Protein AF-A0A0F3GNL6-F1 (afdb_monomer)

Sequence (544 aa):
MKNLAKAWAKRLSETKSKLRHHSLCLDDAKVMARLEWMNGEMATDKVRVVLISGDSALQRAAKDYNVDSEHTFADLYIRDPRVFMASPDFLRDIGTKLSERNADLIDWLDVFFNRYNTNPNDYGKSLRKILKLNKEDGDKLAQEFIEKAPDRIAKLKEYWKKCVDLAALEYSFSSDEEQFKNFCGKIKGKGLAEIKEKVDLMVLKSWIDFWKVPTITALKFTNITKSKLPLRGVPALCITLNKSEAKYICSTLQYQNVIENKTSFDDMLKDDQSGYSVFLIYALAFGAQGRWDVCSILSKYAIDIANDKERRKKIPEGHEPITGNEACYLLARAMRHTIDTSEELPIVKIYMNEAKSRKVEATGKEFDVRYESEFIGIDMTYHLFKAFGKESIPYTVPNLSHCQSKIIKLLENPKIDEEEDYIMISVKKQLLVYLFYALLLRQCKDKEPGIKEEAKKIAEDWLPVFDVILNSDSKECRTVTCFTEPVYLAAKHYYKHVPKDNICGKIPEKINRDNIKDYYVMPYDKAFYAFLLDIIADKIKSPY

Nearest PDB structures (foldseek):
  8qai-assembly1_A  TM=3.172E-01  e=1.121E+00  synthetic construct
  5cwq-assembly1_A  TM=4.234E-01  e=6.519E+00  synthetic construct
  6xns-assembly2_F  TM=1.536E-01  e=1.073E+00  synthetic construct

Organism: NCBI:txid29290

Solvent-accessible surface area (backbone atoms only — not comparable to full-atom values): 30570 Å² total; per-residue (Å²): 106,78,67,43,23,52,54,34,30,54,43,36,61,76,50,43,65,89,85,55,64,68,66,67,46,48,52,51,8,43,52,52,25,46,48,52,49,53,30,62,70,30,48,85,75,77,45,79,64,66,48,73,47,82,53,67,32,60,49,51,35,25,52,77,34,68,75,54,100,86,40,27,40,21,76,74,30,48,39,52,59,65,59,55,78,67,35,71,74,71,68,55,86,77,78,82,84,86,74,63,69,58,57,61,46,48,60,47,44,60,63,54,57,69,72,70,76,70,64,76,88,50,45,74,59,51,50,60,53,54,74,64,54,56,72,70,63,55,53,52,55,53,49,53,50,53,73,73,44,58,71,56,59,57,46,49,55,52,50,51,52,50,49,53,54,48,54,56,52,55,60,76,35,75,87,37,75,66,54,43,50,52,46,54,50,44,45,76,74,62,39,72,65,59,51,50,53,53,49,53,51,50,54,50,49,51,52,50,54,59,53,46,53,56,53,56,51,50,58,56,50,62,72,69,49,87,76,63,56,30,45,44,47,58,83,72,72,90,52,76,60,69,41,68,58,50,50,45,59,46,34,48,54,52,91,86,54,72,85,72,70,88,64,53,74,71,59,50,34,71,78,33,73,60,38,41,60,53,37,42,46,51,14,48,53,31,27,42,56,43,37,23,69,60,15,27,54,32,13,51,52,22,32,52,41,28,66,35,72,77,43,41,69,62,64,64,89,95,53,77,59,58,51,26,20,64,26,27,42,50,23,22,55,20,46,68,51,62,46,80,52,67,85,55,52,62,60,33,53,50,31,42,51,50,15,44,54,26,33,28,74,48,69,70,47,80,82,49,72,66,60,56,52,46,55,50,50,53,51,52,47,40,50,43,30,36,76,53,58,69,45,88,68,64,89,86,55,69,53,57,69,58,50,40,54,52,39,52,58,52,70,70,32,70,80,54,70,55,83,89,46,65,46,41,58,46,47,51,52,52,42,52,46,51,39,51,49,35,49,50,39,40,55,75,70,68,54,50,84,81,43,66,65,56,48,49,52,52,46,68,67,46,46,60,54,51,53,52,52,59,59,54,34,76,77,70,46,24,49,58,30,74,56,44,62,52,48,50,50,19,45,37,55,44,68,62,68,65,72,102,65,96,63,88,81,64,77,55,83,91,69,37,78,80,76,41,74,44,49,67,68,38,82,29,46,62,55,52,52,51,50,36,49,34,32,52,68,56,73,50,70,52,95,115

pLDDT: mean 70.18, std 20.72, range [28.34, 97.25]

Mean predicted aligned error: 16.6 Å

Foldseek 3Di:
DVVQLVVQLVLLVVQDDPPDDSVVSSVLSVVLSVQVVVCVVCVVVVDHEAAADPPPSSLNSQQVADPDPPDTSNRGHYDYPVVLLPDVVNVPPPDDDDDCPCVVVVVVVVVVVVPVDDDPVCCVVVVVVVVPDDPVVVVVVVVVVCVVPVPVVVVVVVVVVVVVLVVLVCVVCVPPPVVVVVVVVCCVVPHPVVSVVVSVVVVLVVVCVVVLVCLVVVLVVLLVDPQQFAFFFAAQFPFPQPNVLSQCLQLPLPDPDRPPRPADLVRSCVQQVLCLVVLQSSLRSCVRSVNLSSNLSSLSVSCVSLVDPVSQVPHDPPGFTSNSLRSLLSNLVSVLLQDAALVCLVVSVVSLVVSQVSVCVGPVDNDDLSSLLVVLVSLVSLVLCVQQVVDDDDPPRDALVVSLVSLVVSLPPVVLVPDDDLNSLLSNLSSLLSNLSSLCCVCQPVVPPPCQVVSLVVLVVCLVVLVVSVVCSVPRGDSDGPCSVLSSLLSCQQSVVDDPDPPQADDPPCLDLVVCVNNDRYPSPSVVSVSSVCSSNCVRPHPD

Radius of gyration: 28.66 Å; Cα contacts (8 Å, |Δi|>4): 542; chains: 1; bounding box: 74×67×80 Å

Secondary structure (DSSP, 8-state):
-HHHHHHHHHHHHHHS-TTS-HHHHHHHHHHHHHHHHHHHHHGGGT----EE---HHHHHHHHT-BSSSS-BHHHHHEE-HHHHHT-TTTTT-S---SSSTTHHHHHHHHHHHTTS---GGGHHHHHHHHTTS-HHHHHHHHHHHHHH-HHHHHHHHHHHHHHHHHHHHHHTTTT-HHHHHHHHHHHHHH-HHHHHHHHHHHHHHHHHHHHHHHHHHHHHHHTT-SSPPP-PPPPPP--SSSHHHHHHHHH--STT-----SS-HHHHHHH-TT-HHHHHHHHHHHHHTT-HHHHHHHHHHHHHHHH-HHHHTTSPTTS----SHHHHHHHHHHHHTT-SSGGGHHHHHHHHHHHHHHHHHHHS----HHHHHHHHHHHHHHHHIIIII-PPPPTTSPPHHHHHHHHHHHHT-GGGSSTT-HHHHHHHHHHHHHHHHHHHHHHHTS--TTHHHHHHHHHHHHHHHHHHHHHHTTTS-----TTHHHHHHHHHHHTT---SSS-TT---TTS-GGGGTT---STTHHHHHHHHHHHHTTSS----

Structure (mmCIF, N/CA/C/O backbone):
data_AF-A0A0F3GNL6-F1
#
_entry.id   AF-A0A0F3GNL6-F1
#
loop_
_atom_site.group_PDB
_atom_site.id
_atom_site.type_symbol
_atom_site.label_atom_id
_atom_site.label_alt_id
_atom_site.label_comp_id
_atom_site.label_asym_id
_atom_site.label_entity_id
_atom_site.label_seq_id
_atom_site.pdbx_PDB_ins_code
_atom_site.Cartn_x
_atom_site.Cartn_y
_atom_site.Cartn_z
_atom_site.occupancy
_atom_site.B_iso_or_equiv
_atom_site.auth_seq_id
_atom_site.auth_comp_id
_atom_site.auth_asym_id
_atom_site.auth_atom_id
_atom_site.pdbx_PDB_model_num
ATOM 1 N N . MET A 1 1 ? 14.025 -14.134 -42.647 1.00 50.69 1 MET A N 1
ATOM 2 C CA . MET A 1 1 ? 13.120 -13.128 -42.031 1.00 50.69 1 MET A CA 1
ATOM 3 C C . MET A 1 1 ? 11.959 -12.649 -42.929 1.00 50.69 1 MET A C 1
ATOM 5 O O . MET A 1 1 ? 10.818 -12.810 -42.517 1.00 50.69 1 MET A O 1
ATOM 9 N N . LYS A 1 2 ? 12.174 -12.098 -44.145 1.00 47.53 2 LYS A N 1
ATOM 10 C CA . LYS A 1 2 ? 11.078 -11.558 -45.005 1.00 47.53 2 LYS A CA 1
ATOM 11 C C . LYS A 1 2 ? 9.935 -12.555 -45.296 1.00 47.53 2 LYS A C 1
ATOM 13 O O . LYS A 1 2 ? 8.778 -12.149 -45.345 1.00 47.53 2 LYS A O 1
ATOM 18 N N . ASN A 1 3 ? 10.242 -13.845 -45.442 1.00 76.69 3 ASN A N 1
ATOM 19 C CA . ASN A 1 3 ? 9.237 -14.893 -45.673 1.00 76.69 3 ASN A CA 1
ATOM 20 C C . ASN A 1 3 ? 8.418 -15.222 -44.412 1.00 76.69 3 ASN A C 1
ATOM 22 O O . ASN A 1 3 ? 7.204 -15.378 -44.506 1.00 76.69 3 ASN A O 1
ATOM 26 N N . LEU A 1 4 ? 9.050 -15.228 -43.233 1.00 75.12 4 LEU A N 1
ATOM 27 C CA . LEU A 1 4 ? 8.367 -15.432 -41.949 1.00 75.12 4 LEU A CA 1
ATOM 28 C C . LEU A 1 4 ? 7.395 -14.285 -41.648 1.00 75.12 4 LEU A C 1
ATOM 30 O O . LEU A 1 4 ? 6.257 -14.527 -41.265 1.00 75.12 4 LEU A O 1
ATOM 34 N N . ALA A 1 5 ? 7.802 -13.038 -41.906 1.00 73.81 5 ALA A N 1
ATOM 35 C CA . ALA A 1 5 ? 6.930 -11.878 -41.715 1.00 73.81 5 ALA A CA 1
ATOM 36 C C . ALA A 1 5 ? 5.683 -11.934 -42.615 1.00 73.81 5 ALA A C 1
ATOM 38 O O . ALA A 1 5 ? 4.591 -11.602 -42.170 1.00 73.81 5 ALA A O 1
ATOM 39 N N . LYS A 1 6 ? 5.807 -12.412 -43.861 1.00 81.12 6 LYS A N 1
ATOM 40 C CA . LYS A 1 6 ? 4.646 -12.631 -44.742 1.00 81.12 6 LYS A CA 1
ATOM 41 C C . LYS A 1 6 ? 3.726 -13.741 -44.225 1.00 81.12 6 LYS A C 1
ATOM 43 O O . LYS A 1 6 ? 2.509 -13.577 -44.255 1.00 81.12 6 LYS A O 1
ATOM 48 N N . ALA A 1 7 ? 4.294 -14.842 -43.730 1.00 86.44 7 ALA A N 1
ATOM 49 C CA . ALA A 1 7 ? 3.523 -15.945 -43.158 1.00 86.44 7 ALA A CA 1
ATOM 50 C C . ALA A 1 7 ? 2.740 -15.500 -41.911 1.00 86.44 7 ALA A C 1
ATOM 52 O O . ALA A 1 7 ? 1.541 -15.755 -41.809 1.00 86.44 7 ALA A O 1
ATOM 53 N N . TRP A 1 8 ? 3.378 -14.750 -41.010 1.00 87.94 8 TRP A N 1
ATOM 54 C CA . TRP A 1 8 ? 2.703 -14.169 -39.849 1.00 87.94 8 TRP A CA 1
ATOM 55 C C . TRP A 1 8 ? 1.689 -13.093 -40.211 1.00 87.94 8 TRP A C 1
ATOM 57 O O . TRP A 1 8 ? 0.636 -13.042 -39.588 1.00 87.94 8 TRP A O 1
ATOM 67 N N . ALA A 1 9 ? 1.942 -12.277 -41.236 1.00 86.44 9 ALA A N 1
ATOM 68 C CA . ALA A 1 9 ? 0.963 -11.299 -41.702 1.00 86.44 9 ALA A CA 1
ATOM 69 C C . ALA A 1 9 ? -0.314 -11.989 -42.198 1.00 86.44 9 ALA A C 1
ATOM 71 O O . ALA A 1 9 ? -1.409 -11.525 -41.893 1.00 86.44 9 ALA A O 1
ATOM 72 N N . LYS A 1 10 ? -0.179 -13.129 -42.890 1.00 87.88 10 LYS A N 1
ATOM 73 C CA . LYS A 1 10 ? -1.320 -13.953 -43.303 1.00 87.88 10 LYS A CA 1
ATOM 74 C C . LYS A 1 10 ? -2.089 -14.492 -42.092 1.00 87.88 10 LYS A C 1
ATOM 76 O O . LYS A 1 10 ? -3.279 -14.216 -41.986 1.00 87.88 10 LYS A O 1
ATOM 81 N N . ARG A 1 11 ? -1.408 -15.143 -41.140 1.00 89.62 11 ARG A N 1
ATOM 82 C CA . ARG A 1 11 ? -2.038 -15.668 -39.908 1.00 89.62 11 ARG A CA 1
ATOM 83 C C . ARG A 1 11 ? -2.742 -14.570 -39.105 1.00 89.62 11 ARG A C 1
ATOM 85 O O . ARG A 1 11 ? -3.866 -14.736 -38.653 1.00 89.62 11 ARG A O 1
ATOM 92 N N . LEU A 1 12 ? -2.110 -13.404 -38.972 1.00 86.19 12 LEU A N 1
ATOM 93 C CA . LEU A 1 12 ? -2.689 -12.269 -38.250 1.00 86.19 12 LEU A CA 1
ATOM 94 C C . LEU A 1 12 ? -3.853 -11.613 -38.987 1.00 86.19 12 LEU A C 1
ATOM 96 O O . LEU A 1 12 ? -4.739 -11.066 -38.333 1.00 86.19 12 LEU A O 1
ATOM 100 N N . SER A 1 13 ? -3.888 -11.669 -40.320 1.00 84.75 13 SER A N 1
ATOM 101 C CA . SER A 1 13 ? -5.011 -11.129 -41.095 1.00 84.75 13 SER A CA 1
ATOM 102 C C . SER A 1 13 ? -6.316 -11.904 -40.883 1.00 84.75 13 SER A C 1
ATOM 104 O O . SER A 1 13 ? -7.394 -11.355 -41.098 1.00 84.75 13 SER A O 1
ATOM 106 N N . GLU A 1 14 ? -6.218 -13.152 -40.418 1.00 82.06 14 GLU A N 1
ATOM 107 C CA . GLU A 1 14 ? -7.361 -14.010 -40.099 1.00 82.06 14 GLU A CA 1
ATOM 108 C C . GLU A 1 14 ? -7.933 -13.705 -38.701 1.00 82.06 14 GLU A C 1
ATOM 110 O O . GLU A 1 14 ? -9.128 -13.886 -38.469 1.00 82.06 14 GLU A O 1
ATOM 115 N N . THR A 1 15 ? -7.121 -13.168 -37.778 1.00 80.25 15 THR A N 1
ATOM 116 C CA . THR A 1 15 ? -7.522 -12.941 -36.376 1.00 80.25 15 THR A CA 1
ATOM 117 C C . THR A 1 15 ? -7.696 -11.469 -35.991 1.00 80.25 15 THR A C 1
ATOM 119 O O . THR A 1 15 ? -8.448 -11.162 -35.051 1.00 80.25 15 THR A O 1
ATOM 122 N N . LYS A 1 16 ? -7.024 -10.538 -36.686 1.00 77.19 16 LYS A N 1
ATOM 123 C CA . LYS A 1 16 ? -7.166 -9.090 -36.475 1.00 77.19 16 LYS A CA 1
ATOM 124 C C . LYS A 1 16 ? -8.399 -8.539 -37.192 1.00 77.19 16 LYS A C 1
ATOM 126 O O . LYS A 1 16 ? -8.753 -8.950 -38.289 1.00 77.19 16 LYS A O 1
ATOM 131 N N . SER A 1 17 ? -9.043 -7.547 -36.572 1.00 71.31 17 SER A N 1
ATOM 132 C CA . SER A 1 17 ? -10.177 -6.845 -37.184 1.00 71.31 17 SER A CA 1
ATOM 133 C C . SER A 1 17 ? -9.770 -6.180 -38.501 1.00 71.31 17 SER A C 1
ATOM 135 O O . SER A 1 17 ? -8.791 -5.433 -38.537 1.00 71.31 17 SER A O 1
ATOM 137 N N . LYS A 1 18 ? -10.582 -6.381 -39.549 1.00 66.31 18 LYS A N 1
ATOM 138 C CA . LYS A 1 18 ? -10.425 -5.761 -40.880 1.00 66.31 18 LYS A CA 1
ATOM 139 C C . LYS A 1 18 ? -10.476 -4.226 -40.856 1.00 66.31 18 LYS A C 1
ATOM 141 O O . LYS A 1 18 ? -10.110 -3.594 -41.836 1.00 66.31 18 LYS A O 1
ATOM 146 N N . LEU A 1 19 ? -10.921 -3.637 -39.745 1.00 52.78 19 LEU A N 1
ATOM 147 C CA . LEU A 1 19 ? -10.978 -2.189 -39.529 1.00 52.78 19 LEU A CA 1
ATOM 148 C C . LEU A 1 19 ? -9.645 -1.591 -39.042 1.00 52.78 19 LEU A C 1
ATOM 150 O O . LEU A 1 19 ? -9.515 -0.372 -38.983 1.00 52.78 19 LEU A O 1
ATOM 154 N N . ARG A 1 20 ? -8.656 -2.411 -38.649 1.00 59.19 20 ARG A N 1
ATOM 155 C CA . ARG A 1 20 ? -7.346 -1.908 -38.197 1.00 59.19 20 ARG A CA 1
ATOM 156 C C . ARG A 1 20 ? -6.439 -1.584 -39.387 1.00 59.19 20 ARG A C 1
ATOM 158 O O . ARG A 1 20 ? -6.411 -2.305 -40.379 1.00 59.19 20 ARG A O 1
ATOM 165 N N . HIS A 1 21 ? -5.647 -0.520 -39.247 1.00 66.69 21 HIS A N 1
ATOM 166 C CA . HIS A 1 21 ? -4.698 -0.070 -40.267 1.00 66.69 21 HIS A CA 1
ATOM 167 C C . HIS A 1 21 ? -3.716 -1.187 -40.671 1.00 66.69 21 HIS A C 1
ATOM 169 O O . HIS A 1 21 ? -3.134 -1.848 -39.808 1.00 66.69 21 HIS A O 1
ATOM 175 N N . HIS A 1 22 ? -3.493 -1.372 -41.978 1.00 65.69 22 HIS A N 1
ATOM 176 C CA . HIS A 1 22 ? -2.663 -2.458 -42.521 1.00 65.69 22 HIS A CA 1
ATOM 177 C C . HIS A 1 22 ? -1.220 -2.461 -41.975 1.00 65.69 22 HIS A C 1
ATOM 179 O O . HIS A 1 22 ? -0.651 -3.527 -41.732 1.00 65.69 22 HIS A O 1
ATOM 185 N N . SER A 1 23 ? -0.659 -1.281 -41.691 1.00 68.81 23 SER A N 1
ATOM 186 C CA . SER A 1 23 ? 0.673 -1.107 -41.093 1.00 68.81 23 SER A CA 1
ATOM 187 C C . SER A 1 23 ? 0.818 -1.799 -39.731 1.00 68.81 23 SER A C 1
ATOM 189 O O . SER A 1 23 ? 1.796 -2.506 -39.513 1.00 68.81 23 SER A O 1
ATOM 191 N N . LEU A 1 24 ? -0.196 -1.715 -38.861 1.00 65.38 24 LEU A N 1
ATOM 192 C CA . LEU A 1 24 ? -0.198 -2.362 -37.539 1.00 65.38 24 LEU A CA 1
ATOM 193 C C . LEU A 1 24 ? -0.279 -3.894 -37.612 1.00 65.38 24 LEU A C 1
ATOM 195 O O . LEU A 1 24 ? 0.079 -4.591 -36.665 1.00 65.38 24 LEU A O 1
ATOM 199 N N . CYS A 1 25 ? -0.806 -4.451 -38.704 1.00 75.25 25 CYS A N 1
ATOM 200 C CA . CYS A 1 25 ? -0.776 -5.897 -38.927 1.00 75.25 25 CYS A CA 1
ATOM 201 C C . CYS A 1 25 ? 0.614 -6.349 -39.383 1.00 75.25 25 CYS A C 1
ATOM 203 O O . CYS A 1 25 ? 1.089 -7.407 -38.975 1.00 75.25 25 CYS A O 1
ATOM 205 N N . LEU A 1 26 ? 1.264 -5.539 -40.220 1.00 75.38 26 LEU A N 1
ATOM 206 C CA . LEU A 1 26 ? 2.594 -5.817 -40.743 1.00 75.38 26 LEU A CA 1
ATOM 207 C C . LEU A 1 26 ? 3.664 -5.741 -39.645 1.00 75.38 26 LEU A C 1
ATOM 209 O O . LEU A 1 26 ? 4.570 -6.569 -39.624 1.00 75.38 26 LEU A O 1
ATOM 213 N N . ASP A 1 27 ? 3.567 -4.771 -38.738 1.00 73.88 27 ASP A N 1
ATOM 214 C CA . ASP A 1 27 ? 4.546 -4.610 -37.661 1.00 73.88 27 ASP A CA 1
ATOM 215 C C . ASP A 1 27 ? 4.447 -5.735 -36.626 1.00 73.88 27 ASP A C 1
ATOM 217 O O . ASP A 1 27 ? 5.459 -6.359 -36.308 1.00 73.88 27 ASP A O 1
ATOM 221 N N . ASP A 1 28 ? 3.235 -6.113 -36.221 1.00 78.62 28 ASP A N 1
ATOM 222 C CA . ASP A 1 28 ? 3.019 -7.294 -35.379 1.00 78.62 28 ASP A CA 1
ATOM 223 C C . ASP A 1 28 ? 3.506 -8.580 -36.053 1.00 78.62 28 ASP A C 1
ATOM 225 O O . ASP A 1 28 ? 4.124 -9.431 -35.415 1.00 78.62 28 ASP A O 1
ATOM 229 N N . ALA A 1 29 ? 3.304 -8.710 -37.366 1.00 80.38 29 ALA A N 1
ATOM 230 C CA . ALA A 1 29 ? 3.816 -9.848 -38.116 1.00 80.38 29 ALA A CA 1
ATOM 231 C C . ALA A 1 29 ? 5.348 -9.912 -38.118 1.00 80.38 29 ALA A C 1
ATOM 233 O O . ALA A 1 29 ? 5.917 -11.001 -38.039 1.00 80.38 29 ALA A O 1
ATOM 234 N N . LYS A 1 30 ? 6.031 -8.762 -38.179 1.00 71.81 30 LYS A N 1
ATOM 235 C CA . LYS A 1 30 ? 7.494 -8.700 -38.048 1.00 71.81 30 LYS A CA 1
ATOM 236 C C . LYS A 1 30 ? 7.940 -9.107 -36.645 1.00 71.81 30 LYS A C 1
ATOM 238 O O . LYS A 1 30 ? 8.931 -9.823 -36.534 1.00 71.81 30 LYS A O 1
ATOM 243 N N . VAL A 1 31 ? 7.227 -8.684 -35.598 1.00 72.62 31 VAL A N 1
ATOM 244 C CA . VAL A 1 31 ? 7.520 -9.068 -34.204 1.00 72.62 31 VAL A CA 1
ATOM 245 C C . VAL A 1 31 ? 7.372 -10.578 -34.015 1.00 72.62 31 VAL A C 1
ATOM 247 O O . VAL A 1 31 ? 8.284 -11.223 -33.505 1.00 72.62 31 VAL A O 1
ATOM 250 N N . MET A 1 32 ? 6.278 -11.161 -34.499 1.00 82.06 32 MET A N 1
ATOM 251 C CA . MET A 1 32 ? 6.036 -12.603 -34.418 1.00 82.06 32 MET A CA 1
ATOM 252 C C . MET A 1 32 ? 7.059 -13.417 -35.221 1.00 82.06 32 MET A C 1
ATOM 254 O O . MET A 1 32 ? 7.623 -14.386 -34.718 1.00 82.06 32 MET A O 1
ATOM 258 N N . ALA A 1 33 ? 7.381 -12.971 -36.438 1.00 73.81 33 ALA A N 1
ATOM 259 C CA . ALA A 1 33 ? 8.412 -13.590 -37.269 1.00 73.81 33 ALA A CA 1
ATOM 260 C C . ALA A 1 33 ? 9.806 -13.529 -36.639 1.00 73.81 33 ALA A C 1
ATOM 262 O O . ALA A 1 33 ? 10.618 -14.433 -36.829 1.00 73.81 33 ALA A O 1
ATOM 263 N N . ARG A 1 34 ? 10.091 -12.447 -35.913 1.00 61.78 34 ARG A N 1
ATOM 264 C CA . ARG A 1 34 ? 11.335 -12.268 -35.171 1.00 61.78 34 ARG A CA 1
ATOM 265 C C . ARG A 1 34 ? 11.400 -13.209 -33.980 1.00 61.78 34 ARG A C 1
ATOM 267 O O . ARG A 1 34 ? 12.427 -13.848 -33.796 1.00 61.78 34 ARG A O 1
ATOM 274 N N . LEU A 1 35 ? 10.311 -13.318 -33.226 1.00 74.25 35 LEU A N 1
ATOM 275 C CA . LEU A 1 35 ? 10.216 -14.241 -32.103 1.00 74.25 35 LEU A CA 1
ATOM 276 C C . LEU A 1 35 ? 10.416 -15.690 -32.555 1.00 74.25 35 LEU A C 1
ATOM 278 O O . LEU A 1 35 ? 11.165 -16.425 -31.924 1.00 74.25 35 LEU A O 1
ATOM 282 N N . GLU A 1 36 ? 9.790 -16.084 -33.666 1.00 84.69 36 GLU A N 1
ATOM 283 C CA . GLU A 1 36 ? 9.949 -17.423 -34.239 1.00 84.69 36 GLU A CA 1
ATOM 284 C C . GLU A 1 36 ? 11.392 -17.682 -34.659 1.00 84.69 36 GLU A C 1
ATOM 286 O O . GLU A 1 36 ? 11.969 -18.697 -34.287 1.00 84.69 36 GLU A O 1
ATOM 291 N N . TRP A 1 37 ? 11.990 -16.743 -35.392 1.00 77.94 37 TRP A N 1
ATOM 292 C CA . TRP A 1 37 ? 13.369 -16.880 -35.839 1.00 77.94 37 TRP A CA 1
ATOM 293 C C . TRP A 1 37 ? 14.347 -16.977 -34.662 1.00 77.94 37 TRP A C 1
ATOM 295 O O . TRP A 1 37 ? 15.131 -17.916 -34.615 1.00 77.94 37 TRP A O 1
ATOM 305 N N . MET A 1 38 ? 14.258 -16.068 -33.684 1.00 56.03 38 MET A N 1
ATOM 306 C CA . MET A 1 38 ? 15.135 -16.077 -32.507 1.00 56.03 38 MET A CA 1
ATOM 307 C C . MET A 1 38 ? 15.037 -17.395 -31.740 1.00 56.03 38 MET A C 1
ATOM 309 O O . MET A 1 38 ? 16.056 -17.971 -31.382 1.00 56.03 38 MET A O 1
ATOM 313 N N . ASN A 1 39 ? 13.823 -17.899 -31.517 1.00 73.88 39 ASN A N 1
ATOM 314 C CA . ASN A 1 39 ? 13.641 -19.170 -30.824 1.00 73.88 39 ASN A CA 1
ATOM 315 C C . ASN A 1 39 ? 14.103 -20.373 -31.646 1.00 73.88 39 ASN A C 1
ATOM 317 O O . ASN A 1 39 ? 14.545 -21.352 -31.057 1.00 73.88 39 ASN A O 1
ATOM 321 N N . GLY A 1 40 ? 14.036 -20.300 -32.977 1.00 72.44 40 GLY A N 1
ATOM 322 C CA . GLY A 1 40 ? 14.617 -21.310 -33.856 1.00 72.44 40 GLY A CA 1
ATOM 323 C C . GLY A 1 40 ? 16.139 -21.391 -33.720 1.00 72.44 40 GLY A C 1
ATOM 324 O O . GLY A 1 40 ? 16.672 -22.486 -33.578 1.00 72.44 40 GLY A O 1
ATOM 325 N N . GLU A 1 41 ? 16.825 -20.245 -33.695 1.00 65.50 41 GLU A N 1
ATOM 326 C CA . GLU A 1 41 ? 18.286 -20.193 -33.517 1.00 65.50 41 GLU A CA 1
ATOM 327 C C . GLU A 1 41 ? 18.705 -20.593 -32.092 1.00 65.50 41 GLU A C 1
ATOM 329 O O . GLU A 1 41 ? 19.687 -21.299 -31.906 1.00 65.50 41 GLU A O 1
ATOM 334 N N . MET A 1 42 ? 17.942 -20.179 -31.074 1.00 60.25 42 MET A N 1
ATOM 335 C CA . MET A 1 42 ? 18.262 -20.431 -29.660 1.00 60.25 42 MET A CA 1
ATOM 336 C C . MET A 1 42 ? 17.834 -21.822 -29.165 1.00 60.25 42 MET A C 1
ATOM 338 O O . MET A 1 42 ? 18.201 -22.227 -28.058 1.00 60.25 42 MET A O 1
ATOM 342 N N . ALA A 1 43 ? 17.079 -22.576 -29.973 1.00 66.44 43 ALA A N 1
ATOM 343 C CA . ALA A 1 43 ? 16.605 -23.910 -29.615 1.00 66.44 43 ALA A CA 1
ATOM 344 C C . ALA A 1 43 ? 17.758 -24.878 -29.305 1.00 66.44 43 ALA A C 1
ATOM 346 O O . ALA A 1 43 ? 17.630 -25.717 -28.411 1.00 66.44 43 ALA A O 1
ATOM 347 N N . THR A 1 44 ? 18.896 -24.742 -29.996 1.00 59.06 44 THR A N 1
ATOM 348 C CA . THR A 1 44 ? 20.093 -25.571 -29.770 1.00 59.06 44 THR A CA 1
ATOM 349 C C . THR A 1 44 ? 20.687 -25.374 -28.381 1.00 59.06 44 THR A C 1
ATOM 351 O O . THR A 1 44 ? 21.206 -26.322 -27.794 1.00 59.06 44 THR A O 1
ATOM 354 N N . ASP A 1 45 ? 20.538 -24.171 -27.829 1.00 53.31 45 ASP A N 1
ATOM 355 C CA . ASP A 1 45 ? 21.054 -23.795 -26.514 1.00 53.31 45 ASP A CA 1
ATOM 356 C C . ASP A 1 45 ? 20.043 -24.068 -25.390 1.00 53.31 45 ASP A C 1
ATOM 358 O O . ASP A 1 45 ? 20.306 -23.770 -24.227 1.00 53.31 45 ASP A O 1
ATOM 362 N N . LYS A 1 46 ? 18.877 -24.648 -25.721 1.00 60.78 46 LYS A N 1
ATOM 363 C CA . LYS A 1 46 ? 17.747 -24.881 -24.803 1.00 60.78 46 LYS A CA 1
ATOM 364 C C . LYS A 1 46 ? 17.266 -23.609 -24.091 1.00 60.78 46 LYS A C 1
ATOM 366 O O . LYS A 1 46 ? 16.692 -23.682 -23.005 1.00 60.78 46 LYS A O 1
ATOM 371 N N . VAL A 1 47 ? 17.455 -22.447 -24.714 1.00 53.16 47 VAL A N 1
ATOM 372 C CA . VAL A 1 47 ? 16.946 -21.156 -24.235 1.00 53.16 47 VAL A CA 1
ATOM 373 C C . VAL A 1 47 ? 15.817 -20.700 -25.152 1.00 53.16 47 VAL A C 1
ATOM 375 O O . VAL A 1 47 ? 15.836 -20.952 -26.354 1.00 53.16 47 VAL A O 1
ATOM 378 N N . ARG A 1 48 ? 14.819 -20.011 -24.591 1.00 59.81 48 ARG A N 1
ATOM 379 C CA . ARG A 1 48 ? 13.733 -19.412 -25.372 1.00 59.81 48 ARG A CA 1
ATOM 380 C C . ARG A 1 48 ? 13.457 -17.973 -24.972 1.00 59.81 48 ARG A C 1
ATOM 382 O O . ARG A 1 48 ? 13.539 -17.613 -23.800 1.00 59.81 48 ARG A O 1
ATOM 389 N N . VAL A 1 49 ? 13.060 -17.177 -25.954 1.00 62.34 49 VAL A N 1
ATOM 390 C CA . VAL A 1 49 ? 12.537 -15.823 -25.790 1.00 62.34 49 VAL A CA 1
ATOM 391 C C . VAL A 1 49 ? 11.021 -15.881 -25.883 1.00 62.34 49 VAL A C 1
ATOM 393 O O . VAL A 1 49 ? 10.461 -16.525 -26.768 1.00 62.34 49 VAL A O 1
ATOM 396 N N . VAL A 1 50 ? 10.343 -15.190 -24.975 1.00 75.19 50 VAL A N 1
ATOM 397 C CA . VAL A 1 50 ? 8.882 -15.105 -24.964 1.00 75.19 50 VAL A CA 1
ATOM 398 C C . VAL A 1 50 ? 8.431 -13.671 -25.222 1.00 75.19 50 VAL A C 1
ATOM 400 O O . VAL A 1 50 ? 9.038 -12.716 -24.743 1.00 75.19 50 VAL A O 1
ATOM 40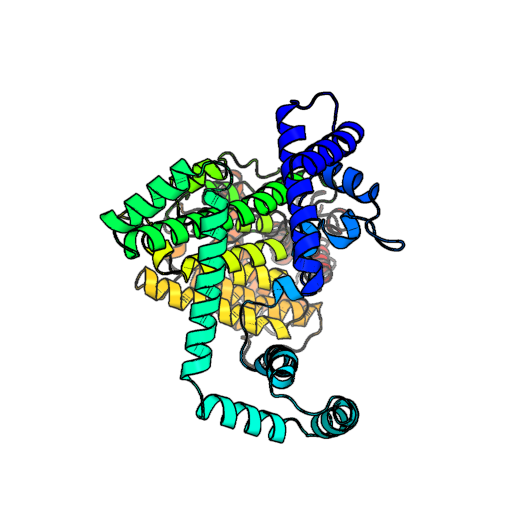3 N N . LEU A 1 51 ? 7.346 -13.519 -25.975 1.00 71.19 51 LEU A N 1
ATOM 404 C CA . LEU A 1 51 ? 6.653 -12.257 -26.180 1.00 71.19 51 LEU A CA 1
ATOM 405 C C . LEU A 1 51 ? 5.548 -12.113 -25.138 1.00 71.19 51 LEU A C 1
ATOM 407 O O . LEU A 1 51 ? 4.601 -12.900 -25.098 1.00 71.19 51 LEU A O 1
ATOM 411 N N . ILE A 1 52 ? 5.648 -11.065 -24.328 1.00 67.19 52 ILE A N 1
ATOM 412 C CA . ILE A 1 52 ? 4.598 -10.682 -23.388 1.00 67.19 52 ILE A CA 1
ATOM 413 C C . ILE A 1 52 ? 3.640 -9.739 -24.115 1.00 67.19 52 ILE A C 1
ATOM 415 O O . ILE A 1 52 ? 4.032 -8.643 -24.513 1.00 67.19 52 ILE A O 1
ATOM 419 N N . SER A 1 53 ? 2.394 -10.162 -24.327 1.00 67.31 53 SER A N 1
ATOM 420 C CA . SER A 1 53 ? 1.411 -9.358 -25.058 1.00 67.31 53 SER A CA 1
ATOM 421 C C . SER A 1 53 ? -0.012 -9.578 -24.563 1.00 67.31 53 SER A C 1
ATOM 423 O O . SER A 1 53 ? -0.444 -10.707 -24.351 1.00 67.31 53 SER A O 1
ATOM 425 N N . GLY A 1 54 ? -0.751 -8.475 -24.409 1.00 55.53 54 GLY A N 1
ATOM 426 C CA . GLY A 1 54 ? -2.192 -8.483 -24.147 1.00 55.53 54 GLY A CA 1
ATOM 427 C C . GLY A 1 54 ? -3.056 -8.469 -25.416 1.00 55.53 54 GLY A C 1
ATOM 428 O O . GLY A 1 54 ? -4.281 -8.405 -25.309 1.00 55.53 54 GLY A O 1
ATOM 429 N N . ASP A 1 55 ? -2.464 -8.487 -26.621 1.00 71.88 55 ASP A N 1
ATOM 430 C CA . ASP A 1 55 ? -3.249 -8.518 -27.862 1.00 71.88 55 ASP A CA 1
ATOM 431 C C . ASP A 1 55 ? -3.773 -9.938 -28.134 1.00 71.88 55 ASP A C 1
ATOM 433 O O . ASP A 1 55 ? -3.069 -10.825 -28.625 1.00 71.88 55 ASP A O 1
ATOM 437 N N . SER A 1 56 ? -5.063 -10.133 -27.856 1.00 72.75 56 SER A N 1
ATOM 438 C CA . SER A 1 56 ? -5.775 -11.393 -28.107 1.00 72.75 56 SER A CA 1
ATOM 439 C C . SER A 1 56 ? -5.716 -11.878 -29.564 1.00 72.75 56 SER A C 1
ATOM 441 O O . SER A 1 56 ? -5.922 -13.066 -29.815 1.00 72.75 56 SER A O 1
ATOM 443 N N . ALA A 1 57 ? -5.468 -11.004 -30.546 1.00 78.44 57 ALA A N 1
ATOM 444 C CA . ALA A 1 57 ? -5.321 -11.406 -31.943 1.00 78.44 57 ALA A CA 1
ATOM 445 C C . ALA A 1 57 ? -3.969 -12.084 -32.207 1.00 78.44 57 ALA A C 1
ATOM 447 O O . ALA A 1 57 ? -3.937 -13.084 -32.926 1.00 78.44 57 ALA A O 1
ATOM 448 N N . LEU A 1 58 ? -2.885 -11.599 -31.583 1.00 77.69 58 LEU A N 1
ATOM 449 C CA . LEU A 1 58 ? -1.572 -12.256 -31.631 1.00 77.69 58 LEU A CA 1
ATOM 450 C C . LEU A 1 58 ? -1.645 -13.639 -30.987 1.00 77.69 58 LEU A C 1
ATOM 452 O O . LEU A 1 58 ? -1.189 -14.622 -31.565 1.00 77.69 58 LEU A O 1
ATOM 456 N N . GLN A 1 59 ? -2.284 -13.719 -29.818 1.00 78.44 59 GLN A N 1
ATOM 457 C CA . GLN A 1 59 ? -2.409 -14.978 -29.095 1.00 78.44 59 GLN A CA 1
ATOM 458 C C . GLN A 1 59 ? -3.258 -16.003 -29.852 1.00 78.44 59 GLN A C 1
ATOM 460 O O . GLN A 1 59 ? -2.883 -17.167 -29.906 1.00 78.44 59 GLN A O 1
ATOM 465 N N . ARG A 1 60 ? -4.361 -15.581 -30.487 1.00 79.44 60 ARG A N 1
ATOM 466 C CA . ARG A 1 60 ? -5.155 -16.465 -31.357 1.00 79.44 60 ARG A CA 1
ATOM 467 C C . ARG A 1 60 ? -4.359 -16.932 -32.576 1.00 79.44 60 ARG A C 1
ATOM 469 O O . ARG A 1 60 ? -4.251 -18.129 -32.784 1.00 79.44 60 ARG A O 1
ATOM 476 N N . ALA A 1 61 ? -3.708 -16.015 -33.295 1.00 87.25 61 ALA A N 1
ATOM 477 C CA . ALA A 1 61 ? -2.926 -16.373 -34.484 1.00 87.25 61 ALA A CA 1
ATOM 478 C C . ALA A 1 61 ? -1.770 -17.338 -34.174 1.00 87.25 61 ALA A C 1
ATOM 480 O O . ALA A 1 61 ? -1.379 -18.130 -35.025 1.00 87.25 61 ALA A O 1
ATOM 481 N N . ALA A 1 62 ? -1.207 -17.260 -32.967 1.00 87.69 62 ALA A N 1
ATOM 482 C CA . ALA A 1 62 ? -0.159 -18.163 -32.513 1.00 87.69 62 ALA A CA 1
ATOM 483 C C . ALA A 1 62 ? -0.676 -19.501 -31.969 1.00 87.69 62 ALA A C 1
ATOM 485 O O . ALA A 1 62 ? 0.061 -20.481 -32.013 1.00 87.69 62 ALA A O 1
ATOM 486 N N . LYS A 1 63 ? -1.917 -19.562 -31.471 1.00 87.00 63 LYS A N 1
ATOM 487 C CA . LYS A 1 63 ? -2.560 -20.830 -31.091 1.00 87.00 63 LYS A CA 1
ATOM 488 C C . LYS A 1 63 ? -2.853 -21.702 -32.307 1.00 87.00 63 LYS A C 1
ATOM 490 O O . LYS A 1 63 ? -2.755 -22.915 -32.218 1.00 87.00 63 LYS A O 1
ATOM 495 N N . ASP A 1 64 ? -3.135 -21.084 -33.448 1.00 85.31 64 ASP A N 1
ATOM 496 C CA . ASP A 1 64 ? -3.412 -21.804 -34.695 1.00 85.31 64 ASP A CA 1
ATOM 497 C C . ASP A 1 64 ? -2.129 -22.285 -35.410 1.00 85.31 64 ASP A C 1
ATOM 499 O O . ASP A 1 64 ? -2.191 -22.869 -36.492 1.00 85.31 64 ASP A O 1
ATOM 503 N N . TYR A 1 65 ? -0.947 -22.040 -34.828 1.00 90.56 65 TYR A N 1
ATOM 504 C CA . TYR A 1 65 ? 0.340 -22.455 -35.378 1.00 90.56 65 TYR A CA 1
ATOM 505 C C . TYR A 1 65 ? 1.039 -23.455 -34.455 1.00 90.56 65 TYR A C 1
ATOM 507 O O . TYR A 1 65 ? 1.601 -23.068 -33.437 1.00 90.56 65 TYR A O 1
ATOM 515 N N . ASN A 1 66 ? 1.040 -24.734 -34.831 1.00 89.00 66 ASN A N 1
ATOM 516 C CA . ASN A 1 66 ? 1.776 -25.776 -34.113 1.00 89.00 66 ASN A CA 1
ATOM 517 C C . ASN A 1 66 ? 3.275 -25.698 -34.420 1.00 89.00 66 ASN A C 1
ATOM 519 O O . ASN A 1 66 ? 3.664 -25.664 -35.589 1.00 89.00 66 ASN A O 1
ATOM 523 N N . VAL A 1 67 ? 4.095 -25.669 -33.368 1.00 84.50 67 VAL A N 1
ATOM 524 C CA . VAL A 1 67 ? 5.565 -25.717 -33.470 1.00 84.50 67 VAL A CA 1
ATOM 525 C C . VAL A 1 67 ? 6.037 -27.166 -33.461 1.00 84.50 67 VAL A C 1
ATOM 527 O O . VAL A 1 67 ? 6.941 -27.529 -34.209 1.00 84.50 67 VAL A O 1
ATOM 530 N N . ASP A 1 68 ? 5.375 -27.996 -32.659 1.00 84.00 68 ASP A N 1
ATOM 531 C CA . ASP A 1 68 ? 5.569 -29.439 -32.596 1.00 84.00 68 ASP A CA 1
ATOM 532 C C . ASP A 1 68 ? 4.214 -30.157 -32.428 1.00 84.00 68 ASP A C 1
ATOM 534 O O . ASP A 1 68 ? 3.150 -29.550 -32.571 1.00 84.00 68 ASP A O 1
ATOM 538 N N . SER A 1 69 ? 4.240 -31.472 -32.203 1.00 78.56 69 SER A N 1
ATOM 539 C CA . SER A 1 69 ? 3.031 -32.294 -32.065 1.00 78.56 69 SER A CA 1
ATOM 540 C C . SER A 1 69 ? 2.222 -32.019 -30.796 1.00 78.56 69 SER A C 1
ATOM 542 O O . SER A 1 69 ? 1.071 -32.443 -30.719 1.00 78.56 69 SER A O 1
ATOM 544 N N . GLU A 1 70 ? 2.813 -31.356 -29.805 1.00 81.38 70 GLU A N 1
ATOM 545 C CA . GLU A 1 70 ? 2.247 -31.169 -28.468 1.00 81.38 70 GLU A CA 1
ATOM 546 C C . GLU A 1 70 ? 1.970 -29.696 -28.139 1.00 81.38 70 GLU A C 1
ATOM 548 O O . GLU A 1 70 ? 1.107 -29.412 -27.308 1.00 81.38 70 GLU A O 1
ATOM 553 N N . HIS A 1 71 ? 2.652 -28.755 -28.800 1.00 85.25 71 HIS A N 1
ATOM 554 C CA . HIS A 1 71 ? 2.627 -27.343 -28.439 1.00 85.25 71 HIS A CA 1
ATOM 555 C C . HIS A 1 71 ? 2.364 -26.413 -29.624 1.00 85.25 71 HIS A C 1
ATOM 557 O O . HIS A 1 71 ? 2.978 -26.487 -30.698 1.00 85.25 71 HIS A O 1
ATOM 563 N N . THR A 1 72 ? 1.508 -25.425 -29.369 1.00 88.31 72 THR A N 1
ATOM 564 C CA . THR A 1 72 ? 1.328 -24.278 -30.253 1.00 88.31 72 THR A CA 1
ATOM 565 C C . THR A 1 72 ? 2.421 -23.233 -30.020 1.00 88.31 72 THR A C 1
ATOM 567 O O . THR A 1 72 ? 3.065 -23.162 -28.967 1.00 88.31 72 THR A O 1
ATOM 570 N N . PHE A 1 73 ? 2.602 -22.340 -30.988 1.00 88.06 73 PHE A N 1
ATOM 571 C CA . PHE A 1 73 ? 3.510 -21.205 -30.881 1.00 88.06 73 PHE A CA 1
ATOM 572 C C . PHE A 1 73 ? 3.120 -20.288 -29.716 1.00 88.06 73 PHE A C 1
ATOM 574 O O . PHE A 1 73 ? 3.983 -19.699 -29.062 1.00 88.06 73 PHE A O 1
ATOM 581 N N . ALA A 1 74 ? 1.821 -20.194 -29.416 1.00 83.25 74 ALA A N 1
ATOM 582 C CA . ALA A 1 74 ? 1.340 -19.473 -28.247 1.00 83.25 74 ALA A CA 1
ATOM 583 C C . ALA A 1 74 ? 1.795 -20.136 -26.938 1.00 83.25 74 ALA A C 1
ATOM 585 O O . ALA A 1 74 ? 2.268 -19.431 -26.045 1.00 83.25 74 ALA A O 1
ATOM 586 N N . ASP A 1 75 ? 1.709 -21.465 -26.835 1.00 76.69 75 ASP A N 1
ATOM 587 C CA . ASP A 1 75 ? 2.086 -22.210 -25.623 1.00 76.69 75 ASP A CA 1
ATOM 588 C C . ASP A 1 75 ? 3.573 -22.047 -25.305 1.00 76.69 75 ASP A C 1
ATOM 590 O O . ASP A 1 75 ? 3.971 -21.873 -24.147 1.00 76.69 75 ASP A O 1
ATOM 594 N N . LEU A 1 76 ? 4.412 -22.008 -26.338 1.00 75.69 76 LEU A N 1
ATOM 595 C CA . LEU A 1 76 ? 5.856 -21.898 -26.167 1.00 75.69 76 LEU A CA 1
ATOM 596 C C . LEU A 1 76 ? 6.337 -20.459 -25.993 1.00 75.69 76 LEU A C 1
ATOM 598 O O . LEU A 1 76 ? 7.192 -20.217 -25.137 1.00 75.69 76 LEU A O 1
ATOM 602 N N . TYR A 1 77 ? 5.792 -19.515 -26.765 1.00 81.81 77 TYR A N 1
ATOM 603 C CA . TYR A 1 77 ? 6.448 -18.223 -26.971 1.00 81.81 77 TYR A CA 1
ATOM 604 C C . TYR A 1 77 ? 5.580 -16.998 -26.687 1.00 81.81 77 TYR A C 1
ATOM 606 O O . TYR A 1 77 ? 6.128 -15.903 -26.654 1.00 81.81 77 TYR A O 1
ATOM 614 N N . ILE A 1 78 ? 4.272 -17.122 -26.431 1.00 76.56 78 ILE A N 1
ATOM 615 C CA . ILE A 1 78 ? 3.438 -15.971 -26.036 1.00 76.56 78 ILE A CA 1
ATOM 616 C C . ILE A 1 78 ? 3.000 -16.097 -24.582 1.00 76.56 78 ILE A C 1
ATOM 618 O O . ILE A 1 78 ? 2.532 -17.143 -24.135 1.00 76.56 78 ILE A O 1
ATOM 622 N N . ARG A 1 79 ? 3.106 -15.006 -23.825 1.00 68.25 79 ARG A N 1
ATOM 623 C CA . ARG A 1 79 ? 2.617 -14.937 -22.448 1.00 68.25 79 ARG A CA 1
ATOM 624 C C . ARG A 1 79 ? 1.687 -13.749 -22.261 1.00 68.25 79 ARG A C 1
ATOM 626 O O . ARG A 1 79 ? 1.952 -12.647 -22.736 1.00 68.25 79 ARG A O 1
ATOM 633 N N . ASP A 1 80 ? 0.599 -13.990 -21.540 1.00 58.25 80 ASP A N 1
ATOM 634 C CA . ASP A 1 80 ? -0.286 -12.922 -21.095 1.00 58.25 80 ASP A CA 1
ATOM 635 C C . ASP A 1 80 ? 0.411 -12.143 -19.961 1.00 58.25 80 ASP A C 1
ATOM 637 O O . ASP A 1 80 ? 0.941 -12.778 -19.042 1.00 58.25 80 ASP A O 1
ATOM 641 N N . PRO A 1 81 ? 0.417 -10.796 -19.981 1.00 52.00 81 PRO A N 1
ATOM 642 C CA . PRO A 1 81 ? 1.023 -9.984 -18.925 1.00 52.00 81 PRO A CA 1
ATOM 643 C C . PRO A 1 81 ? 0.555 -10.360 -17.509 1.00 52.00 81 PRO A C 1
ATOM 645 O O . PRO A 1 81 ? 1.326 -10.263 -16.556 1.00 52.00 81 PRO A O 1
ATOM 648 N N . ARG A 1 82 ? -0.687 -10.843 -17.363 1.00 46.88 82 ARG A N 1
ATOM 649 C CA . ARG A 1 82 ? -1.267 -11.269 -16.080 1.00 46.88 82 ARG A CA 1
ATOM 650 C C . ARG A 1 82 ? -0.556 -12.469 -15.463 1.00 46.88 82 ARG A C 1
ATOM 652 O O . ARG A 1 82 ? -0.562 -12.587 -14.247 1.00 46.88 82 ARG A O 1
ATOM 659 N N . VAL A 1 83 ? 0.071 -13.328 -16.270 1.00 48.22 83 VAL A N 1
ATOM 660 C CA . VAL A 1 83 ? 0.800 -14.514 -15.781 1.00 48.22 83 VAL A CA 1
ATOM 661 C C . VAL A 1 83 ? 2.044 -14.109 -14.991 1.00 48.22 83 VAL A C 1
ATOM 663 O O . VAL A 1 83 ? 2.374 -14.753 -14.003 1.00 48.22 83 VAL A O 1
ATOM 666 N N . PHE A 1 84 ? 2.697 -13.007 -15.366 1.00 47.59 84 PHE A N 1
ATOM 667 C CA . PHE A 1 84 ? 3.831 -12.472 -14.608 1.00 47.59 84 PHE A CA 1
ATOM 668 C C . PHE A 1 84 ? 3.368 -11.778 -13.332 1.00 47.59 84 PHE A C 1
ATOM 670 O O . PHE A 1 84 ? 3.954 -11.985 -12.282 1.00 47.59 84 PHE A O 1
ATOM 677 N N . MET A 1 85 ? 2.244 -11.060 -13.379 1.00 38.19 85 MET A N 1
ATOM 678 C CA . MET A 1 85 ? 1.656 -10.453 -12.178 1.00 38.19 85 MET A CA 1
ATOM 679 C C . MET A 1 85 ? 1.102 -11.479 -11.172 1.00 38.19 85 MET A C 1
ATOM 681 O O . MET A 1 85 ? 0.803 -11.104 -10.044 1.00 38.19 85 MET A O 1
ATOM 685 N N . ALA A 1 86 ? 0.947 -12.746 -11.571 1.00 34.56 86 ALA A N 1
ATOM 686 C CA . ALA A 1 86 ? 0.410 -13.828 -10.747 1.00 34.56 86 ALA A CA 1
ATOM 687 C C . ALA A 1 86 ? 1.456 -14.889 -10.344 1.00 34.56 86 ALA A C 1
ATOM 689 O O . ALA A 1 86 ? 1.111 -15.829 -9.631 1.00 34.56 86 ALA A O 1
ATOM 690 N N . SER A 1 87 ? 2.711 -14.781 -10.802 1.00 36.72 87 SER A N 1
ATOM 691 C CA . SER A 1 87 ? 3.763 -15.754 -10.480 1.00 36.72 87 SER A CA 1
ATOM 692 C C . SER A 1 87 ? 4.443 -15.419 -9.141 1.00 36.72 87 SER A C 1
ATOM 694 O O . SER A 1 87 ? 4.971 -14.312 -9.009 1.00 36.72 87 SER A O 1
ATOM 696 N N . PRO A 1 88 ? 4.517 -16.358 -8.173 1.00 35.34 88 PRO A N 1
ATOM 697 C CA . PRO A 1 88 ? 5.277 -16.174 -6.933 1.00 35.34 88 PRO A CA 1
ATOM 698 C C . PRO A 1 88 ? 6.763 -15.868 -7.177 1.00 35.34 88 PRO A C 1
ATOM 700 O O . PRO A 1 88 ? 7.362 -15.099 -6.432 1.00 35.34 88 PRO A O 1
ATOM 703 N N . ASP A 1 89 ? 7.344 -16.404 -8.254 1.00 35.69 89 ASP A N 1
ATOM 704 C CA . ASP A 1 89 ? 8.757 -16.204 -8.601 1.00 35.69 89 ASP A CA 1
ATOM 705 C C . ASP A 1 89 ? 9.017 -14.835 -9.252 1.00 35.69 89 ASP A C 1
ATOM 707 O O . ASP A 1 89 ? 10.107 -14.287 -9.137 1.00 35.69 89 ASP A O 1
ATOM 711 N N . PHE A 1 90 ? 7.996 -14.211 -9.852 1.00 36.59 90 PHE A N 1
ATOM 712 C CA . PHE A 1 90 ? 8.062 -12.807 -10.292 1.00 36.59 90 PHE A CA 1
ATOM 713 C C . PHE A 1 90 ? 8.012 -11.830 -9.101 1.00 36.59 90 PHE A C 1
ATOM 715 O O . PHE A 1 90 ? 8.410 -10.672 -9.217 1.00 36.59 90 PHE A O 1
ATOM 722 N N . LEU A 1 91 ? 7.546 -12.302 -7.938 1.00 34.72 91 LEU A N 1
ATOM 723 C CA . LEU A 1 91 ? 7.471 -11.550 -6.683 1.00 34.72 91 LEU A CA 1
ATOM 724 C C . LEU A 1 91 ? 8.682 -11.766 -5.758 1.00 34.72 91 LEU A C 1
ATOM 726 O O . LEU A 1 91 ? 8.818 -11.018 -4.780 1.00 34.72 91 LEU A O 1
ATOM 730 N N . ARG A 1 92 ? 9.540 -12.759 -6.039 1.00 32.03 92 ARG A N 1
ATOM 731 C CA . ARG A 1 92 ? 10.605 -13.200 -5.121 1.00 32.03 92 ARG A CA 1
ATOM 732 C C . ARG A 1 92 ? 11.896 -12.395 -5.178 1.00 32.03 92 ARG A C 1
ATOM 734 O O . ARG A 1 92 ? 12.596 -12.336 -4.174 1.00 32.03 92 ARG A O 1
ATOM 741 N N . ASP A 1 93 ? 12.180 -11.686 -6.262 1.00 33.12 93 ASP A N 1
ATOM 742 C CA . ASP A 1 93 ? 13.550 -11.213 -6.486 1.00 33.12 93 ASP A CA 1
ATOM 743 C C . ASP A 1 93 ? 13.866 -9.799 -5.971 1.00 33.12 93 ASP A C 1
ATOM 745 O O . ASP A 1 93 ? 14.640 -9.056 -6.568 1.00 33.12 93 ASP A O 1
ATOM 749 N N . ILE A 1 94 ? 13.270 -9.397 -4.840 1.00 33.97 94 ILE A N 1
ATOM 750 C CA . ILE A 1 94 ? 13.686 -8.182 -4.117 1.00 33.97 94 ILE A CA 1
ATOM 751 C C . ILE A 1 94 ? 13.729 -8.477 -2.612 1.00 33.97 94 ILE A C 1
ATOM 753 O O . ILE A 1 94 ? 12.944 -7.974 -1.812 1.00 33.97 94 ILE A O 1
ATOM 757 N N . GLY A 1 95 ? 14.694 -9.327 -2.256 1.00 34.59 95 GLY A N 1
ATOM 758 C CA . GLY A 1 95 ? 15.511 -9.170 -1.058 1.00 34.59 95 GLY A CA 1
ATOM 759 C C . GLY A 1 95 ? 14.962 -9.695 0.265 1.00 34.59 95 GLY A C 1
ATOM 760 O O . GLY A 1 95 ? 14.456 -8.920 1.064 1.00 34.59 95 GLY A O 1
ATOM 761 N N . THR A 1 96 ? 15.334 -10.931 0.614 1.00 28.34 96 THR A N 1
ATOM 762 C CA . THR A 1 96 ? 15.767 -11.253 1.987 1.00 28.34 96 THR A CA 1
ATOM 763 C C . THR A 1 96 ? 16.830 -12.353 2.004 1.00 28.34 96 THR A C 1
ATOM 765 O O . THR A 1 96 ? 16.556 -13.529 1.827 1.00 28.34 96 THR A O 1
ATOM 768 N N . LYS A 1 97 ? 18.068 -11.915 2.254 1.00 36.44 97 LYS A N 1
ATOM 769 C CA . LYS A 1 97 ? 19.165 -12.592 2.968 1.00 36.44 97 LYS A CA 1
ATOM 770 C C . LYS A 1 97 ? 19.245 -14.137 2.905 1.00 36.44 97 LYS A C 1
ATOM 772 O O . LYS A 1 97 ? 18.587 -14.866 3.635 1.00 36.44 97 LYS A O 1
ATOM 777 N N . LEU A 1 98 ? 20.295 -14.563 2.197 1.00 34.84 98 LEU A N 1
ATOM 778 C CA . LEU A 1 98 ? 21.214 -15.673 2.502 1.00 34.84 98 LEU A CA 1
ATOM 779 C C . LEU A 1 98 ? 20.800 -17.137 2.277 1.00 34.84 98 LEU A C 1
ATOM 781 O O . LEU A 1 98 ? 21.716 -17.951 2.243 1.00 34.84 98 LEU A O 1
ATOM 785 N N . SER A 1 99 ? 19.538 -17.503 2.040 1.00 35.72 99 SER A N 1
ATOM 786 C CA . SER A 1 99 ? 19.195 -18.932 1.834 1.00 35.72 99 SER A CA 1
ATOM 787 C C . SER A 1 99 ? 19.025 -19.388 0.374 1.00 35.72 99 SER A C 1
ATOM 789 O O . SER A 1 99 ? 19.095 -20.586 0.115 1.00 35.72 99 SER A O 1
ATOM 791 N N . GLU A 1 100 ? 18.930 -18.466 -0.590 1.00 37.16 100 GLU A N 1
ATOM 792 C CA . GLU A 1 100 ? 18.800 -18.786 -2.029 1.00 37.16 100 GLU A CA 1
ATOM 793 C C . GLU A 1 100 ? 20.127 -18.749 -2.801 1.00 37.16 100 GLU A C 1
ATOM 795 O O . GLU A 1 100 ? 20.187 -19.159 -3.956 1.00 37.16 100 GLU A O 1
ATOM 800 N N . ARG A 1 101 ? 21.239 -18.374 -2.148 1.00 36.59 101 ARG A N 1
ATOM 801 C CA . ARG A 1 101 ? 22.575 -18.422 -2.773 1.00 36.59 101 ARG A CA 1
ATOM 802 C C . ARG A 1 101 ? 23.003 -19.824 -3.208 1.00 36.59 101 ARG A C 1
ATOM 804 O O . ARG A 1 101 ? 23.933 -19.924 -3.997 1.00 36.59 101 ARG A O 1
ATOM 811 N N . ASN A 1 102 ? 22.334 -20.872 -2.731 1.00 33.28 102 ASN A N 1
ATOM 812 C CA . ASN A 1 102 ? 22.683 -22.248 -3.055 1.00 33.28 102 ASN A CA 1
ATOM 813 C C . ASN A 1 102 ? 21.807 -22.866 -4.150 1.00 33.28 102 ASN A C 1
ATOM 815 O O . ASN A 1 102 ? 22.259 -23.826 -4.749 1.00 33.28 102 ASN A O 1
ATOM 819 N N . ALA A 1 103 ? 20.617 -22.344 -4.464 1.00 37.78 103 ALA A N 1
ATOM 820 C CA . ALA A 1 103 ? 19.798 -22.930 -5.534 1.00 37.78 103 ALA A CA 1
ATOM 821 C C . ALA A 1 103 ? 20.312 -22.493 -6.915 1.00 37.78 103 ALA A C 1
ATOM 823 O O . ALA A 1 103 ? 20.673 -23.335 -7.731 1.00 37.78 103 ALA A O 1
ATOM 824 N N . ASP A 1 104 ? 20.523 -21.187 -7.104 1.00 37.38 104 ASP A N 1
ATOM 825 C CA . ASP A 1 104 ? 21.081 -20.663 -8.354 1.00 37.38 104 ASP A CA 1
ATOM 826 C C . ASP A 1 104 ? 22.547 -21.048 -8.547 1.00 37.38 104 ASP A C 1
ATOM 828 O O . ASP A 1 104 ? 22.978 -21.267 -9.672 1.00 37.38 104 ASP A O 1
ATOM 832 N N . LEU A 1 105 ? 23.331 -21.162 -7.468 1.00 33.31 105 LEU A N 1
ATOM 833 C CA . LEU A 1 105 ? 24.715 -21.621 -7.565 1.00 33.31 105 LEU A CA 1
ATOM 834 C C . LEU A 1 105 ? 24.787 -23.121 -7.870 1.00 33.31 105 LEU A C 1
ATOM 836 O O . LEU A 1 105 ? 25.665 -23.495 -8.629 1.00 33.31 105 LEU A O 1
ATOM 840 N N . ILE A 1 106 ? 23.897 -23.973 -7.345 1.00 35.38 106 ILE A N 1
ATOM 841 C CA . ILE A 1 106 ? 23.885 -25.414 -7.666 1.00 35.38 106 ILE A CA 1
ATOM 842 C C . ILE A 1 106 ? 23.463 -25.642 -9.124 1.00 35.38 106 ILE A C 1
ATOM 844 O O . ILE A 1 106 ? 24.153 -26.378 -9.829 1.00 35.38 106 ILE A O 1
ATOM 848 N N . ASP A 1 107 ? 22.452 -24.923 -9.616 1.00 39.03 107 ASP A N 1
ATOM 849 C CA . ASP A 1 107 ? 22.043 -24.987 -11.027 1.00 39.03 107 ASP A CA 1
ATOM 850 C C . ASP A 1 107 ? 23.119 -24.400 -11.964 1.00 39.03 107 ASP A C 1
ATOM 852 O O . ASP A 1 107 ? 23.378 -24.922 -13.052 1.00 39.03 107 ASP A O 1
ATOM 856 N N . TRP A 1 108 ? 23.836 -23.358 -11.525 1.00 34.22 108 TRP A N 1
ATOM 857 C CA . TRP A 1 108 ? 24.993 -22.823 -12.250 1.00 34.22 108 TRP A CA 1
ATOM 858 C C . TRP A 1 108 ? 26.224 -23.730 -12.187 1.00 34.22 108 TRP A C 1
ATOM 860 O O . TRP A 1 108 ? 26.958 -23.812 -13.171 1.00 34.22 108 TRP A O 1
ATOM 870 N N . LEU A 1 109 ? 26.474 -24.406 -11.064 1.00 32.22 109 LEU A N 1
ATOM 871 C CA . LEU A 1 109 ? 27.580 -25.349 -10.882 1.00 32.22 109 LEU A CA 1
ATOM 872 C C . LEU A 1 109 ? 27.355 -26.619 -11.711 1.00 32.22 109 LEU A C 1
ATOM 874 O O . LEU A 1 109 ? 28.325 -27.125 -12.271 1.00 32.22 109 LEU A O 1
ATOM 878 N N . ASP A 1 110 ? 26.114 -27.073 -11.895 1.00 38.06 110 ASP A N 1
ATOM 879 C CA . ASP A 1 110 ? 25.776 -28.182 -12.801 1.00 38.06 110 ASP A CA 1
ATOM 880 C C . ASP A 1 110 ? 26.103 -27.853 -14.266 1.00 38.06 110 ASP A C 1
ATOM 882 O O . ASP A 1 110 ? 26.611 -28.699 -15.008 1.00 38.06 110 ASP A O 1
ATOM 886 N N . VAL A 1 111 ? 25.920 -26.595 -14.673 1.00 35.16 111 VAL A N 1
ATOM 887 C CA . VAL A 1 111 ? 26.339 -26.096 -15.993 1.00 35.16 111 VAL A CA 1
ATOM 888 C C . VAL A 1 111 ? 27.862 -25.887 -16.062 1.00 35.16 111 VAL A C 1
ATOM 890 O O . VAL A 1 111 ? 28.482 -26.137 -17.099 1.00 35.16 111 VAL A O 1
ATOM 893 N N . PHE A 1 112 ? 28.498 -25.467 -14.962 1.00 29.48 112 PHE A N 1
ATOM 894 C CA . PHE A 1 112 ? 29.928 -25.136 -14.912 1.00 29.48 112 PHE A CA 1
ATOM 895 C C . PHE A 1 112 ? 30.843 -26.369 -14.790 1.00 29.48 112 PHE A C 1
ATOM 897 O O . PHE A 1 112 ? 31.898 -26.410 -15.427 1.00 29.48 112 PHE A O 1
ATOM 904 N N . PHE A 1 113 ? 30.454 -27.398 -14.029 1.00 32.88 113 PHE A N 1
ATOM 905 C CA . PHE A 1 113 ? 31.225 -28.637 -13.855 1.00 32.88 113 PHE A CA 1
ATOM 906 C C . PHE A 1 113 ? 31.159 -29.560 -15.073 1.00 32.88 113 PHE A C 1
ATOM 908 O O . PHE A 1 113 ? 32.118 -30.286 -15.339 1.00 32.88 113 PHE A O 1
ATOM 915 N N . ASN A 1 114 ? 30.104 -29.447 -15.885 1.00 38.34 114 ASN A N 1
ATOM 916 C CA . ASN A 1 114 ? 29.991 -30.134 -17.175 1.00 38.34 114 ASN A CA 1
ATOM 917 C C . ASN A 1 114 ? 31.099 -29.714 -18.169 1.00 38.34 114 ASN A C 1
ATOM 919 O O . ASN A 1 114 ? 31.393 -30.408 -19.139 1.00 38.34 114 ASN A O 1
ATOM 923 N N . ARG A 1 115 ? 31.763 -28.579 -17.907 1.00 30.58 115 ARG A N 1
ATOM 924 C CA . ARG A 1 115 ? 32.831 -28.016 -18.742 1.00 30.58 115 ARG A CA 1
ATOM 925 C C . ARG A 1 115 ? 34.237 -28.551 -18.425 1.00 30.58 115 ARG A C 1
ATOM 927 O O . ARG A 1 115 ? 35.156 -28.272 -19.191 1.00 30.58 115 ARG A O 1
ATOM 934 N N . TYR A 1 116 ? 34.430 -29.311 -17.340 1.00 29.33 116 TYR A N 1
ATOM 935 C CA . TYR A 1 116 ? 35.758 -29.776 -16.890 1.00 29.33 116 TYR A CA 1
ATOM 936 C C . TYR A 1 116 ? 36.056 -31.270 -17.155 1.00 29.33 116 TYR A C 1
ATOM 938 O O . TYR A 1 116 ? 36.984 -31.825 -16.575 1.00 29.33 116 TYR A O 1
ATOM 946 N N . ASN A 1 117 ? 35.359 -31.891 -18.116 1.00 39.62 117 ASN A N 1
ATOM 947 C CA . ASN A 1 117 ? 35.759 -33.151 -18.768 1.00 39.62 117 ASN A CA 1
ATOM 948 C C . ASN A 1 117 ? 35.882 -34.392 -17.854 1.00 39.62 117 ASN A C 1
ATOM 950 O O . ASN A 1 117 ? 36.799 -35.203 -17.989 1.00 39.62 117 ASN A O 1
ATOM 954 N N . THR A 1 118 ? 34.933 -34.594 -16.944 1.00 37.19 118 THR A N 1
ATOM 955 C CA . THR A 1 118 ? 34.759 -35.887 -16.268 1.00 37.19 118 THR A CA 1
ATOM 956 C C . THR A 1 118 ? 33.940 -36.849 -17.132 1.00 37.19 118 THR A C 1
ATOM 958 O O . THR A 1 118 ? 32.945 -36.474 -17.746 1.00 37.19 118 THR A O 1
ATOM 961 N N . ASN A 1 119 ? 34.393 -38.104 -17.207 1.00 41.59 119 ASN A N 1
ATOM 962 C CA . ASN A 1 119 ? 33.842 -39.139 -18.083 1.00 41.59 119 ASN A CA 1
ATOM 963 C C . ASN A 1 119 ? 32.321 -39.335 -17.840 1.00 41.59 119 ASN A C 1
ATOM 965 O O . ASN A 1 119 ? 31.932 -39.626 -16.703 1.00 41.59 119 ASN A O 1
ATOM 969 N N . PRO A 1 120 ? 31.461 -39.220 -18.876 1.00 38.97 120 PRO A N 1
ATOM 970 C CA . PRO A 1 120 ? 29.997 -39.275 -18.755 1.00 38.97 120 PRO A CA 1
ATOM 971 C C . PRO A 1 120 ? 29.444 -40.517 -18.039 1.00 38.97 120 PRO A C 1
ATOM 973 O O . PRO A 1 120 ? 28.380 -40.458 -17.424 1.00 38.97 120 PRO A O 1
ATOM 976 N N . ASN A 1 121 ? 30.176 -41.634 -18.063 1.00 40.72 121 ASN A N 1
ATOM 977 C CA . ASN A 1 121 ? 29.744 -42.894 -17.450 1.00 40.72 121 ASN A CA 1
ATOM 978 C C . ASN A 1 121 ? 29.838 -42.914 -15.911 1.00 40.72 121 ASN A C 1
ATOM 980 O O . ASN A 1 121 ? 29.179 -43.736 -15.275 1.00 40.72 121 ASN A O 1
ATOM 984 N N . ASP A 1 122 ? 30.586 -41.990 -15.298 1.00 42.44 122 ASP A N 1
ATOM 985 C CA . ASP A 1 122 ? 30.676 -41.847 -13.835 1.00 42.44 122 ASP A CA 1
ATOM 986 C C . ASP A 1 122 ? 29.775 -40.727 -13.280 1.00 42.44 122 ASP A C 1
ATOM 988 O O . ASP A 1 122 ? 29.667 -40.555 -12.059 1.00 42.44 122 ASP A O 1
ATOM 992 N N . TYR A 1 123 ? 29.068 -40.000 -14.155 1.00 37.84 123 TYR A N 1
ATOM 993 C CA . TYR A 1 123 ? 28.201 -38.868 -13.804 1.00 37.84 123 TYR A CA 1
ATOM 994 C C . TYR A 1 123 ? 27.087 -39.282 -12.833 1.00 37.84 123 TYR A C 1
ATOM 996 O O . TYR A 1 123 ? 26.915 -38.692 -11.766 1.00 37.84 123 TYR A O 1
ATOM 1004 N N . GLY A 1 124 ? 26.407 -40.396 -13.118 1.00 37.12 124 GLY A N 1
ATOM 1005 C CA . GLY A 1 124 ? 25.341 -40.917 -12.259 1.00 37.12 124 GLY A CA 1
ATOM 1006 C C . GLY A 1 124 ? 25.820 -41.434 -10.896 1.00 37.12 124 GLY A C 1
ATOM 1007 O O . GLY A 1 124 ? 25.032 -41.477 -9.952 1.00 37.12 124 GLY A O 1
ATOM 1008 N N . LYS A 1 125 ? 27.099 -41.815 -10.761 1.00 37.97 125 LYS A N 1
ATOM 1009 C CA . LYS A 1 125 ? 27.691 -42.287 -9.495 1.00 37.97 125 LYS A CA 1
ATOM 1010 C C . LYS A 1 125 ? 28.195 -41.128 -8.638 1.00 37.97 125 LYS A C 1
ATOM 1012 O O . LYS A 1 125 ? 27.984 -41.150 -7.428 1.00 37.97 125 LYS A O 1
ATOM 1017 N N . SER A 1 126 ? 28.809 -40.124 -9.259 1.00 37.62 126 SER A N 1
ATOM 1018 C CA . SER A 1 126 ? 29.348 -38.936 -8.588 1.00 37.62 126 SER A CA 1
ATOM 1019 C C . SER A 1 126 ? 28.243 -37.981 -8.142 1.00 37.62 126 SER A C 1
ATOM 1021 O O . SER A 1 126 ? 28.245 -37.560 -6.988 1.00 37.62 126 SER A O 1
ATOM 1023 N N . LEU A 1 127 ? 27.226 -37.757 -8.982 1.00 36.53 127 LEU A N 1
ATOM 1024 C CA . LEU A 1 127 ? 26.045 -36.965 -8.630 1.00 36.53 127 LEU A CA 1
ATOM 1025 C C . LEU A 1 127 ? 25.288 -37.594 -7.448 1.00 36.53 127 LEU A C 1
ATOM 1027 O O . LEU A 1 127 ? 24.948 -36.910 -6.494 1.00 36.53 127 LEU A O 1
ATOM 1031 N N . ARG A 1 128 ? 25.134 -38.927 -7.418 1.00 38.16 128 ARG A N 1
ATOM 1032 C CA . ARG A 1 128 ? 24.544 -39.639 -6.264 1.00 38.16 128 ARG A CA 1
ATOM 1033 C C . ARG A 1 128 ? 25.404 -39.604 -4.999 1.00 38.16 128 ARG A C 1
ATOM 1035 O O . ARG A 1 128 ? 24.886 -39.899 -3.926 1.00 38.16 128 ARG A O 1
ATOM 1042 N N . LYS A 1 129 ? 26.702 -39.314 -5.109 1.00 38.41 129 LYS A N 1
ATOM 1043 C CA . LYS A 1 129 ? 27.622 -39.179 -3.970 1.00 38.41 129 LYS A CA 1
ATOM 1044 C C . LYS A 1 129 ? 27.613 -37.745 -3.427 1.00 38.41 129 LYS A C 1
ATOM 1046 O O . LYS A 1 129 ? 27.648 -37.578 -2.218 1.00 38.41 129 LYS A O 1
ATOM 1051 N N . ILE A 1 130 ? 27.478 -36.753 -4.312 1.00 36.53 130 ILE A N 1
ATOM 1052 C CA . ILE A 1 130 ? 27.364 -35.317 -4.001 1.00 36.53 130 ILE A CA 1
ATOM 1053 C C . ILE A 1 130 ? 25.975 -34.973 -3.451 1.00 36.53 130 ILE A C 1
ATOM 1055 O O . ILE A 1 130 ? 25.878 -34.318 -2.425 1.00 36.53 130 ILE A O 1
ATOM 1059 N N . LEU A 1 131 ? 24.901 -35.516 -4.034 1.00 40.59 131 LEU A N 1
ATOM 1060 C CA . LEU A 1 131 ? 23.530 -35.396 -3.508 1.00 40.59 131 LEU A CA 1
ATOM 1061 C C . LEU A 1 131 ? 23.336 -36.098 -2.148 1.00 40.59 131 LEU A C 1
ATOM 1063 O O . LEU A 1 131 ? 22.286 -35.962 -1.526 1.00 40.59 131 LEU A O 1
ATOM 1067 N N . LYS A 1 132 ? 24.329 -36.879 -1.702 1.00 41.72 132 LYS A N 1
ATOM 1068 C CA . LYS A 1 132 ? 24.386 -37.490 -0.366 1.00 41.72 132 LYS A CA 1
ATOM 1069 C C . LYS A 1 132 ? 25.252 -36.707 0.624 1.00 41.72 132 LYS A C 1
ATOM 1071 O O . LYS A 1 132 ? 25.308 -37.110 1.783 1.00 41.72 132 LYS A O 1
ATOM 1076 N N . LEU A 1 133 ? 25.922 -35.635 0.197 1.00 41.38 133 LEU A N 1
ATOM 1077 C CA . LEU A 1 133 ? 26.623 -34.739 1.111 1.00 41.38 133 LEU A CA 1
ATOM 1078 C C . LEU A 1 133 ? 25.592 -33.873 1.834 1.00 41.38 133 LEU A C 1
ATOM 1080 O O . LEU A 1 133 ? 24.642 -33.362 1.241 1.00 41.38 133 LEU A O 1
ATOM 1084 N N . ASN A 1 134 ? 25.762 -33.744 3.141 1.00 49.03 134 ASN A N 1
ATOM 1085 C CA . ASN A 1 134 ? 24.979 -32.828 3.951 1.00 49.03 134 ASN A CA 1
ATOM 1086 C C . ASN A 1 134 ? 25.408 -31.377 3.669 1.00 49.03 134 ASN A C 1
ATOM 1088 O O . ASN A 1 134 ? 26.508 -31.090 3.201 1.00 49.03 134 ASN A O 1
ATOM 1092 N N . LYS A 1 135 ? 24.486 -30.453 3.944 1.00 45.16 135 LYS A N 1
ATOM 1093 C CA . LYS A 1 135 ? 24.542 -29.037 3.552 1.00 45.16 135 LYS A CA 1
ATOM 1094 C C . LYS A 1 135 ? 25.849 -28.323 3.954 1.00 45.16 135 LYS A C 1
ATOM 1096 O O . LYS A 1 135 ? 26.340 -27.501 3.194 1.00 45.16 135 LYS A O 1
ATOM 1101 N N . GLU A 1 136 ? 26.447 -28.696 5.088 1.00 44.53 136 GLU A N 1
ATOM 1102 C CA . GLU A 1 136 ? 27.697 -28.105 5.598 1.00 44.53 136 GLU A CA 1
ATOM 1103 C C . GLU A 1 136 ? 28.942 -28.419 4.747 1.00 44.53 136 GLU A C 1
ATOM 1105 O O . GLU A 1 136 ? 29.817 -27.562 4.608 1.00 44.53 136 GLU A O 1
ATOM 1110 N N . ASP A 1 137 ? 29.028 -29.606 4.138 1.00 43.91 137 ASP A N 1
ATOM 1111 C CA . ASP A 1 137 ? 30.183 -29.997 3.314 1.00 43.91 137 ASP A CA 1
ATOM 1112 C C . ASP A 1 137 ? 30.127 -29.367 1.909 1.00 43.91 137 ASP A C 1
ATOM 1114 O O . ASP A 1 137 ? 31.163 -29.072 1.307 1.00 43.91 137 ASP A O 1
ATOM 1118 N N . GLY A 1 138 ? 28.915 -29.100 1.405 1.00 44.19 138 GLY A N 1
ATOM 1119 C CA . GLY A 1 138 ? 28.691 -28.369 0.153 1.00 44.19 138 GLY A CA 1
ATOM 1120 C C . GLY A 1 138 ? 29.049 -26.884 0.258 1.00 44.19 138 GLY A C 1
ATOM 1121 O O . GLY A 1 138 ? 29.701 -26.340 -0.636 1.00 44.19 138 GLY A O 1
ATOM 1122 N N . ASP A 1 139 ? 28.699 -26.252 1.381 1.00 44.34 139 ASP A N 1
ATOM 1123 C CA . ASP A 1 139 ? 28.998 -24.839 1.634 1.00 44.34 139 ASP A CA 1
ATOM 1124 C C . ASP A 1 139 ? 30.515 -24.592 1.752 1.00 44.34 139 ASP A C 1
ATOM 1126 O O . ASP A 1 139 ? 31.030 -23.621 1.194 1.00 44.34 139 ASP A O 1
ATOM 1130 N N . LYS A 1 140 ? 31.267 -25.520 2.367 1.00 45.62 140 LYS A N 1
ATOM 1131 C CA . LYS A 1 140 ? 32.739 -25.451 2.453 1.00 45.62 140 LYS A CA 1
ATOM 1132 C C . LYS A 1 140 ? 33.432 -25.473 1.088 1.00 45.62 140 LYS A C 1
ATOM 1134 O O . LYS A 1 140 ? 34.351 -24.690 0.866 1.00 45.62 140 LYS A O 1
ATOM 1139 N N . LEU A 1 141 ? 32.990 -26.332 0.170 1.00 42.28 141 LEU A N 1
ATOM 1140 C CA . LEU A 1 141 ? 33.570 -26.456 -1.176 1.00 42.28 141 LEU A CA 1
ATOM 1141 C C . LEU A 1 141 ? 33.270 -25.238 -2.063 1.00 42.28 141 LEU A C 1
ATOM 1143 O O . LEU A 1 141 ? 34.141 -24.779 -2.806 1.00 42.28 141 LEU A O 1
ATOM 1147 N N . ALA A 1 142 ? 32.055 -24.689 -1.970 1.00 40.62 142 ALA A N 1
ATOM 1148 C CA . ALA A 1 142 ? 31.677 -23.466 -2.678 1.00 40.62 142 ALA A CA 1
ATOM 1149 C C . ALA A 1 142 ? 32.487 -22.259 -2.182 1.00 40.62 142 ALA A C 1
ATOM 1151 O O . ALA A 1 142 ? 32.961 -21.446 -2.980 1.00 40.62 142 ALA A O 1
ATOM 1152 N N . GLN A 1 143 ? 32.697 -22.174 -0.869 1.00 44.91 143 GLN A N 1
ATOM 1153 C CA . GLN A 1 143 ? 33.483 -21.120 -0.241 1.00 44.91 143 GLN A CA 1
ATOM 1154 C C . GLN A 1 143 ? 34.968 -21.217 -0.625 1.00 44.91 143 GLN A C 1
ATOM 1156 O O . GLN A 1 143 ? 35.561 -20.212 -1.012 1.00 44.91 143 GLN A O 1
ATOM 1161 N N . GLU A 1 144 ? 35.526 -22.428 -0.687 1.00 42.38 144 GLU A N 1
ATOM 1162 C CA . GLU A 1 144 ? 36.902 -22.671 -1.141 1.00 42.38 144 GLU A CA 1
ATOM 1163 C C . GLU A 1 144 ? 37.121 -22.292 -2.624 1.00 42.38 144 GLU A C 1
ATOM 1165 O O . GLU A 1 144 ? 38.189 -21.807 -3.004 1.00 42.38 144 GLU A O 1
ATOM 1170 N N . PHE A 1 145 ? 36.107 -22.466 -3.479 1.00 37.38 145 PHE A N 1
ATOM 1171 C CA . PHE A 1 145 ? 36.152 -22.069 -4.892 1.00 37.38 145 PHE A CA 1
ATOM 1172 C C . PHE A 1 145 ? 36.038 -20.548 -5.085 1.00 37.38 145 PHE A C 1
ATOM 1174 O O . PHE A 1 145 ? 36.764 -19.965 -5.897 1.00 37.38 145 PHE A O 1
ATOM 1181 N N . ILE A 1 146 ? 35.158 -19.896 -4.317 1.00 41.78 146 ILE A N 1
ATOM 1182 C CA . ILE A 1 146 ? 34.995 -18.433 -4.303 1.00 41.78 146 ILE A CA 1
ATOM 1183 C C . ILE A 1 146 ? 36.275 -17.753 -3.800 1.00 41.78 146 ILE A C 1
ATOM 1185 O O . ILE A 1 146 ? 36.699 -16.749 -4.374 1.00 41.78 146 ILE A O 1
ATOM 1189 N N . GLU A 1 147 ? 36.922 -18.322 -2.782 1.00 44.28 147 GLU A N 1
ATOM 1190 C CA . GLU A 1 147 ? 38.187 -17.820 -2.234 1.00 44.28 147 GLU A CA 1
ATOM 1191 C C . GLU A 1 147 ? 39.364 -17.990 -3.207 1.00 44.28 147 GLU A C 1
ATOM 1193 O O . GLU A 1 147 ? 40.249 -17.137 -3.261 1.00 44.28 147 GLU A O 1
ATOM 1198 N N . LYS A 1 148 ? 39.368 -19.052 -4.024 1.00 37.09 148 LYS A N 1
ATOM 1199 C CA . LYS A 1 148 ? 40.476 -19.365 -4.943 1.00 37.09 148 LYS A CA 1
ATOM 1200 C C . LYS A 1 148 ? 40.382 -18.711 -6.330 1.00 37.09 148 LYS A C 1
ATOM 1202 O O . LYS A 1 148 ? 41.366 -18.767 -7.069 1.00 37.09 148 LYS A O 1
ATOM 1207 N N . ALA A 1 149 ? 39.252 -18.109 -6.726 1.00 36.22 149 ALA A N 1
ATOM 1208 C CA . ALA A 1 149 ? 39.109 -17.507 -8.066 1.00 36.22 149 ALA A CA 1
ATOM 1209 C C . ALA A 1 149 ? 38.155 -16.283 -8.181 1.00 36.22 149 ALA A C 1
ATOM 1211 O O . ALA A 1 149 ? 37.331 -16.236 -9.107 1.00 36.22 149 ALA A O 1
ATOM 1212 N N . PRO A 1 150 ? 38.273 -15.252 -7.321 1.00 41.91 150 PRO A N 1
ATOM 1213 C CA . PRO A 1 150 ? 37.373 -14.087 -7.318 1.00 41.91 150 PRO A CA 1
ATOM 1214 C C . PRO A 1 150 ? 37.366 -13.304 -8.649 1.00 41.91 150 PRO A C 1
ATOM 1216 O O . PRO A 1 150 ? 36.321 -12.838 -9.115 1.00 41.91 150 PRO A O 1
ATOM 1219 N N . ASP A 1 151 ? 38.509 -13.242 -9.332 1.00 39.38 151 ASP A N 1
ATOM 1220 C CA . ASP A 1 151 ? 38.716 -12.474 -10.568 1.00 39.38 151 ASP A CA 1
ATOM 1221 C C . ASP A 1 151 ? 37.910 -13.019 -11.758 1.00 39.38 151 ASP A C 1
ATOM 1223 O O . ASP A 1 151 ? 37.616 -12.302 -12.719 1.00 39.38 151 ASP A O 1
ATOM 1227 N N . ARG A 1 152 ? 37.557 -14.310 -11.721 1.00 36.59 152 ARG A N 1
ATOM 1228 C CA . ARG A 1 152 ? 36.841 -14.987 -12.813 1.00 36.59 152 ARG A CA 1
ATOM 1229 C C . ARG A 1 152 ? 35.343 -14.701 -12.778 1.00 36.59 152 ARG A C 1
ATOM 1231 O O . ARG A 1 152 ? 34.738 -14.557 -13.838 1.00 36.59 152 ARG A O 1
ATOM 1238 N N . ILE A 1 153 ? 34.766 -14.532 -11.587 1.00 37.28 153 ILE A N 1
ATOM 1239 C CA . ILE A 1 153 ? 33.355 -14.153 -11.407 1.00 37.28 153 ILE A CA 1
ATOM 1240 C C . ILE A 1 153 ? 33.125 -12.703 -11.852 1.00 37.28 153 ILE A C 1
ATOM 1242 O O . ILE A 1 153 ? 32.143 -12.411 -12.537 1.00 37.28 153 ILE A O 1
ATOM 1246 N N . ALA A 1 154 ? 34.050 -11.797 -11.522 1.00 41.56 154 ALA A N 1
ATOM 1247 C CA . ALA A 1 154 ? 33.995 -10.408 -11.976 1.00 41.56 154 ALA A CA 1
ATOM 1248 C C . ALA A 1 154 ? 34.071 -10.307 -13.511 1.00 41.56 154 ALA A C 1
ATOM 1250 O O . ALA A 1 154 ? 33.243 -9.636 -14.129 1.00 41.56 154 ALA A O 1
ATOM 1251 N N . LYS A 1 155 ? 34.992 -11.055 -14.134 1.00 40.78 155 LYS A N 1
ATOM 1252 C CA . LYS A 1 155 ? 35.130 -11.124 -15.598 1.00 40.78 155 LYS A CA 1
ATOM 1253 C C . LYS A 1 155 ? 33.907 -11.731 -16.284 1.00 40.78 155 LYS A C 1
ATOM 1255 O O . LYS A 1 155 ? 33.495 -11.239 -17.325 1.00 40.78 155 LYS A O 1
ATOM 1260 N N . LEU A 1 156 ? 33.283 -12.755 -15.702 1.00 36.81 156 LEU A N 1
ATOM 1261 C CA . LEU A 1 156 ? 32.07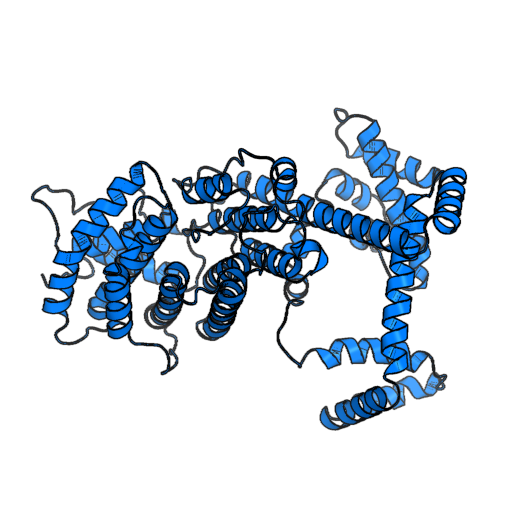4 -13.371 -16.259 1.00 36.81 156 LEU A CA 1
ATOM 1262 C C . LEU A 1 156 ? 30.900 -12.380 -16.316 1.00 36.81 156 LEU A C 1
ATOM 1264 O O . LEU A 1 156 ? 30.243 -12.262 -17.349 1.00 36.81 156 LEU A O 1
ATOM 1268 N N . LYS A 1 157 ? 30.681 -11.618 -15.237 1.00 38.62 157 LYS A N 1
ATOM 1269 C CA . LYS A 1 157 ? 29.669 -10.547 -15.197 1.00 38.62 157 LYS A CA 1
ATOM 1270 C C . LYS A 1 157 ? 29.967 -9.444 -16.213 1.00 38.62 157 LYS A C 1
ATOM 1272 O O . LYS A 1 157 ? 29.056 -8.945 -16.870 1.00 38.62 157 LYS A O 1
ATOM 1277 N N . GLU A 1 158 ? 31.241 -9.093 -16.369 1.00 43.22 158 GLU A N 1
ATOM 1278 C CA . GLU A 1 158 ? 31.697 -8.121 -17.362 1.00 43.22 158 GLU A CA 1
ATOM 1279 C C . GLU A 1 158 ? 31.450 -8.603 -18.803 1.00 43.22 158 GLU A C 1
ATOM 1281 O O . GLU A 1 158 ? 30.960 -7.837 -19.632 1.00 43.22 158 GLU A O 1
ATOM 1286 N N . TYR A 1 159 ? 31.733 -9.874 -19.106 1.00 38.03 159 TYR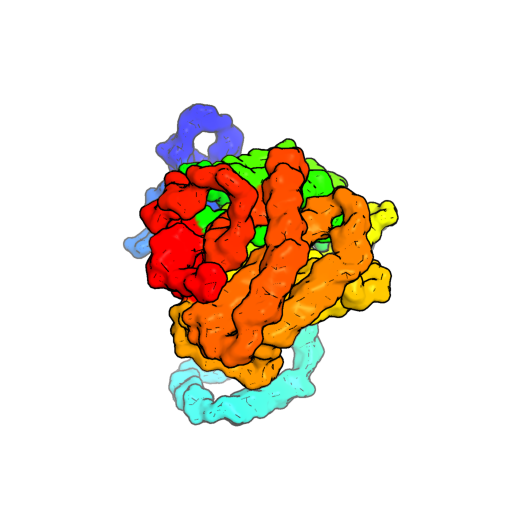 A N 1
ATOM 1287 C CA . TYR A 1 159 ? 31.517 -10.459 -20.432 1.00 38.03 159 TYR A CA 1
ATOM 1288 C C . TYR A 1 159 ? 30.036 -10.644 -20.770 1.00 38.03 159 TYR A C 1
ATOM 1290 O O . TYR A 1 159 ? 29.647 -10.412 -21.913 1.00 38.03 159 TYR A O 1
ATOM 1298 N N . TRP A 1 160 ? 29.204 -10.999 -19.788 1.00 36.47 160 TRP A N 1
ATOM 1299 C CA . TRP A 1 160 ? 27.755 -11.108 -19.965 1.00 36.47 160 TRP A CA 1
ATOM 1300 C C . TRP A 1 160 ? 27.119 -9.748 -20.256 1.00 36.47 160 TRP A C 1
ATOM 1302 O O . TRP A 1 160 ? 26.389 -9.604 -21.235 1.00 36.47 160 TRP A O 1
ATOM 1312 N N . LYS A 1 161 ? 27.480 -8.721 -19.474 1.00 41.03 161 LYS A N 1
ATOM 1313 C CA . LYS A 1 161 ? 27.057 -7.342 -19.736 1.00 41.03 161 LYS A CA 1
ATOM 1314 C C . LYS A 1 161 ? 27.501 -6.884 -21.131 1.00 41.03 161 LYS A C 1
ATOM 1316 O O . LYS A 1 161 ? 26.679 -6.391 -21.891 1.00 41.03 161 LYS A O 1
ATOM 1321 N N . LYS A 1 162 ? 28.752 -7.166 -21.519 1.00 41.28 162 LYS A N 1
ATOM 1322 C CA . LYS A 1 162 ? 29.255 -6.900 -22.878 1.00 41.28 162 LYS A CA 1
ATOM 1323 C C . LYS A 1 162 ? 28.448 -7.615 -23.966 1.00 41.28 162 LYS A C 1
ATOM 1325 O O . LYS A 1 162 ? 28.186 -6.998 -24.986 1.00 41.28 162 LYS A O 1
ATOM 1330 N N . CYS A 1 163 ? 28.041 -8.871 -23.776 1.00 35.97 163 CYS A N 1
ATOM 1331 C CA . CYS A 1 163 ? 27.246 -9.603 -24.771 1.00 35.97 163 CYS A CA 1
ATOM 1332 C C . CYS A 1 163 ? 25.827 -9.040 -24.924 1.00 35.97 163 CYS A C 1
ATOM 1334 O O . CYS A 1 163 ? 25.354 -8.902 -26.047 1.00 35.97 163 CYS A O 1
ATOM 1336 N N . VAL A 1 164 ? 25.168 -8.671 -23.822 1.00 37.28 164 VAL A N 1
ATOM 1337 C CA . VAL A 1 164 ? 23.834 -8.044 -23.855 1.00 37.28 164 VAL A CA 1
ATOM 1338 C C . VAL A 1 164 ? 23.900 -6.647 -24.483 1.00 37.28 164 VAL A C 1
ATOM 1340 O O . VAL A 1 164 ? 23.077 -6.321 -25.338 1.00 37.28 164 VAL A O 1
ATOM 1343 N N . ASP A 1 165 ? 24.920 -5.860 -24.135 1.00 40.28 165 ASP A N 1
ATOM 1344 C CA . ASP A 1 165 ? 25.162 -4.536 -24.715 1.00 40.28 165 ASP A CA 1
ATOM 1345 C C . ASP A 1 165 ? 25.484 -4.636 -26.222 1.00 40.28 165 ASP A C 1
ATOM 1347 O O . ASP A 1 165 ? 24.989 -3.838 -27.019 1.00 40.28 165 ASP A O 1
ATOM 1351 N N . LEU A 1 166 ? 26.262 -5.645 -26.640 1.00 39.31 166 LEU A N 1
ATOM 1352 C CA . LEU A 1 166 ? 26.584 -5.915 -28.048 1.00 39.31 166 LEU A CA 1
ATOM 1353 C C . LEU A 1 166 ? 25.361 -6.384 -28.846 1.00 39.31 166 LEU A C 1
ATOM 1355 O O . LEU A 1 166 ? 25.144 -5.889 -29.949 1.00 39.31 166 LEU A O 1
ATOM 1359 N N . ALA A 1 167 ? 24.527 -7.260 -28.283 1.00 36.16 167 ALA A N 1
ATOM 1360 C CA . ALA A 1 167 ? 23.301 -7.727 -28.928 1.00 36.16 167 ALA A CA 1
ATOM 1361 C C . ALA A 1 167 ? 22.261 -6.600 -29.079 1.00 36.16 167 ALA A C 1
ATOM 1363 O O . ALA A 1 167 ? 21.604 -6.493 -30.116 1.00 36.16 167 ALA A O 1
ATOM 1364 N N . ALA A 1 168 ? 22.142 -5.710 -28.085 1.00 37.66 168 ALA A N 1
ATOM 1365 C CA . ALA A 1 168 ? 21.298 -4.515 -28.164 1.00 37.66 168 ALA A CA 1
ATOM 1366 C C . ALA A 1 168 ? 21.810 -3.506 -29.214 1.00 37.66 168 ALA A C 1
ATOM 1368 O O . ALA A 1 168 ? 21.018 -2.891 -29.940 1.00 37.66 168 ALA A O 1
ATOM 1369 N N . LEU A 1 169 ? 23.134 -3.362 -29.337 1.00 37.84 169 LEU A N 1
ATOM 1370 C CA . LEU A 1 169 ? 23.779 -2.536 -30.358 1.00 37.84 169 LEU A CA 1
ATOM 1371 C C . LEU A 1 169 ? 23.556 -3.083 -31.771 1.00 37.84 169 LEU A C 1
ATOM 1373 O O . LEU A 1 169 ? 23.121 -2.337 -32.642 1.00 37.84 169 LEU A O 1
ATOM 1377 N N . GLU A 1 170 ? 23.792 -4.372 -31.998 1.00 37.28 170 GLU A N 1
ATOM 1378 C CA . GLU A 1 170 ? 23.655 -5.022 -33.308 1.00 37.28 170 GLU A CA 1
ATOM 1379 C C . GLU A 1 170 ? 22.211 -4.951 -33.842 1.00 37.28 170 GLU A C 1
ATOM 1381 O O . GLU A 1 170 ? 21.969 -4.707 -35.027 1.00 37.28 170 GLU A O 1
ATOM 1386 N N . TYR A 1 171 ? 21.226 -5.029 -32.944 1.00 38.50 171 TYR A N 1
ATOM 1387 C CA . TYR A 1 171 ? 19.812 -4.929 -33.301 1.00 38.50 171 TYR A CA 1
ATOM 1388 C C . TYR A 1 171 ? 19.355 -3.517 -33.683 1.00 38.50 171 TYR A C 1
ATOM 1390 O O . TYR A 1 171 ? 18.465 -3.357 -34.527 1.00 38.50 171 TYR A O 1
ATOM 1398 N N . SER A 1 172 ? 19.988 -2.496 -33.104 1.00 39.22 172 SER A N 1
ATOM 1399 C CA . SER A 1 172 ? 19.688 -1.083 -33.362 1.00 39.22 172 SER A CA 1
ATOM 1400 C C . SER A 1 172 ? 20.038 -0.641 -34.791 1.00 39.22 172 SER A C 1
ATOM 1402 O O . SER A 1 172 ? 19.568 0.406 -35.228 1.00 39.22 172 SER A O 1
ATOM 1404 N N . PHE A 1 173 ? 20.819 -1.443 -35.529 1.00 43.50 173 PHE A N 1
ATOM 1405 C CA . PHE A 1 173 ? 21.318 -1.137 -36.879 1.00 43.50 173 PHE A CA 1
ATOM 1406 C C . PHE A 1 173 ? 20.917 -2.174 -37.946 1.00 43.50 173 PHE A C 1
ATOM 1408 O O . PHE A 1 173 ? 21.399 -2.124 -39.076 1.00 43.50 173 PHE A O 1
ATOM 1415 N N . SER A 1 174 ? 20.009 -3.101 -37.618 1.00 44.47 174 SER A N 1
ATOM 1416 C CA . SER A 1 174 ? 19.732 -4.342 -38.371 1.00 44.47 174 SER A CA 1
ATOM 1417 C C . SER A 1 174 ? 19.093 -4.202 -39.772 1.00 44.47 174 SER A C 1
ATOM 1419 O O . SER A 1 174 ? 18.670 -5.199 -40.361 1.00 44.47 174 SER A O 1
ATOM 1421 N N . SER A 1 175 ? 19.034 -3.003 -40.357 1.00 45.38 175 SER A N 1
ATOM 1422 C CA . SER A 1 175 ? 18.573 -2.813 -41.743 1.00 45.38 175 SER A CA 1
ATOM 1423 C C . SER A 1 175 ? 19.362 -1.796 -42.569 1.00 45.38 175 SER A C 1
ATOM 1425 O O . SER A 1 175 ? 18.983 -1.555 -43.712 1.00 45.38 175 SER A O 1
ATOM 1427 N N . ASP A 1 176 ? 20.435 -1.213 -42.031 1.00 48.22 176 ASP A N 1
ATOM 1428 C CA . ASP A 1 176 ? 21.201 -0.184 -42.735 1.00 48.22 176 ASP A CA 1
ATOM 1429 C C . ASP A 1 176 ? 22.695 -0.280 -42.381 1.00 48.22 176 ASP A C 1
ATOM 1431 O O . ASP A 1 176 ? 23.165 0.209 -41.350 1.00 48.22 176 ASP A O 1
ATOM 1435 N N . GLU A 1 177 ? 23.448 -0.960 -43.246 1.00 49.88 177 GLU A N 1
ATOM 1436 C CA . GLU A 1 177 ? 24.899 -1.160 -43.133 1.00 49.88 177 GLU A CA 1
ATOM 1437 C C . GLU A 1 177 ? 25.659 0.184 -43.068 1.00 49.88 177 GLU A C 1
ATOM 1439 O O . GLU A 1 177 ? 26.738 0.285 -42.474 1.00 49.88 177 GLU A O 1
ATOM 1444 N N . GLU A 1 178 ? 25.061 1.247 -43.618 1.00 51.00 178 GLU A N 1
ATOM 1445 C CA . GLU A 1 178 ? 25.574 2.613 -43.588 1.00 51.00 178 GLU A CA 1
ATOM 1446 C C . GLU A 1 178 ? 25.405 3.255 -42.203 1.00 51.00 178 GLU A C 1
ATOM 1448 O O . GLU A 1 178 ? 26.303 3.963 -41.743 1.00 51.00 178 GLU A O 1
ATOM 1453 N N . GLN A 1 179 ? 24.330 2.939 -41.466 1.00 48.03 179 GLN A N 1
ATOM 1454 C CA . GLN A 1 179 ? 24.155 3.375 -40.073 1.00 48.03 179 GLN A CA 1
ATOM 1455 C C . GLN A 1 179 ? 25.120 2.677 -39.122 1.00 48.03 179 GLN A C 1
ATOM 1457 O O . GLN A 1 179 ? 25.648 3.332 -38.222 1.00 48.03 179 GLN A O 1
ATOM 1462 N N . PHE A 1 180 ? 25.400 1.389 -39.339 1.00 45.75 180 PHE A N 1
ATOM 1463 C CA . PHE A 1 180 ? 26.419 0.669 -38.575 1.00 45.75 180 PHE A CA 1
ATOM 1464 C C . PHE A 1 180 ? 27.817 1.247 -38.839 1.00 45.75 180 PHE A C 1
ATOM 1466 O O . PHE A 1 180 ? 28.545 1.547 -37.895 1.00 45.75 180 PHE A O 1
ATOM 1473 N N . LYS A 1 181 ? 28.171 1.528 -40.103 1.00 52.44 181 LYS A N 1
ATOM 1474 C CA . LYS A 1 181 ? 29.435 2.205 -40.453 1.00 52.44 181 LYS A CA 1
ATOM 1475 C C . LYS A 1 181 ? 29.518 3.629 -39.895 1.00 52.44 181 LYS A C 1
ATOM 1477 O O . LYS A 1 181 ? 30.565 3.998 -39.36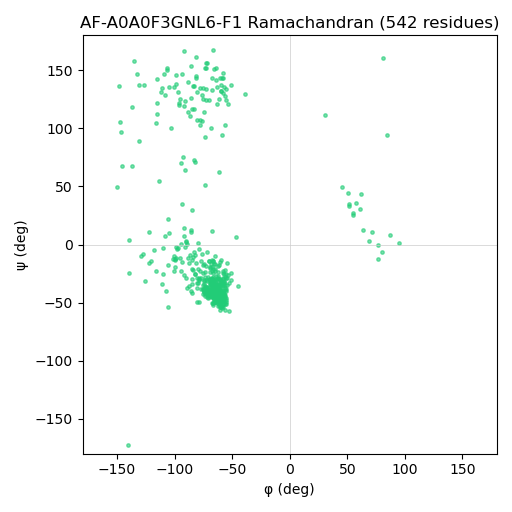6 1.00 52.44 181 LYS A O 1
ATOM 1482 N N . ASN A 1 182 ? 28.432 4.405 -39.926 1.00 53.72 182 ASN A N 1
ATOM 1483 C CA . ASN A 1 182 ? 28.361 5.726 -39.286 1.00 53.72 182 ASN A CA 1
ATOM 1484 C C . ASN A 1 182 ? 28.481 5.636 -37.760 1.00 53.72 182 ASN A C 1
ATOM 1486 O O . ASN A 1 182 ? 29.092 6.499 -37.132 1.00 53.72 182 ASN A O 1
ATOM 1490 N N . PHE A 1 183 ? 27.913 4.597 -37.149 1.00 48.00 183 PHE A N 1
ATOM 1491 C CA . PHE A 1 183 ? 28.040 4.334 -35.724 1.00 48.00 183 PHE A CA 1
ATOM 1492 C C . PHE A 1 183 ? 29.477 3.953 -35.363 1.00 48.00 183 PHE A C 1
ATOM 1494 O O . PHE A 1 183 ? 30.056 4.632 -34.524 1.00 48.00 183 PHE A O 1
ATOM 1501 N N . CYS A 1 184 ? 30.103 2.996 -36.059 1.00 45.03 184 CYS A N 1
ATOM 1502 C CA . CYS A 1 184 ? 31.529 2.654 -35.943 1.00 45.03 184 CYS A CA 1
ATOM 1503 C C . CYS A 1 184 ? 32.457 3.858 -36.198 1.00 45.03 184 CYS A C 1
ATOM 1505 O O . CYS A 1 184 ? 33.463 4.025 -35.506 1.00 45.03 184 CYS A O 1
ATOM 1507 N N . GLY A 1 185 ? 32.105 4.732 -37.146 1.00 50.78 185 GLY A N 1
ATOM 1508 C CA . GLY A 1 185 ? 32.782 6.008 -37.392 1.00 50.78 185 GLY A CA 1
ATOM 1509 C C . GLY A 1 185 ? 32.649 6.978 -36.215 1.00 50.78 185 GLY A C 1
ATOM 1510 O O . GLY A 1 185 ? 33.640 7.567 -35.785 1.00 50.78 185 GLY A O 1
ATOM 1511 N N . LYS A 1 186 ? 31.458 7.065 -35.609 1.00 45.72 186 LYS A N 1
ATOM 1512 C CA . LYS A 1 186 ? 31.237 7.782 -34.344 1.00 45.72 186 LYS A CA 1
ATOM 1513 C C . LYS A 1 186 ? 32.012 7.140 -33.189 1.00 45.72 186 LYS A C 1
ATOM 1515 O O . LYS A 1 186 ? 32.567 7.890 -32.402 1.00 45.72 186 LYS A O 1
ATOM 1520 N N . ILE A 1 187 ? 32.161 5.811 -33.119 1.00 39.69 187 ILE A N 1
ATOM 1521 C CA . ILE A 1 187 ? 33.009 5.141 -32.110 1.00 39.69 187 ILE A CA 1
ATOM 1522 C C . ILE A 1 187 ? 34.468 5.576 -32.217 1.00 39.69 187 ILE A C 1
ATOM 1524 O O . ILE A 1 187 ? 35.084 5.900 -31.201 1.00 39.69 187 ILE A O 1
ATOM 1528 N N . LYS A 1 188 ? 35.001 5.649 -33.441 1.00 43.84 188 LYS A N 1
ATOM 1529 C CA . LYS A 1 188 ? 36.355 6.159 -33.691 1.00 43.84 188 LYS A CA 1
ATOM 1530 C C . LYS A 1 188 ? 36.518 7.646 -33.350 1.00 43.84 188 LYS A C 1
ATOM 1532 O O . LYS A 1 188 ? 37.614 8.036 -32.968 1.00 43.84 188 LYS A O 1
ATOM 1537 N N . GLY A 1 189 ? 35.466 8.459 -33.487 1.00 44.47 189 GLY A N 1
ATOM 1538 C CA . GLY A 1 189 ? 35.518 9.912 -33.259 1.00 44.47 189 GLY A CA 1
ATOM 1539 C C . GLY A 1 189 ? 35.111 10.401 -31.861 1.00 44.47 189 GLY A C 1
ATOM 1540 O O . GLY A 1 189 ? 35.500 11.498 -31.482 1.00 44.47 189 GLY A O 1
ATOM 1541 N N . LYS A 1 190 ? 34.327 9.621 -31.104 1.00 46.06 190 LYS A N 1
ATOM 1542 C CA . LYS A 1 190 ? 33.684 10.032 -29.836 1.00 46.06 190 LYS A CA 1
ATOM 1543 C C . LYS A 1 190 ? 34.079 9.188 -28.615 1.00 46.06 190 LYS A C 1
ATOM 1545 O O . LYS A 1 190 ? 33.864 9.602 -27.481 1.00 46.06 190 LYS A O 1
ATOM 1550 N N . GLY A 1 191 ? 34.701 8.026 -28.830 1.00 48.00 191 GLY A N 1
ATOM 1551 C CA . GLY A 1 191 ? 35.180 7.145 -27.761 1.00 48.00 191 GLY A CA 1
ATOM 1552 C C . GLY A 1 191 ? 34.100 6.244 -27.140 1.00 48.00 191 GLY A C 1
ATOM 1553 O O . GLY A 1 191 ? 32.900 6.478 -27.255 1.00 48.00 191 GLY A O 1
ATOM 1554 N N . LEU A 1 192 ? 34.546 5.173 -26.470 1.00 41.94 192 LEU A N 1
ATOM 1555 C CA . LEU A 1 192 ? 33.708 4.096 -25.908 1.00 41.94 192 LEU A CA 1
ATOM 1556 C C . LEU A 1 192 ? 32.719 4.577 -24.825 1.00 41.94 192 LEU A C 1
ATOM 1558 O O . LEU A 1 192 ? 31.665 3.972 -24.638 1.00 41.94 192 LEU A O 1
ATOM 1562 N N . ALA A 1 193 ? 33.052 5.662 -24.122 1.00 43.16 193 ALA A N 1
ATOM 1563 C CA . ALA A 1 193 ? 32.247 6.206 -23.031 1.00 43.16 193 ALA A CA 1
ATOM 1564 C C . ALA A 1 193 ? 30.901 6.780 -23.515 1.00 43.16 193 ALA A C 1
ATOM 1566 O O . ALA A 1 193 ? 29.869 6.430 -22.951 1.00 43.16 193 ALA A O 1
ATOM 1567 N N . GLU A 1 194 ? 30.894 7.563 -24.602 1.00 44.75 194 GLU A N 1
ATOM 1568 C CA . GLU A 1 194 ? 29.669 8.178 -25.152 1.00 44.75 194 GLU A CA 1
ATOM 1569 C C . GLU A 1 194 ? 28.708 7.117 -25.736 1.00 44.75 194 GLU A C 1
ATOM 1571 O O . GLU A 1 194 ? 27.486 7.257 -25.710 1.00 44.75 194 GLU A O 1
ATOM 1576 N N . ILE A 1 195 ? 29.243 5.995 -26.231 1.00 45.38 195 ILE A N 1
ATOM 1577 C CA . ILE A 1 195 ? 28.437 4.859 -26.712 1.00 45.38 195 ILE A CA 1
ATOM 1578 C C . ILE A 1 195 ? 27.812 4.093 -25.566 1.00 45.38 195 ILE A C 1
ATOM 1580 O O . ILE A 1 195 ? 26.640 3.738 -25.648 1.00 45.38 195 ILE A O 1
ATOM 1584 N N . LYS A 1 196 ? 28.593 3.825 -24.518 1.00 46.84 196 LYS A N 1
ATOM 1585 C CA . LYS A 1 196 ? 28.100 3.149 -23.323 1.00 46.84 196 LYS A CA 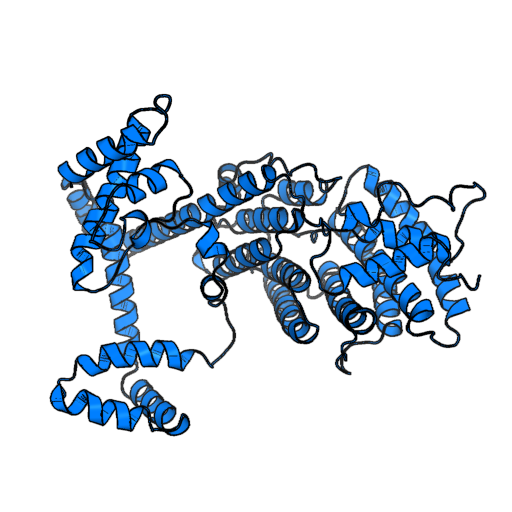1
ATOM 1586 C C . LYS A 1 196 ? 26.950 3.941 -22.706 1.00 46.84 196 LYS A C 1
ATOM 1588 O O . LYS A 1 196 ? 25.902 3.367 -22.451 1.00 46.84 196 LYS A O 1
ATOM 1593 N N . GLU A 1 197 ? 27.105 5.258 -22.594 1.00 52.19 197 GLU A N 1
ATOM 1594 C CA . GLU A 1 197 ? 26.038 6.159 -22.152 1.00 52.19 197 GLU A CA 1
ATOM 1595 C C . GLU A 1 197 ? 24.788 6.046 -23.041 1.00 52.19 197 GLU A C 1
ATOM 1597 O O . GLU A 1 197 ? 23.670 5.911 -22.546 1.00 52.19 197 GLU A O 1
ATOM 1602 N N . LYS A 1 198 ? 24.961 6.011 -24.367 1.00 50.25 198 LYS A N 1
ATOM 1603 C CA . LYS A 1 198 ? 23.843 5.842 -25.301 1.00 50.25 198 LYS A CA 1
ATOM 1604 C C . LYS A 1 198 ? 23.144 4.481 -25.164 1.00 50.25 198 LYS A C 1
ATOM 1606 O O . LYS A 1 198 ? 21.919 4.431 -25.249 1.00 50.25 198 LYS A O 1
ATOM 1611 N N . VAL A 1 199 ? 23.890 3.396 -24.950 1.00 46.44 199 VAL A N 1
ATOM 1612 C CA . VAL A 1 199 ? 23.337 2.049 -24.711 1.00 46.44 199 VAL A CA 1
ATOM 1613 C C . VAL A 1 199 ? 22.597 2.000 -23.379 1.00 46.44 199 VAL A C 1
ATOM 1615 O O . VAL A 1 199 ? 21.453 1.554 -23.348 1.00 46.44 199 VAL A O 1
ATOM 1618 N N . ASP A 1 200 ? 23.187 2.539 -22.313 1.00 51.59 200 ASP A N 1
ATOM 1619 C CA . ASP A 1 200 ? 22.559 2.626 -20.992 1.00 51.59 200 ASP A CA 1
ATOM 1620 C C . ASP A 1 200 ? 21.230 3.414 -21.072 1.00 51.59 200 ASP A C 1
ATOM 1622 O O . ASP A 1 200 ? 20.216 2.989 -20.514 1.00 51.59 200 ASP A O 1
ATOM 1626 N N . LEU A 1 201 ? 21.176 4.502 -21.855 1.00 55.12 201 LEU A N 1
ATOM 1627 C CA . LEU A 1 201 ? 19.939 5.251 -22.129 1.00 55.12 201 LEU A CA 1
ATOM 1628 C C . LEU A 1 201 ? 18.896 4.439 -22.918 1.00 55.12 201 LEU A C 1
ATOM 1630 O O . LEU A 1 201 ? 17.697 4.554 -22.652 1.00 55.12 201 LEU A O 1
ATOM 1634 N N . MET A 1 202 ? 19.320 3.618 -23.882 1.00 47.75 202 MET A N 1
ATOM 1635 C CA . MET A 1 202 ? 18.418 2.754 -24.656 1.00 47.75 202 MET A CA 1
ATOM 1636 C C . MET A 1 202 ? 17.851 1.609 -23.814 1.00 47.75 202 MET A C 1
ATOM 1638 O O . MET A 1 202 ? 16.655 1.318 -23.903 1.00 47.75 202 MET A O 1
ATOM 1642 N N . VAL A 1 203 ? 18.678 0.993 -22.966 1.00 51.34 203 VAL A N 1
ATOM 1643 C CA . VAL A 1 203 ? 18.261 -0.034 -22.001 1.00 51.34 203 VAL A CA 1
ATOM 1644 C C . VAL A 1 203 ? 17.280 0.561 -20.993 1.00 51.34 203 VAL A C 1
ATOM 1646 O O . VAL A 1 203 ? 16.216 -0.010 -20.762 1.00 51.34 203 VAL A O 1
ATOM 1649 N N . LEU A 1 204 ? 17.583 1.748 -20.458 1.00 56.78 204 LEU A N 1
ATOM 1650 C CA . LEU A 1 204 ? 16.696 2.493 -19.565 1.00 56.78 204 LEU A CA 1
ATOM 1651 C C . LEU A 1 204 ? 15.324 2.736 -20.201 1.00 56.78 204 LEU A C 1
ATOM 1653 O O . LEU A 1 204 ? 14.298 2.413 -19.602 1.00 56.78 204 LEU A O 1
ATOM 1657 N N . LYS A 1 205 ? 15.309 3.274 -21.425 1.00 59.75 205 LYS A N 1
ATOM 1658 C CA . LYS A 1 205 ? 14.072 3.525 -22.168 1.00 59.75 205 LYS A CA 1
ATOM 1659 C C . LYS A 1 205 ? 13.284 2.235 -22.394 1.00 59.75 205 LYS A C 1
ATOM 1661 O O . LYS A 1 205 ? 12.083 2.215 -22.159 1.00 59.75 205 LYS A O 1
ATOM 1666 N N . SER A 1 206 ? 13.967 1.154 -22.771 1.00 51.56 206 SER A N 1
ATOM 1667 C CA . SER A 1 206 ? 13.339 -0.152 -23.004 1.00 51.56 206 SER A CA 1
ATOM 1668 C C . SER A 1 206 ? 12.682 -0.708 -21.739 1.00 51.56 206 SER A C 1
ATOM 1670 O O . SER A 1 206 ? 11.576 -1.232 -21.814 1.00 51.56 206 SER A O 1
ATOM 1672 N N . TRP A 1 207 ? 13.315 -0.550 -20.572 1.00 56.88 207 TRP A N 1
ATOM 1673 C CA . TRP A 1 207 ? 12.726 -0.941 -19.287 1.00 56.88 207 TRP A CA 1
ATOM 1674 C C . TRP A 1 207 ? 11.519 -0.086 -18.901 1.00 56.88 207 TRP A C 1
ATOM 1676 O O . TRP A 1 207 ? 10.521 -0.620 -18.421 1.00 56.88 207 TRP A O 1
ATOM 1686 N N . ILE A 1 208 ? 11.579 1.230 -19.117 1.00 64.94 208 ILE A N 1
ATOM 1687 C CA . ILE A 1 208 ? 10.434 2.116 -18.871 1.00 64.94 208 ILE A CA 1
ATOM 1688 C C . ILE A 1 208 ? 9.270 1.738 -19.789 1.00 64.94 208 ILE A C 1
ATOM 1690 O O . ILE A 1 208 ? 8.161 1.548 -19.298 1.00 64.94 208 ILE A O 1
ATOM 1694 N N . ASP A 1 209 ? 9.522 1.558 -21.086 1.00 59.91 209 ASP A N 1
ATOM 1695 C CA . ASP A 1 209 ? 8.510 1.139 -22.059 1.00 59.91 209 ASP A CA 1
ATOM 1696 C C . ASP A 1 209 ? 7.929 -0.238 -21.692 1.00 59.91 209 ASP A C 1
ATOM 1698 O O . ASP A 1 209 ? 6.707 -0.422 -21.711 1.00 59.91 209 ASP A O 1
ATOM 1702 N N . PHE A 1 210 ? 8.786 -1.177 -21.271 1.00 59.38 210 PHE A N 1
ATOM 1703 C CA . PHE A 1 210 ? 8.382 -2.498 -20.796 1.00 59.38 210 PHE A CA 1
ATOM 1704 C C . PHE A 1 210 ? 7.437 -2.425 -19.602 1.00 59.38 210 PHE A C 1
ATOM 1706 O O . PHE A 1 210 ? 6.432 -3.120 -19.621 1.00 59.38 210 PHE A O 1
ATOM 1713 N N . TRP A 1 211 ? 7.721 -1.607 -18.583 1.00 65.38 211 TRP A N 1
ATOM 1714 C CA . TRP A 1 211 ? 6.873 -1.492 -17.388 1.00 65.38 211 TRP A CA 1
ATOM 1715 C C . TRP A 1 211 ? 5.639 -0.614 -17.610 1.00 65.38 211 TRP A C 1
ATOM 1717 O O . TRP A 1 211 ? 4.578 -0.859 -17.030 1.00 65.38 211 TRP A O 1
ATOM 1727 N N . LYS A 1 212 ? 5.736 0.383 -18.489 1.00 74.94 212 LYS A N 1
ATOM 1728 C CA . LYS A 1 212 ? 4.641 1.280 -18.867 1.00 74.94 212 LYS A CA 1
ATOM 1729 C C . LYS A 1 212 ? 3.473 0.517 -19.490 1.00 74.94 212 LYS A C 1
ATOM 1731 O O . LYS A 1 212 ? 2.326 0.708 -19.084 1.00 74.94 212 LYS A O 1
ATOM 1736 N N . VAL A 1 213 ? 3.746 -0.345 -20.472 1.00 62.31 213 VAL A N 1
ATOM 1737 C CA . VAL A 1 213 ? 2.710 -1.096 -21.205 1.00 62.31 213 VAL A CA 1
ATOM 1738 C C . VAL A 1 213 ? 1.809 -1.936 -20.282 1.00 62.31 213 VAL A C 1
ATOM 1740 O O . VAL A 1 213 ? 0.594 -1.720 -20.326 1.00 62.31 213 VAL A O 1
ATOM 1743 N N . PRO A 1 214 ? 2.319 -2.853 -19.434 1.00 56.69 214 PRO A N 1
ATOM 1744 C CA . PRO A 1 214 ? 1.501 -3.644 -18.526 1.00 56.69 214 PRO A CA 1
ATOM 1745 C C . PRO A 1 214 ? 0.825 -2.768 -17.472 1.00 56.69 214 PRO A C 1
ATOM 1747 O O . PRO A 1 214 ? -0.344 -3.002 -17.194 1.00 56.69 214 PRO A O 1
ATOM 1750 N N . THR A 1 215 ? 1.483 -1.718 -16.968 1.00 68.94 215 THR A N 1
ATOM 1751 C CA . THR A 1 215 ? 0.904 -0.788 -15.982 1.00 68.94 215 THR A CA 1
ATOM 1752 C C . THR A 1 215 ? -0.350 -0.091 -16.523 1.00 68.94 215 THR A C 1
ATOM 1754 O O . THR A 1 215 ? -1.426 -0.183 -15.928 1.00 68.94 215 THR A O 1
ATOM 1757 N N . ILE A 1 216 ? -0.249 0.551 -17.693 1.00 69.62 216 ILE A N 1
ATOM 1758 C CA . ILE A 1 216 ? -1.384 1.240 -18.333 1.00 69.62 216 ILE A CA 1
ATOM 1759 C C . ILE A 1 216 ? -2.469 0.238 -18.724 1.00 69.62 216 ILE A C 1
ATOM 1761 O O . ILE A 1 216 ? -3.660 0.496 -18.545 1.00 69.62 216 ILE A O 1
ATOM 1765 N N . THR A 1 217 ? -2.064 -0.898 -19.291 1.00 63.62 217 THR A N 1
ATOM 1766 C CA . THR A 1 217 ? -2.997 -1.918 -19.774 1.00 63.62 217 THR A CA 1
ATOM 1767 C C . THR A 1 217 ? -3.790 -2.511 -18.614 1.00 63.62 217 THR A C 1
ATOM 1769 O O . THR A 1 217 ? -5.017 -2.550 -18.675 1.00 63.62 217 THR A O 1
ATOM 1772 N N . ALA A 1 218 ? -3.120 -2.895 -17.526 1.00 62.81 218 ALA A N 1
ATOM 1773 C CA . ALA A 1 218 ? -3.759 -3.447 -16.339 1.00 62.81 218 ALA A CA 1
ATOM 1774 C C . ALA A 1 218 ? -4.735 -2.450 -15.700 1.00 62.81 218 ALA A C 1
ATOM 1776 O O . ALA A 1 218 ? -5.865 -2.837 -15.408 1.00 62.81 218 ALA A O 1
ATOM 1777 N N . LEU A 1 219 ? -4.362 -1.169 -15.572 1.00 67.12 219 LEU A N 1
ATOM 1778 C CA . LEU A 1 219 ? -5.247 -0.149 -14.994 1.00 67.12 219 LEU A CA 1
ATOM 1779 C C . LEU A 1 219 ? -6.484 0.119 -15.871 1.00 67.12 219 LEU A C 1
ATOM 1781 O O . LEU A 1 219 ? -7.574 0.380 -15.372 1.00 67.12 219 LEU A O 1
ATOM 1785 N N . LYS A 1 220 ? -6.359 0.023 -17.199 1.00 66.50 220 LYS A N 1
ATOM 1786 C CA . LYS A 1 220 ? -7.529 0.103 -18.090 1.00 66.50 220 LYS A CA 1
ATOM 1787 C C . LYS A 1 220 ? -8.468 -1.086 -17.897 1.00 66.50 220 LYS A C 1
ATOM 1789 O O . LYS A 1 220 ? -9.682 -0.910 -17.932 1.00 66.50 220 LYS A O 1
ATOM 1794 N N . PHE A 1 221 ? -7.926 -2.285 -17.691 1.00 62.69 221 PHE A N 1
ATOM 1795 C CA . PHE A 1 221 ? -8.732 -3.493 -17.515 1.00 62.69 221 PHE A CA 1
ATOM 1796 C C . PHE A 1 221 ? -9.420 -3.579 -16.150 1.00 62.69 221 PHE A C 1
ATOM 1798 O O . PHE A 1 221 ? -10.530 -4.110 -16.086 1.00 62.69 221 PHE A O 1
ATOM 1805 N N . THR A 1 222 ? -8.838 -3.023 -15.083 1.00 61.78 222 THR A N 1
ATOM 1806 C CA . THR A 1 222 ? -9.507 -2.957 -13.771 1.00 61.78 222 THR A CA 1
ATOM 1807 C C . THR A 1 222 ? -10.787 -2.120 -13.813 1.00 61.78 222 THR A C 1
ATOM 1809 O O . THR A 1 222 ? -11.742 -2.436 -13.107 1.00 61.78 222 THR A O 1
ATOM 1812 N N . ASN A 1 223 ? -10.858 -1.126 -14.703 1.00 57.88 223 ASN A N 1
ATOM 1813 C CA . ASN A 1 223 ? -12.051 -0.296 -14.908 1.00 57.88 223 ASN A CA 1
ATOM 1814 C C . ASN A 1 223 ? -13.174 -1.008 -15.687 1.00 57.88 223 ASN A C 1
ATOM 1816 O O . ASN A 1 223 ? -14.317 -0.560 -15.662 1.00 57.88 223 ASN A O 1
ATOM 1820 N N . ILE A 1 224 ? -12.865 -2.106 -16.388 1.00 49.66 224 ILE A N 1
ATOM 1821 C CA . ILE A 1 224 ? -13.821 -2.845 -17.234 1.00 49.66 224 ILE A CA 1
ATOM 1822 C C . ILE A 1 224 ? -14.509 -3.973 -16.446 1.00 49.66 224 ILE A C 1
ATOM 1824 O O . ILE A 1 224 ? -15.627 -4.380 -16.769 1.00 49.66 224 ILE A O 1
ATOM 1828 N N . THR A 1 225 ? -13.866 -4.498 -15.400 1.00 48.72 225 THR A N 1
ATOM 1829 C CA . THR A 1 225 ? -14.419 -5.603 -14.610 1.00 48.72 225 THR A CA 1
ATOM 1830 C C . THR A 1 225 ? -15.585 -5.144 -13.732 1.00 48.72 225 THR A C 1
ATOM 1832 O O . THR A 1 225 ? -15.427 -4.254 -12.904 1.00 48.72 225 THR A O 1
ATOM 1835 N N . LYS A 1 226 ? -16.753 -5.795 -13.864 1.00 46.56 226 LYS A N 1
ATOM 1836 C CA . LYS A 1 226 ? -17.950 -5.532 -13.035 1.00 46.56 226 LYS A CA 1
ATOM 1837 C C . LYS A 1 226 ? -17.761 -5.876 -11.549 1.00 46.56 226 LYS A C 1
ATOM 1839 O O . LYS A 1 226 ? -18.518 -5.376 -10.724 1.00 46.56 226 LYS A O 1
ATOM 1844 N N . SER A 1 227 ? -16.789 -6.728 -11.214 1.00 47.19 227 SER A N 1
ATOM 1845 C CA . SER A 1 227 ? -16.446 -7.075 -9.832 1.00 47.19 227 SER A CA 1
ATOM 1846 C C . SER A 1 227 ? -15.652 -5.935 -9.200 1.00 47.19 227 SER A C 1
ATOM 1848 O O . SER A 1 227 ? -14.478 -5.722 -9.527 1.00 47.19 227 SER A O 1
ATOM 1850 N N . LYS A 1 228 ? -16.303 -5.188 -8.313 1.00 55.25 228 LYS A N 1
ATOM 1851 C CA . LYS A 1 228 ? -15.677 -4.091 -7.581 1.00 55.25 228 LYS A CA 1
ATOM 1852 C C . LYS A 1 228 ? -14.885 -4.686 -6.419 1.00 55.25 228 LYS A C 1
ATOM 1854 O O . LYS A 1 228 ? -15.393 -5.552 -5.724 1.00 55.25 228 LYS A O 1
ATOM 1859 N N . LEU A 1 229 ? -13.630 -4.272 -6.264 1.00 55.50 229 LEU A N 1
ATOM 1860 C CA . LEU A 1 229 ? -12.791 -4.690 -5.141 1.00 55.50 229 LEU A CA 1
ATOM 1861 C C . LEU A 1 229 ? -12.906 -3.708 -3.968 1.00 55.50 229 LEU A C 1
ATOM 1863 O O . LEU A 1 229 ? -13.386 -2.582 -4.150 1.00 55.50 229 LEU A O 1
ATOM 1867 N N . PRO A 1 230 ? -12.413 -4.104 -2.782 1.00 56.31 230 PRO A N 1
ATOM 1868 C CA . PRO A 1 230 ? -12.488 -3.286 -1.594 1.00 56.31 230 PRO A CA 1
ATOM 1869 C C . PRO A 1 230 ? -11.704 -1.983 -1.744 1.00 56.31 230 PRO A C 1
ATOM 1871 O O . PRO A 1 230 ? -10.485 -2.017 -1.908 1.00 56.31 230 PRO A O 1
ATOM 1874 N N . LEU A 1 231 ? -12.354 -0.825 -1.606 1.00 63.16 231 LEU A N 1
ATOM 1875 C CA . LEU A 1 231 ? -11.633 0.449 -1.530 1.00 63.16 231 LEU A CA 1
ATOM 1876 C C . LEU A 1 231 ? -11.106 0.644 -0.103 1.00 63.16 231 LEU A C 1
ATOM 1878 O O . LEU A 1 231 ? -11.859 0.908 0.839 1.00 63.16 231 LEU A O 1
ATOM 1882 N N . ARG A 1 232 ? -9.793 0.504 0.063 1.00 66.00 232 ARG A N 1
ATOM 1883 C CA . ARG A 1 232 ? -9.079 0.926 1.270 1.00 66.00 232 ARG A CA 1
ATOM 1884 C C . ARG A 1 232 ? -8.453 2.289 0.987 1.00 66.00 232 ARG A C 1
ATOM 1886 O O . ARG A 1 232 ? -7.939 2.524 -0.101 1.00 66.00 232 ARG A O 1
ATOM 1893 N N . GLY A 1 233 ? -8.524 3.200 1.955 1.00 70.62 233 GLY A N 1
ATOM 1894 C CA . GLY A 1 233 ? -7.948 4.534 1.799 1.00 70.62 233 GLY A CA 1
ATOM 1895 C C . GLY A 1 233 ? -6.438 4.442 1.578 1.00 70.62 233 GLY A C 1
ATOM 1896 O O . GLY A 1 233 ? -5.719 3.837 2.381 1.00 70.62 233 GLY A O 1
ATOM 1897 N N . VAL A 1 234 ? -5.961 5.041 0.493 1.00 77.31 234 VAL A N 1
ATOM 1898 C CA . VAL A 1 234 ? -4.534 5.088 0.163 1.00 77.31 234 VAL A CA 1
ATOM 1899 C C . VAL A 1 234 ? -3.789 6.075 1.065 1.00 77.31 234 VAL A C 1
ATOM 1901 O O . VAL A 1 234 ? -4.408 7.016 1.570 1.00 77.31 234 VAL A O 1
ATOM 1904 N N . PRO A 1 235 ? -2.483 5.873 1.321 1.00 84.81 235 PRO A N 1
ATOM 1905 C CA . PRO A 1 235 ? -1.700 6.885 2.016 1.00 84.81 235 PRO A CA 1
ATOM 1906 C C . PRO A 1 235 ? -1.576 8.147 1.170 1.00 84.81 235 PRO A C 1
ATOM 1908 O O . PRO A 1 235 ? -1.520 8.087 -0.055 1.00 84.81 235 PRO A O 1
ATOM 1911 N N . ALA A 1 236 ? -1.442 9.286 1.836 1.00 83.56 236 ALA A N 1
ATOM 1912 C CA . ALA A 1 236 ? -1.091 10.521 1.163 1.00 83.56 236 ALA A CA 1
ATOM 1913 C C . ALA A 1 236 ? 0.437 10.588 0.969 1.00 83.56 236 ALA A C 1
ATOM 1915 O O . ALA A 1 236 ? 1.208 10.581 1.939 1.00 83.56 236 ALA A O 1
ATOM 1916 N N . LEU A 1 237 ? 0.872 10.601 -0.291 1.00 86.44 237 LEU A N 1
ATOM 1917 C CA . LEU A 1 237 ? 2.287 10.616 -0.662 1.00 86.44 237 LEU A CA 1
ATOM 1918 C C . LEU A 1 237 ? 2.816 12.048 -0.755 1.00 86.44 237 LEU A C 1
ATOM 1920 O O . LEU A 1 237 ? 2.161 12.934 -1.294 1.00 86.44 237 LEU A O 1
ATOM 1924 N N . CYS A 1 238 ? 4.033 12.273 -0.280 1.00 85.69 238 CYS A N 1
ATOM 1925 C CA . CYS A 1 238 ? 4.719 13.553 -0.401 1.00 85.69 238 CYS A CA 1
ATOM 1926 C C . CYS A 1 238 ? 5.582 13.533 -1.665 1.00 85.69 238 CYS A C 1
ATOM 1928 O O . CYS A 1 238 ? 6.795 13.358 -1.596 1.00 85.69 238 CYS A O 1
ATOM 1930 N N . ILE A 1 239 ? 4.943 13.664 -2.829 1.00 82.94 239 ILE A N 1
ATOM 1931 C CA . ILE A 1 239 ? 5.649 13.736 -4.113 1.00 82.94 239 ILE A CA 1
ATOM 1932 C C . ILE A 1 239 ? 5.803 15.204 -4.523 1.00 82.94 239 ILE A C 1
ATOM 1934 O O . ILE A 1 239 ? 4.845 15.979 -4.481 1.00 82.94 239 ILE A O 1
ATOM 1938 N N . THR A 1 240 ? 7.021 15.592 -4.898 1.00 80.12 240 THR A N 1
ATOM 1939 C CA . THR A 1 240 ? 7.348 16.949 -5.359 1.00 80.12 240 THR A CA 1
ATOM 1940 C C . THR A 1 240 ? 7.068 17.137 -6.851 1.00 80.12 240 THR A C 1
ATOM 1942 O O . THR A 1 240 ? 6.655 18.219 -7.259 1.00 80.12 240 THR A O 1
ATOM 1945 N N . LEU A 1 241 ? 7.254 16.089 -7.657 1.00 82.00 241 LEU A N 1
ATOM 1946 C CA . LEU A 1 241 ? 6.885 16.024 -9.075 1.00 82.00 241 LEU A CA 1
ATOM 1947 C C . LEU A 1 241 ? 5.489 15.412 -9.232 1.00 82.00 241 LEU A C 1
ATOM 1949 O O . LEU A 1 241 ? 5.107 14.547 -8.448 1.00 82.00 241 LEU A O 1
ATOM 1953 N N . ASN A 1 242 ? 4.713 15.838 -10.236 1.00 80.06 242 ASN A N 1
ATOM 1954 C CA . ASN A 1 242 ? 3.349 15.329 -10.470 1.00 80.06 242 ASN A CA 1
ATOM 1955 C C . ASN A 1 242 ? 2.450 15.382 -9.201 1.00 80.06 242 ASN A C 1
ATOM 1957 O O . ASN A 1 242 ? 1.601 14.520 -8.957 1.00 80.06 242 ASN A O 1
ATOM 1961 N N . LYS A 1 243 ? 2.658 16.395 -8.337 1.00 80.62 243 LYS A N 1
ATOM 1962 C CA . LYS A 1 243 ? 1.946 16.547 -7.051 1.00 80.62 243 LYS A CA 1
ATOM 1963 C C . LYS A 1 243 ? 0.431 16.643 -7.247 1.00 80.62 243 LYS A C 1
ATOM 1965 O O . LYS A 1 243 ? -0.336 16.190 -6.396 1.00 80.62 243 LYS A O 1
ATOM 1970 N N . SER A 1 244 ? -0.004 17.245 -8.355 1.00 80.44 244 SER A N 1
ATOM 1971 C CA . SER A 1 244 ? -1.420 17.456 -8.656 1.00 80.44 244 SER A CA 1
ATOM 1972 C C . SER A 1 244 ? -2.162 16.135 -8.878 1.00 80.44 244 SER A C 1
ATOM 1974 O O . SER A 1 244 ? -3.281 15.974 -8.396 1.00 80.44 244 SER A O 1
ATOM 1976 N N . GLU A 1 245 ? -1.500 15.160 -9.498 1.00 79.19 245 GLU A N 1
ATOM 1977 C CA . GLU A 1 245 ? -1.995 13.817 -9.782 1.00 79.19 245 GLU A CA 1
ATOM 1978 C C . GLU A 1 245 ? -2.076 12.984 -8.504 1.00 79.19 245 GLU A C 1
ATOM 1980 O O . GLU A 1 245 ? -3.105 12.363 -8.241 1.00 79.19 245 GLU A O 1
ATOM 1985 N N . ALA A 1 246 ? -1.039 13.025 -7.661 1.00 76.62 246 ALA A N 1
ATOM 1986 C CA . ALA A 1 246 ? -1.073 12.376 -6.350 1.00 76.62 246 ALA A CA 1
ATOM 1987 C C . ALA A 1 246 ? -2.206 12.941 -5.473 1.00 76.62 246 ALA A C 1
ATOM 1989 O O . ALA A 1 246 ? -2.985 12.176 -4.893 1.00 76.62 246 ALA A O 1
ATOM 1990 N N . LYS A 1 247 ? -2.359 14.277 -5.439 1.00 77.94 247 LYS A N 1
ATOM 1991 C CA . LYS A 1 247 ? -3.469 14.952 -4.746 1.00 77.94 247 LYS A CA 1
ATOM 1992 C C . LYS A 1 247 ? -4.819 14.556 -5.341 1.00 77.94 247 LYS A C 1
ATOM 1994 O O . LYS A 1 247 ? -5.736 14.272 -4.579 1.00 77.94 247 LYS A O 1
ATOM 1999 N N . TYR A 1 248 ? -4.938 14.502 -6.668 1.00 76.00 248 TYR A N 1
ATOM 2000 C CA . TYR A 1 248 ? -6.158 14.090 -7.366 1.00 76.00 248 TYR A CA 1
ATOM 2001 C C . TYR A 1 248 ? -6.559 12.661 -6.998 1.00 76.00 248 TYR A C 1
ATOM 2003 O O . TYR A 1 248 ? -7.704 12.435 -6.618 1.00 76.00 248 TYR A O 1
ATOM 2011 N N . ILE A 1 249 ? -5.632 11.699 -7.029 1.00 73.31 249 ILE A N 1
ATOM 2012 C CA . ILE A 1 249 ? -5.920 10.314 -6.623 1.00 73.31 249 ILE A CA 1
ATOM 2013 C C . ILE A 1 249 ? -6.384 10.270 -5.167 1.00 73.31 249 ILE A C 1
ATOM 2015 O O . ILE A 1 249 ? -7.385 9.627 -4.868 1.00 73.31 249 ILE A O 1
ATOM 2019 N N . CYS A 1 250 ? -5.713 10.992 -4.266 1.00 72.06 250 CYS A N 1
ATOM 2020 C CA . CYS A 1 250 ? -6.109 11.040 -2.859 1.00 72.06 250 CYS A CA 1
ATOM 2021 C C . CYS A 1 250 ? -7.471 11.732 -2.647 1.00 72.06 250 CYS A C 1
ATOM 2023 O O . CYS A 1 250 ? -8.214 11.353 -1.745 1.00 72.06 250 CYS A O 1
ATOM 2025 N N . SER A 1 251 ? -7.827 12.733 -3.458 1.00 66.62 251 SER A N 1
ATOM 2026 C CA . SER A 1 251 ? -9.069 13.501 -3.297 1.00 66.62 251 SER A CA 1
ATOM 2027 C C . SER A 1 251 ? -10.284 12.894 -4.003 1.00 66.62 251 SER A C 1
ATOM 2029 O O . SER A 1 251 ? -11.416 13.259 -3.677 1.00 66.62 251 SER A O 1
ATOM 2031 N N . THR A 1 252 ? -10.080 11.964 -4.940 1.00 59.66 252 THR A N 1
ATOM 2032 C CA . THR A 1 252 ? -11.138 11.413 -5.805 1.00 59.66 252 THR A CA 1
ATOM 2033 C C . THR A 1 252 ? -11.601 10.006 -5.455 1.00 59.66 252 THR A C 1
ATOM 2035 O O . THR A 1 252 ? -12.417 9.458 -6.193 1.00 59.66 252 THR A O 1
ATOM 2038 N N . LEU A 1 253 ? -11.197 9.432 -4.313 1.00 60.94 253 LEU A N 1
ATOM 2039 C CA . LEU A 1 253 ? -11.682 8.114 -3.859 1.00 60.94 253 LEU A CA 1
ATOM 2040 C C . LEU A 1 253 ? -13.122 8.168 -3.330 1.00 60.94 253 LEU A C 1
ATOM 2042 O O . LEU A 1 253 ? -13.437 7.695 -2.238 1.00 60.94 253 LEU A O 1
ATOM 2046 N N . GLN A 1 254 ? -14.026 8.746 -4.117 1.00 48.62 254 GLN A N 1
ATOM 2047 C CA . GLN A 1 254 ? -15.442 8.772 -3.829 1.00 48.62 254 GLN A CA 1
ATOM 2048 C C . GLN A 1 254 ? -16.148 7.634 -4.575 1.00 48.62 254 GLN A C 1
ATOM 2050 O O . GLN A 1 254 ? -16.148 7.583 -5.803 1.00 48.62 254 GLN A O 1
ATOM 2055 N N . TYR A 1 255 ? -16.790 6.742 -3.817 1.00 46.91 255 TYR A N 1
ATOM 2056 C CA . TYR A 1 255 ? -17.830 5.829 -4.306 1.00 46.91 255 TYR A CA 1
ATOM 2057 C C . TYR A 1 255 ? -17.513 5.116 -5.632 1.00 46.91 255 TYR A C 1
ATOM 2059 O O . TYR A 1 255 ? -18.356 5.062 -6.522 1.00 46.91 255 TYR A O 1
ATOM 2067 N N . GLN A 1 256 ? -16.321 4.518 -5.745 1.00 47.81 256 GLN A N 1
ATOM 2068 C CA . GLN A 1 256 ? -15.985 3.588 -6.836 1.00 47.81 256 GLN A CA 1
ATOM 2069 C C . GLN A 1 256 ? -15.991 4.208 -8.244 1.00 47.81 256 GLN A C 1
ATOM 2071 O O . GLN A 1 256 ? -15.936 3.464 -9.226 1.00 47.81 256 GLN A O 1
ATOM 2076 N N . ASN A 1 257 ? -16.035 5.539 -8.360 1.00 47.84 257 ASN A N 1
ATOM 2077 C CA . ASN A 1 257 ? -15.831 6.189 -9.642 1.00 47.84 257 ASN A CA 1
ATOM 2078 C C . ASN A 1 257 ? -14.347 6.118 -9.977 1.00 47.84 257 ASN A C 1
ATOM 2080 O O . ASN A 1 257 ? -13.488 6.633 -9.265 1.00 47.84 257 ASN A O 1
ATOM 2084 N N . VAL A 1 258 ? -14.093 5.367 -11.042 1.00 50.84 258 VAL A N 1
ATOM 2085 C CA . VAL A 1 258 ? -12.808 5.145 -11.685 1.00 50.84 258 VAL A CA 1
ATOM 2086 C C . VAL A 1 258 ? -11.989 6.434 -11.701 1.00 50.84 258 VAL A C 1
ATOM 2088 O O . VAL A 1 258 ? -12.474 7.469 -12.151 1.00 50.84 258 VAL A O 1
ATOM 2091 N N . ILE A 1 259 ? -10.738 6.344 -11.241 1.00 53.34 259 ILE A N 1
ATOM 2092 C CA . ILE A 1 259 ? -9.710 7.354 -11.492 1.00 53.34 259 ILE A CA 1
ATOM 2093 C C . ILE A 1 259 ? -9.566 7.441 -13.016 1.00 53.34 259 ILE A C 1
ATOM 2095 O O . ILE A 1 259 ? -8.868 6.637 -13.639 1.00 53.34 259 ILE A O 1
ATOM 2099 N N . GLU A 1 260 ? -10.271 8.377 -13.643 1.00 55.41 260 GLU A N 1
ATOM 2100 C CA . GLU A 1 260 ? -9.922 8.820 -14.982 1.00 55.41 260 GLU A CA 1
ATOM 2101 C C . GLU A 1 260 ? -8.604 9.570 -14.826 1.00 55.41 260 GLU A C 1
ATOM 2103 O O . GLU A 1 260 ? -8.571 10.702 -14.345 1.00 55.41 260 GLU A O 1
ATOM 2108 N N . ASN A 1 261 ? -7.492 8.902 -15.149 1.00 55.38 261 ASN A N 1
ATOM 2109 C CA . ASN A 1 261 ? -6.195 9.563 -15.214 1.00 55.38 261 ASN A CA 1
ATOM 2110 C C . ASN A 1 261 ? -6.321 10.736 -16.193 1.00 55.38 261 ASN A C 1
ATOM 2112 O O . ASN A 1 261 ? -6.340 10.536 -17.408 1.00 55.38 261 ASN A O 1
ATOM 2116 N N . LYS A 1 262 ? -6.433 11.955 -15.651 1.00 63.06 262 LYS A N 1
ATOM 2117 C CA . LYS A 1 262 ? -6.501 13.196 -16.433 1.00 63.06 262 LYS A CA 1
ATOM 2118 C C . LYS A 1 262 ? -5.235 13.408 -17.259 1.00 63.06 262 LYS A C 1
ATOM 2120 O O . LYS A 1 262 ? -5.302 13.986 -18.339 1.00 63.06 262 LYS A O 1
ATOM 2125 N N . THR A 1 263 ? -4.114 12.903 -16.753 1.00 67.69 263 THR A N 1
ATOM 2126 C CA . THR A 1 263 ? -2.783 13.063 -17.331 1.00 67.69 263 THR A CA 1
ATOM 2127 C C . THR A 1 263 ? -2.289 11.718 -17.858 1.00 67.69 263 THR A C 1
ATOM 2129 O O . THR A 1 263 ? -2.383 10.689 -17.178 1.00 67.69 263 THR A O 1
ATOM 2132 N N . SER A 1 264 ? -1.783 11.694 -19.093 1.00 80.75 264 SER A N 1
ATOM 2133 C CA . SER A 1 264 ? -1.254 10.462 -19.677 1.00 80.75 264 SER A CA 1
ATOM 2134 C C . SER A 1 264 ? 0.075 10.068 -19.017 1.00 80.75 264 SER A C 1
ATOM 2136 O O . SER A 1 264 ? 0.791 10.909 -18.476 1.00 80.75 264 SER A O 1
ATOM 2138 N N . PHE A 1 265 ? 0.433 8.779 -19.071 1.00 83.81 265 PHE A N 1
ATOM 2139 C CA . PHE A 1 265 ? 1.733 8.302 -18.570 1.00 83.81 265 PHE A CA 1
ATOM 2140 C C . PHE A 1 265 ? 2.899 9.060 -19.221 1.00 83.81 265 PHE A C 1
ATOM 2142 O O . PHE A 1 265 ? 3.865 9.408 -18.553 1.00 83.81 265 PHE A O 1
ATOM 2149 N N . ASP A 1 266 ? 2.787 9.331 -20.524 1.00 83.38 266 ASP A N 1
ATOM 2150 C CA . ASP A 1 266 ? 3.812 10.035 -21.293 1.00 83.38 266 ASP A CA 1
ATOM 2151 C C . ASP A 1 266 ? 3.939 11.506 -20.912 1.00 83.38 266 ASP A C 1
ATOM 2153 O O . ASP A 1 266 ? 5.036 12.050 -20.972 1.00 83.38 266 ASP A O 1
ATOM 2157 N N . ASP A 1 267 ? 2.844 12.144 -20.501 1.00 84.62 267 ASP A N 1
ATOM 2158 C CA . ASP A 1 267 ? 2.893 13.523 -20.026 1.00 84.62 267 ASP A CA 1
ATOM 2159 C C . ASP A 1 267 ? 3.589 13.605 -18.667 1.00 84.62 267 ASP A C 1
ATOM 2161 O O . ASP A 1 267 ? 4.493 14.419 -18.511 1.00 84.62 267 ASP A O 1
ATOM 2165 N N . MET A 1 268 ? 3.286 12.694 -17.736 1.00 85.44 268 MET A N 1
ATOM 2166 C CA . MET A 1 268 ? 3.964 12.658 -16.431 1.00 85.44 268 MET A CA 1
ATOM 2167 C C . MET A 1 268 ? 5.466 12.338 -16.538 1.00 85.44 268 MET A C 1
ATOM 2169 O O . MET A 1 268 ? 6.257 12.791 -15.709 1.00 85.44 268 MET A O 1
ATOM 2173 N N . LEU A 1 269 ? 5.884 11.578 -17.562 1.00 85.38 269 LEU A N 1
ATOM 2174 C CA . LEU A 1 269 ? 7.302 11.307 -17.843 1.00 85.38 269 LEU A CA 1
ATOM 2175 C C . LEU A 1 269 ? 8.076 12.538 -18.335 1.00 85.38 269 LEU A C 1
ATOM 2177 O O . LEU A 1 269 ? 9.307 12.537 -18.269 1.00 85.38 269 LEU A O 1
ATOM 2181 N N . LYS A 1 270 ? 7.397 13.574 -18.849 1.00 84.44 270 LYS A N 1
ATOM 2182 C CA . LYS A 1 270 ? 8.066 14.830 -19.231 1.00 84.44 270 LYS A CA 1
ATOM 2183 C C . LYS A 1 270 ? 8.600 15.550 -17.996 1.00 84.44 270 LYS A C 1
ATOM 2185 O O . LYS A 1 270 ? 9.716 16.064 -18.046 1.00 84.44 270 LYS A O 1
ATOM 2190 N N . ASP A 1 271 ? 7.835 15.506 -16.907 1.00 81.00 271 ASP A N 1
ATOM 2191 C CA . ASP A 1 271 ? 8.169 16.141 -15.631 1.00 81.00 271 ASP A CA 1
ATOM 2192 C C . ASP A 1 271 ? 9.076 15.252 -14.764 1.00 81.00 271 ASP A C 1
ATOM 2194 O O . ASP A 1 271 ? 9.904 15.755 -14.008 1.00 81.00 271 ASP A O 1
ATOM 2198 N N . ASP A 1 272 ? 8.967 13.925 -14.902 1.00 84.12 272 ASP A N 1
ATOM 2199 C CA . ASP A 1 272 ? 9.840 12.950 -14.242 1.00 84.12 272 ASP A CA 1
ATOM 2200 C C . ASP A 1 272 ? 10.378 11.899 -15.224 1.00 84.12 272 ASP A C 1
ATOM 2202 O O . ASP A 1 272 ? 9.834 10.799 -15.375 1.00 84.12 272 ASP A O 1
ATOM 2206 N N . GLN A 1 273 ? 11.519 12.209 -15.843 1.00 81.06 273 GLN A N 1
ATOM 2207 C CA . GLN A 1 273 ? 12.177 11.318 -16.803 1.00 81.06 273 GLN A CA 1
ATOM 2208 C C . GLN A 1 273 ? 12.709 10.018 -16.183 1.00 81.06 273 GLN A C 1
ATOM 2210 O O . GLN A 1 273 ? 13.028 9.077 -16.915 1.00 81.06 273 GLN A O 1
ATOM 2215 N N . SER A 1 274 ? 12.846 9.944 -14.853 1.00 82.44 274 SER A N 1
ATOM 2216 C CA . SER A 1 274 ? 13.255 8.705 -14.180 1.00 82.44 274 SER A CA 1
ATOM 2217 C C . SER A 1 274 ? 12.127 7.665 -14.165 1.00 82.44 274 SER A C 1
ATOM 2219 O O . SER A 1 274 ? 12.390 6.465 -14.059 1.00 82.44 274 SER A O 1
ATOM 2221 N N . GLY A 1 275 ? 10.877 8.131 -14.275 1.00 85.06 275 GLY A N 1
ATOM 2222 C CA . GLY A 1 275 ? 9.661 7.340 -14.121 1.00 85.06 275 GLY A CA 1
ATOM 2223 C C . GLY A 1 275 ? 9.249 7.085 -12.669 1.00 85.06 275 GLY A C 1
ATOM 2224 O O . GLY A 1 275 ? 8.161 6.557 -12.456 1.00 85.06 275 GLY A O 1
ATOM 2225 N N . TYR A 1 276 ? 10.060 7.460 -11.675 1.00 89.81 276 TYR A N 1
ATOM 2226 C CA . TYR A 1 276 ? 9.831 7.165 -10.255 1.00 89.81 276 TYR A CA 1
ATOM 2227 C C . TYR A 1 276 ? 8.440 7.593 -9.765 1.00 89.81 276 TYR A C 1
ATOM 2229 O O . TYR A 1 276 ? 7.645 6.771 -9.307 1.00 89.81 276 TYR A O 1
ATOM 2237 N N . SER A 1 277 ? 8.123 8.876 -9.914 1.00 89.38 277 SER A N 1
ATOM 2238 C CA . SER A 1 277 ? 6.865 9.488 -9.480 1.00 89.38 277 SER A CA 1
ATOM 2239 C C . SER A 1 277 ? 5.688 8.911 -10.256 1.00 89.38 277 SER A C 1
ATOM 2241 O O . SER A 1 277 ? 4.633 8.664 -9.681 1.00 89.38 277 SER A O 1
ATOM 2243 N N . VAL A 1 278 ? 5.882 8.629 -11.550 1.00 89.31 278 VAL A N 1
ATOM 2244 C CA . VAL A 1 278 ? 4.845 8.050 -12.413 1.00 89.31 278 VAL A CA 1
ATOM 2245 C C . VAL A 1 278 ? 4.466 6.653 -11.928 1.00 89.31 278 VAL A C 1
ATOM 2247 O O . VAL A 1 278 ? 3.286 6.371 -11.721 1.00 89.31 278 VAL A O 1
ATOM 2250 N N . PHE A 1 279 ? 5.448 5.783 -11.675 1.00 88.25 279 PHE A N 1
ATOM 2251 C CA . PHE A 1 279 ? 5.176 4.443 -11.153 1.00 88.25 279 PHE A CA 1
ATOM 2252 C C . PHE A 1 279 ? 4.561 4.479 -9.752 1.00 88.25 279 PHE A C 1
ATOM 2254 O O . PHE A 1 279 ? 3.663 3.682 -9.488 1.00 88.25 279 PHE A O 1
ATOM 2261 N N . LEU A 1 280 ? 4.943 5.430 -8.891 1.00 91.75 280 LEU A N 1
ATOM 2262 C CA . LEU A 1 280 ? 4.291 5.621 -7.590 1.00 91.75 280 LEU A CA 1
ATOM 2263 C C . LEU A 1 280 ? 2.837 6.076 -7.698 1.00 91.75 280 LEU A C 1
ATOM 2265 O O . LEU A 1 280 ? 1.987 5.567 -6.973 1.00 91.75 280 LEU A O 1
ATOM 2269 N N . ILE A 1 281 ? 2.529 6.994 -8.611 1.00 89.50 281 ILE A N 1
ATOM 2270 C CA . ILE A 1 281 ? 1.157 7.454 -8.862 1.00 89.50 281 ILE A CA 1
ATOM 2271 C C . ILE A 1 281 ? 0.290 6.290 -9.353 1.00 89.50 281 ILE A C 1
ATOM 2273 O O . ILE A 1 281 ? -0.822 6.097 -8.863 1.00 89.50 281 ILE A O 1
ATOM 2277 N N . TYR A 1 282 ? 0.804 5.460 -10.264 1.00 86.44 282 TYR A N 1
ATOM 2278 C CA . TYR A 1 282 ? 0.085 4.263 -10.708 1.00 86.44 282 TYR A CA 1
ATOM 2279 C C . TYR A 1 282 ? -0.025 3.202 -9.609 1.00 86.44 282 TYR A C 1
ATOM 2281 O O . TYR A 1 282 ? -1.088 2.599 -9.468 1.00 86.44 282 TYR A O 1
ATOM 2289 N N . ALA A 1 283 ? 1.014 2.996 -8.795 1.00 88.12 283 ALA A N 1
ATOM 2290 C CA . ALA A 1 283 ? 0.948 2.125 -7.623 1.00 88.12 283 ALA A CA 1
ATOM 2291 C C . ALA A 1 283 ? -0.172 2.577 -6.675 1.00 88.12 283 ALA A C 1
ATOM 2293 O O . ALA A 1 283 ? -1.024 1.775 -6.286 1.00 88.12 283 ALA A O 1
ATOM 2294 N N . LEU A 1 284 ? -0.233 3.881 -6.393 1.00 87.44 284 LEU A N 1
ATOM 2295 C CA . LEU A 1 284 ? -1.273 4.502 -5.585 1.00 87.44 284 LEU A CA 1
ATOM 2296 C C . LEU A 1 284 ? -2.665 4.293 -6.196 1.00 87.44 284 LEU A C 1
ATOM 2298 O O . LEU A 1 284 ? -3.592 3.930 -5.475 1.00 87.44 284 LEU A O 1
ATOM 2302 N N . ALA A 1 285 ? -2.808 4.444 -7.517 1.00 82.56 285 ALA A N 1
ATOM 2303 C CA . ALA A 1 285 ? -4.059 4.183 -8.230 1.00 82.56 285 ALA A CA 1
ATOM 2304 C C . ALA A 1 285 ? -4.504 2.711 -8.121 1.00 82.56 285 ALA A C 1
ATOM 2306 O O . ALA A 1 285 ? -5.685 2.437 -7.902 1.00 82.56 285 ALA A O 1
ATOM 2307 N N . PHE A 1 286 ? -3.581 1.749 -8.211 1.00 80.50 286 PHE A N 1
ATOM 2308 C CA . PHE A 1 286 ? -3.901 0.335 -7.989 1.00 80.50 286 PHE A CA 1
ATOM 2309 C C . PHE A 1 286 ? -4.300 0.052 -6.540 1.00 80.50 286 PHE A C 1
ATOM 2311 O O . PHE A 1 286 ? -5.292 -0.643 -6.313 1.00 80.50 286 PHE A O 1
ATOM 2318 N N . GLY A 1 287 ? -3.592 0.627 -5.562 1.00 80.56 287 GLY A N 1
ATOM 2319 C CA . GLY A 1 287 ? -3.965 0.539 -4.147 1.00 80.56 287 GLY A CA 1
ATOM 2320 C C . GLY A 1 287 ? -5.361 1.109 -3.888 1.00 80.56 287 GLY A C 1
ATOM 2321 O O . GLY A 1 287 ? -6.188 0.471 -3.237 1.00 80.56 287 GLY A O 1
ATOM 2322 N N . ALA A 1 288 ? -5.673 2.251 -4.503 1.00 77.94 288 ALA A N 1
ATOM 2323 C CA . ALA A 1 288 ? -6.997 2.864 -4.470 1.00 77.94 288 ALA A CA 1
ATOM 2324 C C . ALA A 1 288 ? -8.090 1.935 -5.007 1.00 77.94 288 ALA A C 1
ATOM 2326 O O . ALA A 1 288 ? -9.191 1.927 -4.473 1.00 77.94 288 ALA A O 1
ATOM 2327 N N . GLN A 1 289 ? -7.782 1.109 -6.008 1.00 73.69 289 GLN A N 1
ATOM 2328 C CA . GLN A 1 289 ? -8.681 0.091 -6.561 1.00 73.69 289 GLN A CA 1
ATOM 2329 C C . GLN A 1 289 ? -8.647 -1.254 -5.808 1.00 73.69 289 GLN A C 1
ATOM 2331 O O . GLN A 1 289 ? -9.133 -2.270 -6.322 1.00 73.69 289 GLN A O 1
ATOM 2336 N N . GLY A 1 290 ? -8.032 -1.297 -4.624 1.00 72.62 290 GLY A N 1
ATOM 2337 C CA . GLY A 1 290 ? -7.901 -2.505 -3.810 1.00 72.62 290 GLY A CA 1
ATOM 2338 C C . GLY A 1 290 ? -6.920 -3.543 -4.363 1.00 72.62 290 GLY A C 1
ATOM 2339 O O . GLY A 1 290 ? -6.894 -4.668 -3.877 1.00 72.62 290 GLY A O 1
ATOM 2340 N N . ARG A 1 291 ? -6.120 -3.204 -5.385 1.00 76.12 291 ARG A N 1
ATOM 2341 C CA . ARG A 1 291 ? -5.101 -4.081 -5.995 1.00 76.12 291 ARG A CA 1
ATOM 2342 C C . ARG A 1 291 ? -3.750 -3.889 -5.303 1.00 76.12 291 ARG A C 1
ATOM 2344 O O . ARG A 1 291 ? -2.787 -3.405 -5.900 1.00 76.12 291 ARG A O 1
ATOM 2351 N N . TRP A 1 292 ? -3.699 -4.242 -4.023 1.00 79.25 292 TRP A N 1
ATOM 2352 C CA . TRP A 1 292 ? -2.540 -3.999 -3.161 1.00 79.25 292 TRP A CA 1
ATOM 2353 C C . TRP A 1 292 ? -1.289 -4.798 -3.559 1.00 79.25 292 TRP A C 1
ATOM 2355 O O . TRP A 1 292 ? -0.181 -4.282 -3.415 1.00 79.25 292 TRP A O 1
ATOM 2365 N N . ASP A 1 293 ? -1.438 -5.973 -4.176 1.00 75.75 293 ASP A N 1
ATOM 2366 C CA . ASP A 1 293 ? -0.299 -6.724 -4.728 1.00 75.75 293 ASP A CA 1
ATOM 2367 C C . ASP A 1 293 ? 0.382 -5.957 -5.866 1.00 75.75 293 ASP A C 1
ATOM 2369 O O . ASP A 1 293 ? 1.598 -5.772 -5.876 1.00 75.75 293 ASP A O 1
ATOM 2373 N N . VAL A 1 294 ? -0.411 -5.415 -6.797 1.00 74.25 294 VAL A N 1
ATOM 2374 C CA . VAL A 1 294 ? 0.103 -4.613 -7.920 1.00 74.25 294 VAL A CA 1
ATOM 2375 C C . VAL A 1 294 ? 0.731 -3.313 -7.410 1.00 74.25 294 VAL A C 1
ATOM 2377 O O . VAL A 1 294 ? 1.798 -2.917 -7.876 1.00 74.25 294 VAL A O 1
ATOM 2380 N N . CYS A 1 295 ? 0.112 -2.680 -6.408 1.00 82.50 295 CYS A N 1
ATOM 2381 C CA . CYS A 1 295 ? 0.683 -1.527 -5.709 1.00 82.50 295 CYS A CA 1
ATOM 2382 C C . CYS A 1 295 ? 2.068 -1.849 -5.118 1.00 82.50 295 CYS A C 1
ATOM 2384 O O . CYS A 1 295 ? 3.009 -1.072 -5.285 1.00 82.50 295 CYS A O 1
ATOM 2386 N N . SER A 1 296 ? 2.219 -3.020 -4.492 1.00 81.38 296 SER A N 1
ATOM 2387 C CA . SER A 1 296 ? 3.490 -3.494 -3.932 1.00 81.38 296 SER A CA 1
ATOM 2388 C C . SER A 1 296 ? 4.548 -3.712 -5.016 1.00 81.38 296 SER A C 1
ATOM 2390 O O . SER A 1 296 ? 5.675 -3.246 -4.861 1.00 81.38 296 SER A O 1
ATOM 2392 N N . ILE A 1 297 ? 4.196 -4.357 -6.136 1.00 76.69 297 ILE A N 1
ATOM 2393 C CA . ILE A 1 297 ? 5.111 -4.583 -7.273 1.00 76.69 297 ILE A CA 1
ATOM 2394 C C . ILE A 1 297 ? 5.644 -3.254 -7.815 1.00 76.69 297 ILE A C 1
ATOM 2396 O O . ILE A 1 297 ? 6.853 -3.073 -7.955 1.00 76.69 297 ILE A O 1
ATOM 2400 N N . LEU A 1 298 ? 4.750 -2.304 -8.096 1.00 81.06 298 LEU A N 1
ATOM 2401 C CA . LEU A 1 298 ? 5.145 -1.015 -8.664 1.00 81.06 298 LEU A CA 1
ATOM 2402 C C . LEU A 1 298 ? 5.938 -0.163 -7.668 1.00 81.06 298 LEU A C 1
ATOM 2404 O O . LEU A 1 298 ? 6.855 0.550 -8.070 1.00 81.06 298 LEU A O 1
ATOM 2408 N N . SER A 1 299 ? 5.638 -0.279 -6.373 1.00 88.25 299 SER A N 1
ATOM 2409 C CA . SER A 1 299 ? 6.400 0.389 -5.317 1.00 88.25 299 SER A CA 1
ATOM 2410 C C . SER A 1 299 ? 7.814 -0.187 -5.193 1.00 88.25 299 SER A C 1
ATOM 2412 O O . SER A 1 299 ? 8.769 0.576 -5.086 1.00 88.25 299 SER A O 1
ATOM 2414 N N . LYS A 1 300 ? 7.982 -1.514 -5.293 1.00 82.94 300 LYS A N 1
ATOM 2415 C CA . LYS A 1 300 ? 9.305 -2.159 -5.370 1.00 82.94 300 LYS A CA 1
ATOM 2416 C C . LYS A 1 300 ? 10.096 -1.687 -6.593 1.00 82.94 300 LYS A C 1
ATOM 2418 O O . LYS A 1 300 ? 11.244 -1.280 -6.451 1.00 82.94 300 LYS A O 1
ATOM 2423 N N . TYR A 1 301 ? 9.463 -1.628 -7.764 1.00 81.00 301 TYR A N 1
ATOM 2424 C CA . TYR A 1 301 ? 10.126 -1.104 -8.961 1.00 81.00 301 TYR A CA 1
ATOM 2425 C C . TYR A 1 30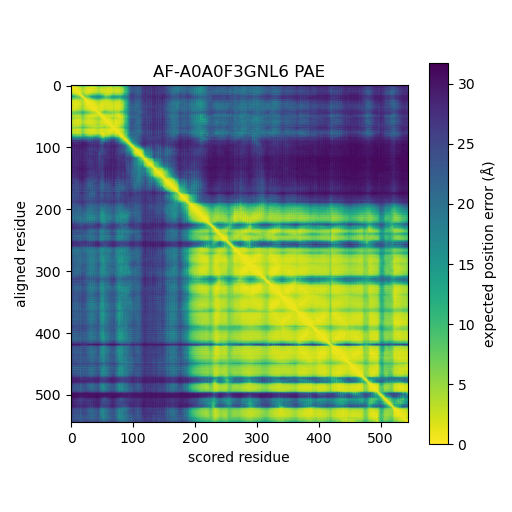1 ? 10.519 0.378 -8.814 1.00 81.00 301 TYR A C 1
ATOM 2427 O O . TYR A 1 301 ? 11.597 0.787 -9.244 1.00 81.00 301 TYR A O 1
ATOM 2435 N N . ALA A 1 302 ? 9.697 1.192 -8.145 1.00 88.12 302 ALA A N 1
ATOM 2436 C CA . ALA A 1 302 ? 10.063 2.565 -7.809 1.00 88.12 302 ALA A CA 1
ATOM 2437 C C . ALA A 1 302 ? 11.262 2.634 -6.840 1.00 88.12 302 ALA A C 1
ATOM 2439 O O . ALA A 1 302 ? 12.109 3.513 -6.994 1.00 88.12 302 ALA A O 1
ATOM 2440 N N . ILE A 1 303 ? 11.395 1.697 -5.893 1.00 87.44 303 ILE A N 1
ATOM 2441 C CA . ILE A 1 303 ? 12.599 1.567 -5.051 1.00 87.44 303 ILE A CA 1
ATOM 2442 C C . ILE A 1 303 ? 13.829 1.237 -5.910 1.00 87.44 303 ILE A C 1
ATOM 2444 O O . ILE A 1 303 ? 14.887 1.821 -5.685 1.00 87.44 303 ILE A O 1
ATOM 2448 N N . ASP A 1 304 ? 13.704 0.374 -6.920 1.00 81.62 304 ASP A N 1
ATOM 2449 C CA . ASP A 1 304 ? 14.813 0.042 -7.826 1.00 81.62 304 ASP A CA 1
ATOM 2450 C C . ASP A 1 304 ? 15.247 1.243 -8.668 1.00 81.62 304 ASP A C 1
ATOM 2452 O O . ASP A 1 304 ? 16.442 1.538 -8.757 1.00 81.62 304 ASP A O 1
ATOM 2456 N N . ILE A 1 305 ? 14.284 1.998 -9.214 1.00 82.81 305 ILE A N 1
ATOM 2457 C CA . ILE A 1 305 ? 14.552 3.287 -9.871 1.00 82.81 305 ILE A CA 1
ATOM 2458 C C . ILE A 1 305 ? 15.291 4.209 -8.905 1.00 82.81 305 ILE A C 1
ATOM 2460 O O . ILE A 1 305 ? 16.298 4.819 -9.268 1.00 82.81 305 ILE A O 1
ATOM 2464 N N . ALA A 1 306 ? 14.815 4.274 -7.664 1.00 87.44 306 ALA A N 1
ATOM 2465 C CA . ALA A 1 306 ? 15.444 5.055 -6.628 1.00 87.44 306 ALA A CA 1
ATOM 2466 C C . ALA A 1 306 ? 16.783 4.482 -6.172 1.00 87.44 306 ALA A C 1
ATOM 2468 O O . ALA A 1 306 ? 17.488 5.207 -5.509 1.00 87.44 306 ALA A O 1
ATOM 2469 N N . ASN A 1 307 ? 17.199 3.253 -6.467 1.00 82.88 307 ASN A N 1
ATOM 2470 C CA . ASN A 1 307 ? 18.534 2.743 -6.113 1.00 82.88 307 ASN A CA 1
ATOM 2471 C C . ASN A 1 307 ? 19.550 2.945 -7.252 1.00 82.88 307 ASN A C 1
ATOM 2473 O O . ASN A 1 307 ? 20.762 2.891 -7.027 1.00 82.88 307 ASN A O 1
ATOM 2477 N N . ASP A 1 308 ? 19.070 3.240 -8.460 1.00 80.06 308 ASP A N 1
ATOM 2478 C CA . ASP A 1 308 ? 19.889 3.539 -9.628 1.00 80.06 308 ASP A CA 1
ATOM 2479 C C . ASP A 1 308 ? 20.441 4.976 -9.567 1.00 80.06 308 ASP A C 1
ATOM 2481 O O . ASP A 1 308 ? 19.735 5.969 -9.771 1.00 80.06 308 ASP A O 1
ATOM 2485 N N . LYS A 1 309 ? 21.747 5.089 -9.296 1.00 71.44 309 LYS A N 1
ATOM 2486 C CA . LYS A 1 309 ? 22.456 6.370 -9.143 1.00 71.44 309 LYS A CA 1
ATOM 2487 C C . LYS A 1 309 ? 22.365 7.274 -10.372 1.00 71.44 309 LYS A C 1
ATOM 2489 O O . LYS A 1 309 ? 22.412 8.491 -10.209 1.00 71.44 309 LYS A O 1
ATOM 2494 N N . GLU A 1 310 ? 22.250 6.716 -11.575 1.00 68.31 310 GLU A N 1
ATOM 2495 C CA . GLU A 1 310 ? 22.148 7.518 -12.799 1.00 68.31 310 GLU A CA 1
ATOM 2496 C C . GLU A 1 310 ? 20.722 8.030 -13.021 1.00 68.31 310 GLU A C 1
ATOM 2498 O O . GLU A 1 310 ? 20.531 9.123 -13.557 1.00 68.31 310 GLU A O 1
ATOM 2503 N N . ARG A 1 311 ? 19.707 7.301 -12.539 1.00 67.25 311 ARG A N 1
ATOM 2504 C CA . ARG A 1 311 ? 18.312 7.769 -12.564 1.00 67.25 311 ARG A CA 1
ATOM 2505 C C . ARG A 1 311 ? 18.047 8.856 -11.524 1.00 67.25 311 ARG A C 1
ATOM 2507 O O . ARG A 1 311 ? 17.359 9.822 -11.845 1.00 67.25 311 ARG A O 1
ATOM 2514 N N . ARG A 1 312 ? 18.651 8.759 -10.330 1.00 67.50 312 ARG A N 1
ATOM 2515 C CA . ARG A 1 312 ? 18.521 9.772 -9.256 1.00 67.50 312 ARG A CA 1
ATOM 2516 C C . ARG A 1 312 ? 18.942 11.184 -9.685 1.00 67.50 312 ARG A C 1
ATOM 2518 O O . ARG A 1 312 ? 18.403 12.156 -9.172 1.00 67.50 312 ARG A O 1
ATOM 2525 N N . LYS A 1 313 ? 19.904 11.310 -10.607 1.00 66.06 313 LYS A N 1
ATOM 2526 C CA . LYS A 1 313 ? 20.483 12.602 -11.034 1.00 66.06 313 LYS A CA 1
ATOM 2527 C C . LYS A 1 313 ? 19.586 13.418 -11.972 1.00 66.06 313 LYS A C 1
ATOM 2529 O O . LYS A 1 313 ? 19.931 14.549 -12.290 1.00 66.06 313 LYS A O 1
ATOM 2534 N N . LYS A 1 314 ? 18.471 12.856 -12.448 1.00 66.56 314 LYS A N 1
ATOM 2535 C CA . LYS A 1 314 ? 17.623 13.464 -13.490 1.00 66.56 314 LYS A CA 1
ATOM 2536 C C . LYS A 1 314 ? 16.479 14.330 -12.948 1.00 66.56 314 LYS A C 1
ATOM 2538 O O . LYS A 1 314 ? 15.555 14.641 -13.691 1.00 66.56 314 LYS A O 1
ATOM 2543 N N . ILE A 1 315 ? 16.514 14.687 -11.667 1.00 69.00 315 ILE A N 1
ATOM 2544 C CA . ILE A 1 315 ? 15.465 15.481 -11.018 1.00 69.00 315 ILE A CA 1
ATOM 2545 C C . ILE A 1 315 ? 15.722 16.971 -11.285 1.00 69.00 315 ILE A C 1
ATOM 2547 O O . ILE A 1 315 ? 16.869 17.403 -11.150 1.00 69.00 315 ILE A O 1
ATOM 2551 N N . PRO A 1 316 ? 14.691 17.764 -11.627 1.00 68.75 316 PRO A N 1
ATOM 2552 C CA . PRO A 1 316 ? 14.827 19.212 -11.738 1.00 68.75 316 PRO A CA 1
ATOM 2553 C C . PRO A 1 316 ? 15.305 19.859 -10.428 1.00 68.75 316 PRO A C 1
ATOM 2555 O O . PRO A 1 316 ? 14.977 19.410 -9.328 1.00 68.75 316 PRO A O 1
ATOM 2558 N N . GLU A 1 317 ? 16.069 20.944 -10.543 1.00 68.75 317 GLU A N 1
ATOM 2559 C CA . GLU A 1 317 ? 16.537 21.719 -9.392 1.00 68.75 317 GLU A CA 1
ATOM 2560 C C . GLU A 1 317 ? 15.344 22.271 -8.580 1.00 68.75 317 GLU A C 1
ATOM 2562 O O . GLU A 1 317 ? 14.351 22.717 -9.153 1.00 68.75 317 GLU A O 1
ATOM 2567 N N . GLY A 1 318 ? 15.413 22.209 -7.243 1.00 71.44 318 GLY A N 1
ATOM 2568 C CA . GLY A 1 318 ? 14.335 22.657 -6.343 1.00 71.44 318 GLY A CA 1
ATOM 2569 C C . GLY A 1 318 ? 13.361 21.570 -5.859 1.00 71.44 318 GLY A C 1
ATOM 2570 O O . GLY A 1 318 ? 12.452 21.873 -5.087 1.00 71.44 318 GLY A O 1
ATOM 2571 N N . HIS A 1 319 ? 13.558 20.308 -6.251 1.00 78.12 319 HIS A N 1
ATOM 2572 C CA . HIS A 1 319 ? 12.743 19.171 -5.806 1.00 78.12 319 HIS A CA 1
ATOM 2573 C C . HIS A 1 319 ? 13.489 18.265 -4.809 1.00 78.12 319 HIS A C 1
ATOM 2575 O O . HIS A 1 319 ? 14.715 18.162 -4.837 1.00 78.12 319 HIS A O 1
ATOM 2581 N N . GLU A 1 320 ? 12.742 17.590 -3.924 1.00 77.94 320 GLU A N 1
ATOM 2582 C CA . GLU A 1 320 ? 13.294 16.580 -3.004 1.00 77.94 320 GLU A CA 1
ATOM 2583 C C . GLU A 1 320 ? 14.006 15.462 -3.796 1.00 77.94 320 GLU A C 1
ATOM 2585 O O . GLU A 1 320 ? 13.450 14.986 -4.793 1.00 77.94 320 GLU A O 1
ATOM 2590 N N . PRO A 1 321 ? 15.207 15.018 -3.375 1.00 82.44 321 PRO A N 1
ATOM 2591 C CA . PRO A 1 321 ? 15.911 13.922 -4.032 1.00 82.44 321 PRO A CA 1
ATOM 2592 C C . PRO A 1 321 ? 15.101 12.617 -4.042 1.00 82.44 321 PRO A C 1
ATOM 2594 O O . PRO A 1 321 ? 14.471 12.251 -3.052 1.00 82.44 321 PRO A O 1
ATOM 2597 N N . ILE A 1 322 ? 15.194 11.844 -5.129 1.00 86.81 322 ILE A N 1
ATOM 2598 C CA . ILE A 1 322 ? 14.627 10.491 -5.210 1.00 86.81 322 ILE A CA 1
ATOM 2599 C C . ILE A 1 322 ? 15.513 9.560 -4.377 1.00 86.81 322 ILE A C 1
ATOM 2601 O O . ILE A 1 322 ? 16.500 9.003 -4.862 1.00 86.81 322 ILE A O 1
ATOM 2605 N N . THR A 1 323 ? 15.161 9.388 -3.105 1.00 88.81 323 THR A N 1
ATOM 2606 C CA . THR A 1 323 ? 15.793 8.395 -2.222 1.00 88.81 323 THR A CA 1
ATOM 2607 C C . THR A 1 323 ? 14.975 7.117 -2.104 1.00 88.81 323 THR A C 1
ATOM 2609 O O . THR A 1 323 ? 15.484 6.122 -1.594 1.00 88.81 323 THR A O 1
ATOM 2612 N N . GLY A 1 324 ? 13.726 7.103 -2.582 1.00 91.69 324 GLY A N 1
ATOM 2613 C CA . GLY A 1 324 ? 12.819 5.959 -2.459 1.00 91.69 324 GLY A CA 1
ATOM 2614 C C . GLY A 1 324 ? 12.010 5.938 -1.158 1.00 91.69 324 GLY A C 1
ATOM 2615 O O . GLY A 1 324 ? 11.332 4.952 -0.889 1.00 91.69 324 GLY A O 1
ATOM 2616 N N . ASN A 1 325 ? 12.060 7.000 -0.344 1.00 94.06 325 ASN A N 1
ATOM 2617 C CA . ASN A 1 325 ? 11.310 7.119 0.912 1.00 94.06 325 ASN A CA 1
ATOM 2618 C C . ASN A 1 325 ? 9.794 6.916 0.729 1.00 94.06 325 ASN A C 1
ATOM 2620 O O . ASN A 1 325 ? 9.198 6.094 1.424 1.00 94.06 325 ASN A O 1
ATOM 2624 N N . GLU A 1 326 ? 9.183 7.608 -0.236 1.00 94.19 326 GLU A N 1
ATOM 2625 C CA . GLU A 1 326 ? 7.749 7.470 -0.534 1.00 94.19 326 GLU A CA 1
ATOM 2626 C C . GLU A 1 326 ? 7.402 6.081 -1.090 1.00 94.19 326 GLU A C 1
ATOM 2628 O O . GLU A 1 326 ? 6.336 5.544 -0.790 1.00 94.19 326 GLU A O 1
ATOM 2633 N N . ALA A 1 327 ? 8.318 5.465 -1.843 1.00 94.81 327 ALA A N 1
ATOM 2634 C CA . ALA A 1 327 ? 8.142 4.117 -2.371 1.00 94.81 327 ALA A CA 1
ATOM 2635 C C . ALA A 1 327 ? 8.166 3.050 -1.269 1.00 94.81 327 ALA A C 1
ATOM 2637 O O . ALA A 1 327 ? 7.287 2.190 -1.232 1.00 94.81 327 ALA A O 1
ATOM 2638 N N . CYS A 1 328 ? 9.104 3.141 -0.321 1.00 96.69 328 CYS A N 1
ATOM 2639 C CA . CYS A 1 328 ? 9.128 2.278 0.862 1.00 96.69 328 CYS A CA 1
ATOM 2640 C C . CYS A 1 328 ? 7.882 2.478 1.737 1.00 96.69 328 CYS A C 1
ATOM 2642 O O . CYS A 1 328 ? 7.324 1.502 2.238 1.00 96.69 328 CYS A O 1
ATOM 2644 N N . TYR A 1 329 ? 7.417 3.723 1.892 1.00 96.12 329 TYR A N 1
ATOM 2645 C CA . TYR A 1 329 ? 6.198 4.025 2.643 1.00 96.12 329 TYR A CA 1
ATOM 2646 C C . TYR A 1 329 ? 4.954 3.391 2.005 1.00 96.12 329 TYR A C 1
ATOM 2648 O O . TYR A 1 329 ? 4.179 2.713 2.688 1.00 96.12 329 TYR A O 1
ATOM 2656 N N . LEU A 1 330 ? 4.780 3.559 0.689 1.00 94.69 330 LEU A N 1
ATOM 2657 C CA . LEU A 1 330 ? 3.665 2.959 -0.039 1.00 94.69 330 LEU A CA 1
ATOM 2658 C C . LEU A 1 330 ? 3.747 1.428 -0.043 1.00 94.69 330 LEU A C 1
ATOM 2660 O O . LEU A 1 330 ? 2.728 0.776 0.177 1.00 94.69 330 LEU A O 1
ATOM 2664 N N . LEU A 1 331 ? 4.946 0.861 -0.219 1.00 94.31 331 LEU A N 1
ATOM 2665 C CA . LEU A 1 331 ? 5.176 -0.582 -0.157 1.00 94.31 331 LEU A CA 1
ATOM 2666 C C . LEU A 1 331 ? 4.777 -1.152 1.204 1.00 94.31 331 LEU A C 1
ATOM 2668 O O . LEU A 1 331 ? 4.031 -2.123 1.254 1.00 94.31 331 LEU A O 1
ATOM 2672 N N . ALA A 1 332 ? 5.213 -0.534 2.304 1.00 95.19 332 ALA A N 1
ATOM 2673 C CA . ALA A 1 332 ? 4.843 -0.984 3.642 1.00 95.19 332 ALA A CA 1
ATOM 2674 C C . ALA A 1 332 ? 3.316 -1.003 3.824 1.00 95.19 332 ALA A C 1
ATOM 2676 O O . ALA A 1 332 ? 2.746 -1.980 4.314 1.00 95.19 332 ALA A O 1
ATOM 2677 N N . ARG A 1 333 ? 2.630 0.046 3.362 1.00 92.44 333 ARG A N 1
ATOM 2678 C CA . ARG A 1 333 ? 1.168 0.110 3.430 1.00 92.44 333 ARG A CA 1
ATOM 2679 C C . ARG A 1 333 ? 0.486 -0.934 2.554 1.00 92.44 333 ARG A C 1
ATOM 2681 O O . ARG A 1 333 ? -0.502 -1.527 2.980 1.00 92.44 333 ARG A O 1
ATOM 2688 N N . ALA A 1 334 ? 1.008 -1.158 1.354 1.00 89.81 334 ALA A N 1
ATOM 2689 C CA . ALA A 1 334 ? 0.490 -2.160 0.442 1.00 89.81 334 ALA A CA 1
ATOM 2690 C C . ALA A 1 334 ? 0.651 -3.568 1.023 1.00 89.81 334 ALA A C 1
ATOM 2692 O O . ALA A 1 334 ? -0.337 -4.287 1.112 1.00 89.81 334 ALA A O 1
ATOM 2693 N N . MET A 1 335 ? 1.832 -3.893 1.553 1.00 89.25 335 MET A N 1
ATOM 2694 C CA . MET A 1 335 ? 2.093 -5.169 2.219 1.00 89.25 335 MET A CA 1
ATOM 2695 C C . MET A 1 335 ? 1.191 -5.384 3.431 1.00 89.25 335 MET A C 1
ATOM 2697 O O . MET A 1 335 ? 0.593 -6.442 3.566 1.00 89.25 335 MET A O 1
ATOM 2701 N N . ARG A 1 336 ? 0.998 -4.370 4.287 1.00 91.19 336 ARG A N 1
ATOM 2702 C CA . ARG A 1 336 ? 0.054 -4.476 5.414 1.00 91.19 336 ARG A CA 1
ATOM 2703 C C . ARG A 1 336 ? -1.372 -4.787 4.964 1.00 91.19 336 ARG A C 1
ATOM 2705 O O . ARG A 1 336 ? -2.156 -5.292 5.755 1.00 91.19 336 ARG A O 1
ATOM 2712 N N . HIS A 1 337 ? -1.735 -4.448 3.734 1.00 85.31 337 HIS A N 1
ATOM 2713 C CA . HIS A 1 337 ? -3.041 -4.763 3.174 1.00 85.31 337 HIS A CA 1
ATOM 2714 C C . HIS A 1 337 ? -3.093 -6.096 2.427 1.00 85.31 337 HIS A C 1
ATOM 2716 O O . HIS A 1 337 ? -4.183 -6.450 2.008 1.00 85.31 337 HIS A O 1
ATOM 2722 N N . THR A 1 338 ? -1.991 -6.835 2.300 1.00 80.06 338 THR A N 1
ATOM 2723 C CA . THR A 1 338 ? -1.938 -8.154 1.641 1.00 80.06 338 THR A CA 1
ATOM 2724 C C . THR A 1 338 ? -1.509 -9.284 2.574 1.00 80.06 338 THR A C 1
ATOM 2726 O O . THR A 1 338 ? -1.472 -10.424 2.138 1.00 80.06 338 THR A O 1
ATOM 2729 N N . ILE A 1 339 ? -1.140 -8.990 3.825 1.00 84.62 339 ILE A N 1
ATOM 2730 C CA . ILE A 1 339 ? -0.761 -10.026 4.795 1.00 84.62 339 ILE A CA 1
ATOM 2731 C C . ILE A 1 339 ? -1.956 -10.896 5.193 1.00 84.62 339 ILE A C 1
ATOM 2733 O O . ILE A 1 339 ? -3.066 -10.396 5.419 1.00 84.62 339 ILE A O 1
ATOM 2737 N N . ASP A 1 340 ? -1.682 -12.181 5.384 1.00 84.31 340 ASP A N 1
ATOM 2738 C CA . ASP A 1 340 ? -2.670 -13.156 5.844 1.00 84.31 340 ASP A CA 1
ATOM 2739 C C . ASP A 1 340 ? -2.536 -13.452 7.340 1.00 84.31 340 ASP A C 1
ATOM 2741 O O . ASP A 1 340 ? -3.500 -13.866 7.983 1.00 84.31 340 ASP A O 1
ATOM 2745 N N . THR A 1 341 ? -1.358 -13.219 7.920 1.00 87.88 341 THR A N 1
ATOM 2746 C CA . THR A 1 341 ? -1.083 -13.529 9.328 1.00 87.88 341 THR A CA 1
ATOM 2747 C C . THR A 1 341 ? -0.353 -12.394 10.038 1.00 87.88 341 THR A C 1
ATOM 2749 O O . THR A 1 341 ? 0.332 -11.564 9.427 1.00 87.88 341 THR A O 1
ATOM 2752 N N . SER A 1 342 ? -0.455 -12.356 11.368 1.00 93.00 342 SER A N 1
ATOM 2753 C CA . SER A 1 342 ? 0.291 -11.385 12.174 1.00 93.00 342 SER A CA 1
ATOM 2754 C C . SER A 1 342 ? 1.804 -11.639 12.196 1.00 93.00 342 SER A C 1
ATOM 2756 O O . SER A 1 342 ? 2.567 -10.709 12.467 1.00 93.00 342 SER A O 1
ATOM 2758 N N . GLU A 1 343 ? 2.258 -12.850 11.856 1.00 90.88 343 GLU A N 1
ATOM 2759 C CA . GLU A 1 343 ? 3.680 -13.215 11.766 1.00 90.88 343 GLU A CA 1
ATOM 2760 C C . GLU A 1 343 ? 4.423 -12.459 10.656 1.00 90.88 343 GLU A C 1
ATOM 2762 O O . GLU A 1 343 ? 5.638 -12.282 10.737 1.00 90.88 343 GLU A O 1
ATOM 2767 N N . GLU A 1 344 ? 3.701 -11.962 9.650 1.00 88.62 344 GLU A N 1
ATOM 2768 C CA . GLU A 1 344 ? 4.265 -11.217 8.521 1.00 88.62 344 GLU A CA 1
ATOM 2769 C C . GLU A 1 344 ? 4.444 -9.721 8.825 1.00 88.62 344 GLU A C 1
ATOM 2771 O O . GLU A 1 344 ? 5.292 -9.060 8.230 1.00 88.62 344 GLU A O 1
ATOM 2776 N N . LEU A 1 345 ? 3.729 -9.161 9.807 1.00 93.38 345 LEU A N 1
ATOM 2777 C CA . LEU A 1 345 ? 3.816 -7.736 10.173 1.00 93.38 345 LEU A CA 1
ATOM 2778 C C . LEU A 1 345 ? 5.231 -7.205 10.500 1.00 93.38 345 LEU A C 1
ATOM 2780 O O . LEU A 1 345 ? 5.463 -6.007 10.286 1.00 93.38 345 LEU A O 1
ATOM 2784 N N . PRO A 1 346 ? 6.206 -7.994 11.002 1.00 94.56 346 PRO A N 1
ATOM 2785 C CA . PRO A 1 346 ? 7.586 -7.538 11.142 1.00 94.56 346 PRO A CA 1
ATOM 2786 C C . PRO A 1 346 ? 8.205 -7.043 9.828 1.00 94.56 346 PRO A C 1
ATOM 2788 O O . PRO A 1 346 ? 8.941 -6.055 9.862 1.00 94.56 346 PRO A O 1
ATOM 2791 N N . ILE A 1 347 ? 7.875 -7.643 8.674 1.00 90.38 347 ILE A N 1
ATOM 2792 C CA . ILE A 1 347 ? 8.415 -7.198 7.377 1.00 90.38 347 ILE A CA 1
ATOM 2793 C C . ILE A 1 347 ? 7.934 -5.787 7.026 1.00 90.38 347 ILE A C 1
ATOM 2795 O O . ILE A 1 347 ? 8.696 -4.963 6.522 1.00 90.38 347 ILE A O 1
ATOM 2799 N N . VAL A 1 348 ? 6.693 -5.461 7.395 1.00 94.62 348 VAL A N 1
ATOM 2800 C CA . VAL A 1 348 ? 6.116 -4.130 7.202 1.00 94.62 348 VAL A CA 1
ATOM 2801 C C . VAL A 1 348 ? 6.885 -3.091 8.024 1.00 94.62 348 VAL A C 1
ATOM 2803 O O . VAL A 1 348 ? 7.197 -2.008 7.527 1.00 94.62 348 VAL A O 1
ATOM 2806 N N . LYS A 1 349 ? 7.258 -3.427 9.270 1.00 95.25 349 LYS A N 1
ATOM 2807 C CA . LYS A 1 349 ? 8.081 -2.546 10.120 1.00 95.25 349 LYS A CA 1
ATOM 2808 C C . LYS A 1 349 ? 9.473 -2.314 9.526 1.00 95.25 349 LYS A C 1
ATOM 2810 O O . LYS A 1 349 ? 9.988 -1.206 9.653 1.00 95.25 349 LYS A O 1
ATOM 2815 N N . ILE A 1 350 ? 10.067 -3.316 8.869 1.00 95.44 350 ILE A N 1
ATOM 2816 C CA . ILE A 1 350 ? 11.360 -3.172 8.178 1.00 95.44 350 ILE A CA 1
ATOM 2817 C C . ILE A 1 350 ? 11.254 -2.116 7.073 1.00 95.44 350 ILE A C 1
ATOM 2819 O O . ILE A 1 350 ? 12.027 -1.159 7.090 1.00 95.44 350 ILE A O 1
ATOM 2823 N N . TYR A 1 351 ? 10.260 -2.220 6.187 1.00 95.00 351 TYR A N 1
ATOM 2824 C CA . TYR A 1 351 ? 10.075 -1.238 5.112 1.00 95.00 351 TYR A CA 1
ATOM 2825 C C . TYR A 1 351 ? 9.704 0.160 5.627 1.00 95.00 351 TYR A C 1
ATOM 2827 O O . TYR A 1 351 ? 10.161 1.156 5.071 1.00 95.00 351 TYR A O 1
ATOM 2835 N N . MET A 1 352 ? 8.951 0.267 6.727 1.00 96.69 352 MET A N 1
ATOM 2836 C CA . MET A 1 352 ? 8.695 1.565 7.366 1.00 96.69 352 MET A CA 1
ATOM 2837 C C . MET A 1 352 ? 9.959 2.202 7.955 1.00 96.69 352 MET A C 1
ATOM 2839 O O . MET A 1 352 ? 10.148 3.415 7.850 1.00 96.69 352 MET A O 1
ATOM 2843 N N . ASN A 1 353 ? 10.832 1.407 8.575 1.00 96.56 353 ASN A N 1
ATOM 2844 C CA . ASN A 1 353 ? 12.122 1.895 9.062 1.00 96.56 353 ASN A CA 1
ATOM 2845 C C . ASN A 1 353 ? 13.025 2.318 7.899 1.00 96.56 353 ASN A C 1
ATOM 2847 O O . ASN A 1 353 ? 13.674 3.357 7.977 1.00 96.56 353 ASN A O 1
ATOM 2851 N N . GLU A 1 354 ? 13.010 1.570 6.796 1.00 96.19 354 GLU A N 1
ATOM 2852 C CA . GLU A 1 354 ? 13.725 1.949 5.579 1.00 96.19 354 GLU A CA 1
ATOM 2853 C C . GLU A 1 354 ? 13.192 3.266 4.989 1.00 96.19 354 GLU A C 1
ATOM 2855 O O . GLU A 1 354 ? 13.982 4.142 4.634 1.00 96.19 354 GLU A O 1
ATOM 2860 N N . ALA A 1 355 ? 11.868 3.467 4.973 1.00 96.19 355 ALA A N 1
ATOM 2861 C CA . ALA A 1 355 ? 11.250 4.728 4.560 1.00 96.19 355 ALA A CA 1
ATOM 2862 C C . ALA A 1 355 ? 11.718 5.913 5.424 1.00 96.19 355 ALA A C 1
ATOM 2864 O O . ALA A 1 355 ? 12.019 6.984 4.889 1.00 96.19 355 ALA A O 1
ATOM 2865 N N . LYS A 1 356 ? 11.832 5.719 6.748 1.00 96.12 356 LYS A N 1
ATOM 2866 C CA . LYS A 1 356 ? 12.397 6.711 7.681 1.00 96.12 356 LYS A CA 1
ATOM 2867 C C . LYS A 1 356 ? 13.855 7.026 7.356 1.00 96.12 356 LYS A C 1
ATOM 2869 O O . LYS A 1 356 ? 14.187 8.194 7.171 1.00 96.12 356 LYS A O 1
ATOM 2874 N N . SER A 1 357 ? 14.709 6.010 7.228 1.00 96.12 357 SER A N 1
ATOM 2875 C CA . SER A 1 357 ? 16.129 6.201 6.905 1.00 96.12 357 SER A CA 1
ATOM 2876 C C . SER A 1 357 ? 16.326 6.946 5.580 1.00 96.12 357 SER A C 1
ATOM 2878 O O . SER A 1 357 ? 17.088 7.909 5.526 1.00 96.12 357 SER A O 1
ATOM 2880 N N . ARG A 1 358 ? 15.576 6.573 4.534 1.00 94.06 358 ARG A N 1
ATOM 2881 C CA . ARG A 1 358 ? 15.615 7.241 3.221 1.00 94.06 358 ARG A CA 1
ATOM 2882 C C . ARG A 1 358 ? 15.064 8.671 3.267 1.00 94.06 358 ARG A C 1
ATOM 2884 O O . ARG A 1 358 ? 15.505 9.521 2.496 1.00 94.06 358 ARG A O 1
ATOM 2891 N N . LYS A 1 359 ? 14.119 8.974 4.165 1.00 92.50 359 LYS A N 1
ATOM 2892 C CA . LYS A 1 359 ? 13.619 10.345 4.363 1.00 92.50 359 LYS A CA 1
ATOM 2893 C C . LYS A 1 359 ? 14.643 11.243 5.060 1.00 92.50 359 LYS A C 1
ATOM 2895 O O . LYS A 1 359 ? 14.787 12.407 4.679 1.00 92.50 359 LYS A O 1
ATOM 2900 N N . VAL A 1 360 ? 15.379 10.702 6.030 1.00 93.56 360 VAL A N 1
ATOM 2901 C CA . VAL A 1 360 ? 16.514 11.400 6.652 1.00 93.56 360 VAL A CA 1
ATOM 2902 C C . VAL A 1 360 ? 17.601 11.674 5.612 1.00 93.56 360 VAL A C 1
ATOM 2904 O O . VAL A 1 360 ? 18.093 12.795 5.554 1.00 93.56 360 VAL A O 1
ATOM 2907 N N . GLU A 1 361 ? 17.904 10.712 4.732 1.00 90.12 361 GLU A N 1
ATOM 2908 C CA . GLU A 1 361 ? 18.814 10.921 3.590 1.00 90.12 361 GLU A CA 1
ATOM 2909 C C . GLU A 1 361 ? 18.330 12.055 2.667 1.00 90.12 361 GLU A C 1
ATOM 2911 O O . GLU A 1 361 ? 19.131 12.888 2.252 1.00 90.12 361 GLU A O 1
ATOM 2916 N N . ALA A 1 362 ? 17.027 12.115 2.369 1.00 86.38 362 ALA A N 1
ATOM 2917 C CA . ALA A 1 362 ? 16.465 13.103 1.444 1.00 86.38 362 ALA A CA 1
ATOM 2918 C C . ALA A 1 362 ? 16.369 14.521 2.025 1.00 86.38 362 ALA A C 1
ATOM 2920 O O . ALA A 1 362 ? 16.591 15.500 1.317 1.00 86.38 362 ALA A O 1
ATOM 2921 N N . THR A 1 363 ? 15.983 14.642 3.299 1.00 87.00 363 THR A N 1
ATOM 2922 C CA . THR A 1 363 ? 15.524 15.919 3.880 1.00 87.00 363 THR A CA 1
ATOM 2923 C C . THR A 1 363 ? 16.211 16.303 5.187 1.00 87.00 363 THR A C 1
ATOM 2925 O O . THR A 1 363 ? 15.978 17.400 5.693 1.00 87.00 363 THR A O 1
ATOM 2928 N N . GLY A 1 364 ? 16.991 15.402 5.788 1.00 88.50 364 GLY A N 1
ATOM 2929 C CA . GLY A 1 364 ? 17.546 15.565 7.135 1.00 88.50 364 GLY A CA 1
ATOM 2930 C C . GLY A 1 364 ? 16.508 15.515 8.265 1.00 88.50 364 GLY A C 1
ATOM 2931 O O . GLY A 1 364 ? 16.865 15.713 9.424 1.00 88.50 364 GLY A O 1
ATOM 2932 N N . LYS A 1 365 ? 15.223 15.269 7.968 1.00 87.62 365 LYS A N 1
ATOM 2933 C CA . LYS A 1 365 ? 14.142 15.241 8.966 1.00 87.62 365 LYS A CA 1
ATOM 2934 C C . LYS A 1 365 ? 13.856 13.811 9.423 1.00 87.62 365 LYS A C 1
ATOM 2936 O O . LYS A 1 365 ? 13.457 12.972 8.622 1.00 87.62 365 LYS A O 1
ATOM 2941 N N . GLU A 1 366 ? 13.983 13.560 10.724 1.00 87.88 366 GLU A N 1
ATOM 2942 C CA . GLU A 1 366 ? 13.681 12.249 11.326 1.00 87.88 366 GLU A CA 1
ATOM 2943 C C . GLU A 1 366 ? 12.185 12.015 11.559 1.00 87.88 366 GLU A C 1
ATOM 2945 O O . GLU A 1 366 ? 11.700 10.887 11.474 1.00 87.88 366 GLU A O 1
ATOM 2950 N N . PHE A 1 367 ? 11.441 13.081 11.859 1.00 90.25 367 PHE A N 1
ATOM 2951 C CA . PHE A 1 367 ? 10.026 12.990 12.197 1.00 90.25 367 PHE A CA 1
ATOM 2952 C C . PHE A 1 367 ? 9.135 13.228 10.976 1.00 90.25 367 PHE A C 1
ATOM 2954 O O . PHE A 1 367 ? 9.183 14.295 10.358 1.00 90.25 367 PHE A O 1
ATOM 2961 N N . ASP A 1 368 ? 8.248 12.271 10.704 1.00 90.88 368 ASP A N 1
ATOM 2962 C CA . ASP A 1 368 ? 7.156 12.397 9.741 1.00 90.88 368 ASP A CA 1
ATOM 2963 C C . ASP A 1 368 ? 5.879 11.799 10.339 1.00 90.88 368 ASP A C 1
ATOM 2965 O O . ASP A 1 368 ? 5.805 10.602 10.628 1.00 90.88 368 ASP A O 1
ATOM 2969 N N . VAL A 1 369 ? 4.855 12.635 10.505 1.00 91.25 369 VAL A N 1
ATOM 2970 C CA . VAL A 1 369 ? 3.588 12.243 11.133 1.00 91.25 369 VAL A CA 1
ATOM 2971 C C . VAL A 1 369 ? 2.874 11.111 10.384 1.00 91.25 369 VAL A C 1
ATOM 2973 O O . VAL A 1 369 ? 2.199 10.289 11.006 1.00 91.25 369 VAL A O 1
ATOM 2976 N N . ARG A 1 370 ? 3.062 11.009 9.060 1.00 91.62 370 ARG A N 1
ATOM 2977 C CA . ARG A 1 370 ? 2.495 9.923 8.247 1.00 91.62 370 ARG A CA 1
ATOM 2978 C C . ARG A 1 370 ? 3.118 8.586 8.616 1.00 91.62 370 ARG A C 1
ATOM 2980 O O . ARG A 1 370 ? 2.418 7.577 8.692 1.00 91.62 370 ARG A O 1
ATOM 2987 N N . TYR A 1 371 ? 4.428 8.583 8.861 1.00 94.69 371 TYR A N 1
ATOM 2988 C CA . TYR A 1 371 ? 5.158 7.374 9.223 1.00 94.69 371 TYR A CA 1
ATOM 2989 C C . TYR A 1 371 ? 4.804 6.946 10.643 1.00 94.69 371 TYR A C 1
ATOM 2991 O O . TYR A 1 371 ? 4.532 5.769 10.865 1.00 94.69 371 TYR A O 1
ATOM 2999 N N . GLU A 1 372 ? 4.720 7.891 11.584 1.00 94.75 372 GLU A N 1
ATOM 3000 C CA . GLU A 1 372 ? 4.274 7.598 12.953 1.00 94.75 372 GLU A CA 1
ATOM 3001 C C . GLU A 1 372 ? 2.843 7.040 12.993 1.00 94.75 372 GLU A C 1
ATOM 3003 O O . GLU A 1 372 ? 2.577 6.050 13.678 1.00 94.75 372 GLU A O 1
ATOM 3008 N N . SER A 1 373 ? 1.931 7.618 12.204 1.00 93.31 373 SER A N 1
ATOM 3009 C CA . SER A 1 373 ? 0.560 7.113 12.056 1.00 93.31 373 SER A CA 1
ATOM 3010 C C . SER A 1 373 ? 0.518 5.692 11.482 1.00 93.31 373 SER A C 1
ATOM 3012 O O . SER A 1 373 ? -0.296 4.865 11.901 1.00 93.31 373 SER A O 1
ATOM 3014 N N . GLU A 1 374 ? 1.414 5.363 10.550 1.00 94.44 374 GLU A N 1
ATOM 3015 C CA . GLU A 1 374 ? 1.479 4.019 9.976 1.00 94.44 374 GLU A CA 1
ATOM 3016 C C . GLU A 1 374 ? 2.083 2.996 10.944 1.00 94.44 374 GLU A C 1
ATOM 3018 O O . GLU A 1 374 ? 1.577 1.879 11.015 1.00 94.44 374 GLU A O 1
ATOM 3023 N N . PHE A 1 375 ? 3.072 3.369 11.766 1.00 96.31 375 PHE A N 1
ATOM 3024 C CA . PHE A 1 375 ? 3.555 2.502 12.852 1.00 96.31 375 PHE A CA 1
ATOM 3025 C C . PHE A 1 375 ? 2.435 2.125 13.824 1.00 96.31 375 PHE A C 1
ATOM 3027 O O . PHE A 1 375 ? 2.317 0.958 14.199 1.00 96.31 375 PHE A O 1
ATOM 3034 N N . ILE A 1 376 ? 1.575 3.085 14.174 1.00 95.69 376 ILE A N 1
ATOM 3035 C CA . ILE A 1 376 ? 0.362 2.805 14.948 1.00 95.69 376 ILE A CA 1
ATOM 3036 C C . ILE A 1 376 ? -0.558 1.870 14.163 1.00 95.69 376 ILE A C 1
ATOM 3038 O O . ILE A 1 376 ? -1.050 0.900 14.724 1.00 95.69 376 ILE A O 1
ATOM 3042 N N . GLY A 1 377 ? -0.761 2.105 12.865 1.00 94.19 377 GLY A N 1
ATOM 3043 C CA . GLY A 1 377 ? -1.562 1.223 12.011 1.00 94.19 377 GLY A CA 1
ATOM 3044 C C . GLY A 1 377 ? -1.081 -0.231 12.010 1.00 94.19 377 GLY A C 1
ATOM 3045 O O . GLY A 1 377 ? -1.904 -1.146 12.056 1.00 94.19 377 GLY A O 1
ATOM 3046 N N . ILE A 1 378 ? 0.235 -0.457 12.017 1.00 95.81 378 ILE A N 1
ATOM 3047 C CA . ILE A 1 378 ? 0.841 -1.790 12.152 1.00 95.81 378 ILE A CA 1
ATOM 3048 C C . ILE A 1 378 ? 0.517 -2.391 13.527 1.00 95.81 378 ILE A C 1
ATOM 3050 O O . ILE A 1 378 ? 0.047 -3.526 13.597 1.00 95.81 378 ILE A O 1
ATOM 3054 N N . ASP A 1 379 ? 0.709 -1.634 14.612 1.00 96.75 379 ASP A N 1
ATOM 3055 C CA . ASP A 1 379 ? 0.399 -2.095 15.973 1.00 96.75 379 ASP A CA 1
ATOM 3056 C C . ASP A 1 379 ? -1.108 -2.410 16.133 1.00 96.75 379 ASP A C 1
ATOM 3058 O O . ASP A 1 379 ? -1.474 -3.450 16.678 1.00 96.75 379 ASP A O 1
ATOM 3062 N N . MET A 1 380 ? -2.001 -1.592 15.564 1.00 95.25 380 MET A N 1
ATOM 3063 C CA . MET A 1 380 ? -3.447 -1.857 15.544 1.00 95.25 380 MET A CA 1
ATOM 3064 C C . MET A 1 380 ? -3.812 -3.093 14.711 1.00 95.25 380 MET A C 1
ATOM 3066 O O . MET A 1 380 ? -4.789 -3.775 15.025 1.00 95.25 380 MET A O 1
ATOM 3070 N N . THR A 1 381 ? -3.032 -3.404 13.673 1.00 95.00 381 THR A N 1
ATOM 3071 C CA . THR A 1 381 ? -3.244 -4.592 12.830 1.00 95.00 381 THR A CA 1
ATOM 3072 C C . THR A 1 381 ? -2.956 -5.882 13.604 1.00 95.00 381 THR A C 1
ATOM 3074 O O . THR A 1 381 ? -3.749 -6.817 13.523 1.00 95.00 381 THR A O 1
ATOM 3077 N N . TYR A 1 382 ? -1.931 -5.908 14.465 1.00 96.38 382 TYR A N 1
ATOM 3078 C CA . TYR A 1 382 ? -1.740 -7.015 15.416 1.00 96.38 382 TYR A CA 1
ATOM 3079 C C . TYR A 1 382 ? -2.977 -7.227 16.300 1.00 96.38 382 TYR A C 1
ATOM 3081 O O . TYR A 1 382 ? -3.435 -8.355 16.473 1.00 96.38 382 TYR A O 1
ATOM 3089 N N . HIS A 1 383 ? -3.563 -6.149 16.831 1.00 96.06 383 HIS A N 1
ATOM 3090 C CA . HIS A 1 383 ? -4.763 -6.253 17.671 1.00 96.06 383 HIS A CA 1
ATOM 3091 C C . HIS A 1 383 ? -6.003 -6.718 16.896 1.00 96.06 383 HIS A C 1
ATOM 3093 O O . HIS A 1 383 ? -6.840 -7.412 17.470 1.00 96.06 383 HIS A O 1
ATOM 3099 N N . LEU A 1 384 ? -6.116 -6.401 15.598 1.00 94.12 384 LEU A N 1
ATOM 3100 C CA . LEU A 1 384 ? -7.155 -6.959 14.715 1.00 94.12 384 LEU A CA 1
ATOM 3101 C C . LEU A 1 384 ? -7.006 -8.482 14.584 1.00 94.12 384 LEU A C 1
ATOM 3103 O O . LEU A 1 384 ? -7.975 -9.213 14.809 1.00 94.12 384 LEU A O 1
ATOM 3107 N N . PHE A 1 385 ? -5.794 -8.970 14.310 1.00 95.12 385 PHE A N 1
ATOM 3108 C CA . PHE A 1 385 ? -5.510 -10.407 14.268 1.00 95.12 385 PHE A CA 1
ATOM 3109 C C . PHE A 1 385 ? -5.767 -11.089 15.615 1.00 95.12 385 PHE A C 1
ATOM 3111 O O . PHE A 1 385 ? -6.415 -12.132 15.658 1.00 95.12 385 PHE A O 1
ATOM 3118 N N . LYS A 1 386 ? -5.386 -10.467 16.734 1.00 94.75 386 LYS A N 1
ATOM 3119 C CA . LYS A 1 386 ? -5.699 -10.986 18.073 1.00 94.75 386 LYS A CA 1
ATOM 3120 C C . LYS A 1 386 ? -7.204 -11.121 18.307 1.00 94.75 386 LYS A C 1
ATOM 3122 O O . LYS A 1 386 ? -7.689 -12.179 18.702 1.00 94.75 386 LYS A O 1
ATOM 3127 N N . ALA A 1 387 ? -7.953 -10.042 18.078 1.00 94.00 387 ALA A N 1
ATOM 3128 C CA . ALA A 1 387 ? -9.367 -9.964 18.437 1.00 94.00 387 ALA A CA 1
ATOM 3129 C C . ALA A 1 387 ? -10.277 -10.779 17.504 1.00 94.00 387 ALA A C 1
ATOM 3131 O O . ALA A 1 387 ? -11.326 -11.267 17.938 1.00 94.00 387 ALA A O 1
ATOM 3132 N N . PHE A 1 388 ? -9.899 -10.910 16.230 1.00 92.69 388 PHE A N 1
ATOM 3133 C CA . PHE A 1 388 ? -10.763 -11.466 15.186 1.00 92.69 388 PHE A CA 1
ATOM 3134 C C . PHE A 1 388 ? -10.143 -12.640 14.421 1.00 92.69 388 PHE A C 1
ATOM 3136 O O . PHE A 1 388 ? -10.884 -13.540 14.033 1.00 92.69 388 PHE A O 1
ATOM 3143 N N . GLY A 1 389 ? -8.818 -12.667 14.254 1.00 87.12 389 GLY A N 1
ATOM 3144 C CA . GLY A 1 389 ? -8.071 -13.830 13.749 1.00 87.12 389 GLY A CA 1
ATOM 3145 C C . GLY A 1 389 ? -7.783 -14.886 14.825 1.00 87.12 389 GLY A C 1
ATOM 3146 O O . GLY A 1 389 ? -7.512 -16.035 14.495 1.00 87.12 389 GLY A O 1
ATOM 3147 N N . LYS A 1 390 ? -7.926 -14.525 16.113 1.00 85.75 390 LYS A N 1
ATOM 3148 C CA . LYS A 1 390 ? -7.592 -15.351 17.290 1.00 85.75 390 LYS A CA 1
ATOM 3149 C C . LYS A 1 390 ? -6.112 -15.741 17.361 1.00 85.75 390 LYS A C 1
ATOM 3151 O O . LYS A 1 390 ? -5.771 -16.789 17.904 1.00 85.75 390 LYS A O 1
ATOM 3156 N N . GLU A 1 391 ? -5.242 -14.890 16.834 1.00 92.56 391 GLU A N 1
ATOM 3157 C CA . GLU A 1 391 ? -3.796 -15.100 16.864 1.00 92.56 391 GLU A CA 1
ATOM 3158 C C . GLU A 1 391 ? -3.168 -14.574 18.161 1.00 92.56 391 GLU A C 1
ATOM 3160 O O . GLU A 1 391 ? -3.667 -13.641 18.799 1.00 92.56 391 GLU A O 1
ATOM 3165 N N . SER A 1 392 ? -2.039 -15.162 18.555 1.00 91.06 392 SER A N 1
ATOM 3166 C CA . SER A 1 392 ? -1.194 -14.604 19.609 1.00 91.06 392 SER A CA 1
ATOM 3167 C C . SER A 1 392 ? -0.362 -13.452 19.059 1.00 91.06 392 SER A C 1
ATOM 3169 O O . SER A 1 392 ? 0.266 -13.597 18.016 1.00 91.06 392 SER A O 1
ATOM 3171 N N . ILE A 1 393 ? -0.290 -12.338 19.787 1.00 90.38 393 ILE A N 1
ATOM 3172 C CA . ILE A 1 393 ? 0.570 -11.210 19.409 1.00 90.38 393 ILE A CA 1
ATOM 3173 C C . ILE A 1 393 ? 1.885 -11.237 20.198 1.00 90.38 393 ILE A C 1
ATOM 3175 O O . ILE A 1 393 ? 1.874 -11.613 21.375 1.00 90.38 393 ILE A O 1
ATOM 3179 N N . PRO A 1 394 ? 3.013 -10.816 19.600 1.00 92.31 394 PRO A N 1
ATOM 3180 C CA . PRO A 1 394 ? 4.280 -10.706 20.316 1.00 92.31 394 PRO A CA 1
ATOM 3181 C C . PRO A 1 394 ? 4.181 -9.760 21.520 1.00 92.31 394 PRO A C 1
ATOM 3183 O O . PRO A 1 394 ? 3.557 -8.704 21.438 1.00 92.31 394 PRO A O 1
ATOM 3186 N N . TYR A 1 395 ? 4.875 -10.080 22.616 1.00 90.50 395 TYR A N 1
ATOM 3187 C CA . TYR A 1 395 ? 4.916 -9.248 23.832 1.00 90.50 395 TYR A CA 1
ATOM 3188 C C . TYR A 1 395 ? 5.525 -7.852 23.605 1.00 90.50 395 TYR A C 1
ATOM 3190 O O . TYR A 1 395 ? 5.343 -6.950 24.417 1.00 90.50 395 TYR A O 1
ATOM 3198 N N . THR A 1 396 ? 6.263 -7.675 22.507 1.00 92.50 396 THR A N 1
ATOM 3199 C CA . THR A 1 396 ? 6.852 -6.397 22.090 1.00 92.50 396 THR A CA 1
ATOM 3200 C C . THR A 1 396 ? 5.836 -5.451 21.450 1.00 92.50 396 THR A C 1
ATOM 3202 O O . THR A 1 396 ? 6.133 -4.267 21.282 1.00 92.50 396 THR A O 1
ATOM 3205 N N . VAL A 1 397 ? 4.649 -5.944 21.077 1.00 94.31 397 VAL A N 1
ATOM 3206 C CA . VAL A 1 397 ? 3.572 -5.121 20.522 1.00 94.31 397 VAL A CA 1
ATOM 3207 C C . VAL A 1 397 ? 2.912 -4.331 21.656 1.00 94.31 397 VAL A C 1
ATOM 3209 O O . VAL A 1 397 ? 2.454 -4.933 22.630 1.00 94.31 397 VAL A O 1
ATOM 3212 N N . PRO A 1 398 ? 2.824 -2.992 21.559 1.00 95.38 398 PRO A N 1
ATOM 3213 C CA . PRO A 1 398 ? 2.171 -2.199 22.590 1.00 95.38 398 PRO A CA 1
ATOM 3214 C C . PRO A 1 398 ? 0.698 -2.574 22.757 1.00 95.38 398 PRO A C 1
ATOM 3216 O O . PRO A 1 398 ? 0.003 -2.834 21.776 1.00 95.38 398 PRO A O 1
ATOM 3219 N N . ASN A 1 399 ? 0.197 -2.559 23.992 1.00 95.25 399 ASN A N 1
ATOM 3220 C CA . ASN A 1 399 ? -1.224 -2.792 24.254 1.00 95.25 399 ASN A CA 1
ATOM 3221 C C . ASN A 1 399 ? -2.107 -1.651 23.698 1.00 95.25 399 ASN A C 1
ATOM 3223 O O . ASN A 1 399 ? -1.615 -0.588 23.306 1.00 95.25 399 ASN A O 1
ATOM 3227 N N . LEU A 1 400 ? -3.425 -1.872 23.653 1.00 96.19 400 LEU A N 1
ATOM 3228 C CA . LEU A 1 400 ? -4.375 -0.906 23.091 1.00 96.19 400 LEU A CA 1
ATOM 3229 C C . LEU A 1 400 ? -4.393 0.434 23.843 1.00 96.19 400 LEU A C 1
ATOM 3231 O O . LEU A 1 400 ? -4.539 1.472 23.204 1.00 96.19 400 LEU A O 1
ATOM 3235 N N . SER A 1 401 ? -4.204 0.426 25.168 1.00 95.62 401 SER A N 1
ATOM 3236 C CA . SER A 1 401 ? -4.109 1.648 25.982 1.00 95.62 401 SER A CA 1
ATOM 3237 C C . SER A 1 401 ? -2.903 2.502 25.563 1.00 95.62 401 SER A C 1
ATOM 3239 O O . SER A 1 401 ? -3.035 3.688 25.268 1.00 95.62 401 SER A O 1
ATOM 3241 N N . HIS A 1 402 ? -1.736 1.878 25.379 1.00 96.19 402 HIS A N 1
ATOM 3242 C CA . HIS A 1 402 ? -0.539 2.559 24.884 1.00 96.19 402 HIS A CA 1
ATOM 3243 C C . HIS A 1 402 ? -0.705 3.066 23.449 1.00 96.19 402 HIS A C 1
ATOM 3245 O O . HIS A 1 402 ? -0.252 4.163 23.118 1.00 96.19 402 HIS A O 1
ATOM 3251 N N . CYS A 1 403 ? -1.365 2.286 22.585 1.00 97.19 403 CYS A N 1
ATOM 3252 C CA . CYS A 1 403 ? -1.695 2.720 21.227 1.00 97.19 403 CYS A CA 1
ATOM 3253 C C . CYS A 1 403 ? -2.599 3.958 21.251 1.00 97.19 403 CYS A C 1
ATOM 3255 O O . CYS A 1 403 ? -2.305 4.932 20.563 1.00 97.19 403 CYS A O 1
ATOM 3257 N N . GLN A 1 404 ? -3.636 3.967 22.090 1.00 97.25 404 GLN A N 1
ATOM 3258 C CA . GLN A 1 404 ? -4.507 5.123 22.290 1.00 97.25 404 GLN A CA 1
ATOM 3259 C C . GLN A 1 404 ? -3.720 6.363 22.729 1.00 97.25 404 GLN A C 1
ATOM 3261 O O . GLN A 1 404 ? -3.874 7.420 22.118 1.00 97.25 404 GLN A O 1
ATOM 3266 N N . SER A 1 405 ? -2.850 6.253 23.738 1.00 96.88 405 SER A N 1
ATOM 3267 C CA . SER A 1 405 ? -2.037 7.390 24.191 1.00 96.88 405 SER A CA 1
ATOM 3268 C C . SER A 1 405 ? -1.131 7.932 23.081 1.00 96.88 405 SER A C 1
ATOM 3270 O O . SER A 1 405 ? -1.007 9.146 22.928 1.00 96.88 405 SER A O 1
ATOM 3272 N N . LYS A 1 406 ? -0.529 7.054 22.264 1.00 97.12 406 LYS A N 1
ATOM 3273 C CA . LYS A 1 406 ? 0.245 7.469 21.080 1.00 97.12 406 LYS A CA 1
ATOM 3274 C C . LYS A 1 406 ? -0.619 8.203 20.053 1.00 97.12 406 LYS A C 1
ATOM 3276 O O . LYS A 1 406 ? -0.161 9.192 19.489 1.00 97.12 406 LYS A O 1
ATOM 3281 N N . ILE A 1 407 ? -1.837 7.719 19.806 1.00 97.25 407 ILE A N 1
ATOM 3282 C CA . ILE A 1 407 ? -2.774 8.324 18.852 1.00 97.25 407 ILE A CA 1
ATOM 3283 C C . ILE A 1 407 ? -3.159 9.733 19.299 1.00 97.25 407 ILE A C 1
ATOM 3285 O O . ILE A 1 407 ? -3.018 10.661 18.509 1.00 97.25 407 ILE A O 1
ATOM 3289 N N . ILE A 1 408 ? -3.579 9.898 20.557 1.00 97.06 408 ILE A N 1
ATOM 3290 C CA . ILE A 1 408 ? -3.949 11.205 21.123 1.00 97.06 408 ILE A CA 1
ATOM 3291 C C . ILE A 1 408 ? -2.760 12.166 21.044 1.00 97.06 408 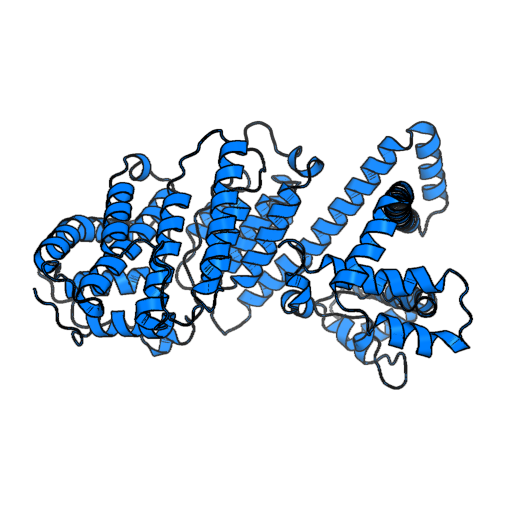ILE A C 1
ATOM 3293 O O . ILE A 1 408 ? -2.893 13.250 20.491 1.00 97.06 408 ILE A O 1
ATOM 3297 N N . LYS A 1 409 ? -1.565 11.726 21.459 1.00 96.31 409 LYS A N 1
ATOM 3298 C CA . LYS A 1 409 ? -0.347 12.546 21.376 1.00 96.31 409 LYS A CA 1
ATOM 3299 C C . LYS A 1 409 ? -0.018 12.996 19.949 1.00 96.31 409 LYS A C 1
ATOM 3301 O O . LYS A 1 409 ? 0.524 14.083 19.761 1.00 96.31 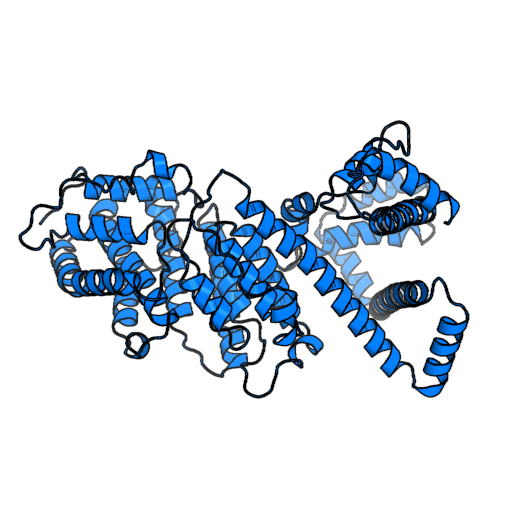409 LYS A O 1
ATOM 3306 N N . LEU A 1 410 ? -0.274 12.155 18.942 1.00 94.50 410 LEU A N 1
ATOM 3307 C CA . LEU A 1 410 ? -0.115 12.569 17.549 1.00 94.50 410 LEU A CA 1
ATOM 3308 C C . LEU A 1 410 ? -1.203 13.556 17.141 1.00 94.50 410 LEU A C 1
ATOM 3310 O O . LEU A 1 410 ? -0.853 14.565 16.548 1.00 94.50 410 LEU A O 1
ATOM 3314 N N . LEU A 1 411 ? -2.473 13.291 17.464 1.00 94.12 411 LEU A N 1
ATOM 3315 C CA . LEU A 1 411 ? -3.598 14.178 17.149 1.00 94.12 411 LEU A CA 1
ATOM 3316 C C . LEU A 1 411 ? -3.449 15.577 17.769 1.00 94.12 411 LEU A C 1
ATOM 3318 O O . LEU A 1 411 ? -3.834 16.547 17.134 1.00 94.12 411 LEU A O 1
ATOM 3322 N N . GLU A 1 412 ? -2.854 15.682 18.958 1.00 94.06 412 GLU A N 1
ATOM 3323 C CA . GLU A 1 412 ? -2.542 16.946 19.647 1.00 94.06 412 GLU A CA 1
ATOM 3324 C C . GLU A 1 412 ? -1.281 17.649 19.107 1.00 94.06 412 GLU A C 1
ATOM 3326 O O . GLU A 1 412 ? -0.916 18.730 19.572 1.00 94.06 412 GLU A O 1
ATOM 3331 N N . ASN A 1 413 ? -0.559 17.042 18.161 1.00 90.69 413 ASN A N 1
ATOM 3332 C CA . ASN A 1 413 ? 0.646 17.643 17.605 1.00 90.69 413 ASN A CA 1
ATOM 3333 C C . ASN A 1 413 ? 0.274 18.863 16.743 1.00 90.69 413 ASN A C 1
ATOM 3335 O O . ASN A 1 413 ? -0.436 18.687 15.758 1.00 90.69 413 ASN A O 1
ATOM 3339 N N . PRO A 1 414 ? 0.823 20.066 16.996 1.00 84.81 414 PRO A N 1
ATOM 3340 C CA . PRO A 1 414 ? 0.474 21.269 16.233 1.00 84.81 414 PRO A CA 1
ATOM 3341 C C . PRO A 1 414 ? 0.669 21.132 14.718 1.00 84.81 414 PRO A C 1
ATOM 3343 O O . PRO A 1 414 ? -0.075 21.728 13.948 1.00 84.81 414 PRO A O 1
ATOM 3346 N N . LYS A 1 415 ? 1.619 20.292 14.275 1.00 82.69 415 LYS A N 1
ATOM 3347 C CA . LYS A 1 415 ? 1.864 20.019 12.847 1.00 82.69 415 LYS A CA 1
ATOM 3348 C C . LYS A 1 415 ? 0.672 19.383 12.139 1.00 82.69 415 LYS A C 1
ATOM 3350 O O . LYS A 1 415 ? 0.579 19.443 10.921 1.00 82.69 415 LYS A O 1
ATOM 3355 N N . ILE A 1 416 ? -0.205 18.722 12.891 1.00 80.62 416 ILE A N 1
ATOM 3356 C CA . ILE A 1 416 ? -1.430 18.122 12.372 1.00 80.62 416 ILE A CA 1
ATOM 3357 C C . ILE A 1 416 ? -2.477 19.204 12.046 1.00 80.62 416 ILE A C 1
ATOM 3359 O O . ILE A 1 416 ? -3.292 19.008 11.142 1.00 80.62 416 ILE A O 1
ATOM 3363 N N . ASP A 1 417 ? -2.436 20.348 12.730 1.00 72.31 417 ASP A N 1
ATOM 3364 C CA . ASP A 1 417 ? -3.351 21.480 12.539 1.00 72.31 417 ASP A CA 1
ATOM 3365 C C . ASP A 1 417 ? -2.819 22.565 11.589 1.00 72.31 417 ASP A C 1
ATOM 3367 O O . ASP A 1 417 ? -3.533 23.529 11.322 1.00 72.31 417 ASP A O 1
ATOM 3371 N N . GLU A 1 418 ? -1.615 22.401 11.031 1.00 71.94 418 GLU A N 1
ATOM 3372 C CA . GLU A 1 418 ? -1.113 23.268 9.956 1.00 71.94 418 GLU A CA 1
ATOM 3373 C C . GLU A 1 418 ? -2.050 23.192 8.724 1.00 71.94 418 GLU A C 1
ATOM 3375 O O . GLU A 1 418 ? -2.473 22.104 8.315 1.00 71.94 418 GLU A O 1
ATOM 3380 N N . GLU A 1 419 ? -2.428 24.355 8.173 1.00 48.84 419 GLU A N 1
ATOM 3381 C CA . GLU A 1 419 ? -3.505 24.494 7.179 1.00 48.84 419 GLU A CA 1
ATOM 3382 C C . GLU A 1 419 ? -3.287 23.662 5.894 1.00 48.84 419 GLU A C 1
ATOM 3384 O O . GLU A 1 419 ? -2.254 23.729 5.230 1.00 48.84 419 GLU A O 1
ATOM 3389 N N . GLU A 1 420 ? -4.339 22.918 5.535 1.00 56.50 420 GLU A N 1
ATOM 3390 C CA . GLU A 1 420 ? -4.739 22.530 4.170 1.00 56.50 420 GLU A CA 1
ATOM 3391 C C . GLU A 1 420 ? -3.751 21.752 3.280 1.00 56.50 420 GLU A C 1
ATOM 3393 O O . GLU A 1 420 ? -3.796 21.839 2.047 1.00 56.50 420 GLU A O 1
ATOM 3398 N N . ASP A 1 421 ? -2.951 20.854 3.858 1.00 74.44 421 ASP A N 1
ATOM 3399 C CA . ASP A 1 421 ? -2.431 19.723 3.084 1.00 74.44 421 ASP A CA 1
ATOM 3400 C C . ASP A 1 421 ? -3.383 18.520 3.208 1.00 74.44 421 ASP A C 1
ATOM 3402 O O . ASP A 1 421 ? -3.673 18.031 4.303 1.00 74.44 421 ASP A O 1
ATOM 3406 N N . TYR A 1 422 ? -3.868 17.998 2.077 1.00 76.94 422 TYR A N 1
ATOM 3407 C CA . TYR A 1 422 ? -4.701 16.784 1.993 1.00 76.94 422 TYR A CA 1
ATOM 3408 C C . TYR A 1 422 ? -4.086 15.592 2.747 1.00 76.94 422 TYR A C 1
ATOM 3410 O O . TYR A 1 422 ? -4.789 14.675 3.193 1.00 76.94 422 TYR A O 1
ATOM 3418 N N . ILE A 1 423 ? -2.762 15.632 2.913 1.00 82.81 423 ILE A N 1
ATOM 3419 C CA . ILE A 1 423 ? -1.985 14.737 3.755 1.00 82.81 423 ILE A CA 1
ATOM 3420 C C . ILE A 1 423 ? -2.453 14.786 5.214 1.00 82.81 423 ILE A C 1
ATOM 3422 O O . ILE A 1 423 ? -2.770 13.735 5.773 1.00 82.81 423 ILE A O 1
ATOM 3426 N N . MET A 1 424 ? -2.524 15.969 5.832 1.00 85.94 424 MET A N 1
ATOM 3427 C CA . MET A 1 424 ? -2.890 16.107 7.247 1.00 85.94 424 MET A CA 1
ATOM 3428 C C . MET A 1 424 ? -4.325 15.654 7.495 1.00 85.94 424 MET A C 1
ATOM 3430 O O . MET A 1 424 ? -4.579 14.911 8.441 1.00 85.94 424 MET A O 1
ATOM 3434 N N . ILE A 1 425 ? -5.252 15.989 6.594 1.00 81.88 425 ILE A N 1
ATOM 3435 C CA . ILE A 1 425 ? -6.638 15.500 6.656 1.00 81.88 425 ILE A CA 1
ATOM 3436 C C . ILE A 1 425 ? -6.673 13.964 6.608 1.00 81.88 425 ILE A C 1
ATOM 3438 O O . ILE A 1 425 ? -7.356 13.330 7.415 1.00 81.88 425 ILE A O 1
ATOM 3442 N N . SER A 1 426 ? -5.910 13.353 5.698 1.00 82.38 426 SER A N 1
ATOM 3443 C CA . SER A 1 426 ? -5.837 11.890 5.572 1.00 82.38 426 SER A CA 1
ATOM 3444 C C . SER A 1 426 ? -5.255 11.233 6.829 1.00 82.38 426 SER A C 1
ATOM 3446 O O . SER A 1 426 ? -5.787 10.230 7.310 1.00 82.38 426 SER A O 1
ATOM 3448 N N . VAL A 1 427 ? -4.199 11.818 7.404 1.00 87.69 427 VAL A N 1
ATOM 3449 C CA . VAL A 1 427 ? -3.571 11.337 8.644 1.00 87.69 427 VAL A CA 1
ATOM 3450 C C . VAL A 1 427 ? -4.520 11.474 9.836 1.00 87.69 427 VAL A C 1
ATOM 3452 O O . VAL A 1 427 ? -4.694 10.501 10.571 1.00 87.69 427 VAL A O 1
ATOM 3455 N N . LYS A 1 428 ? -5.184 12.627 10.006 1.00 88.75 428 LYS A N 1
ATOM 3456 C CA . LYS A 1 428 ? -6.180 12.854 11.069 1.00 88.75 428 LYS A CA 1
ATOM 3457 C C . LYS A 1 428 ? -7.292 11.812 11.025 1.00 88.75 428 LYS A C 1
ATOM 3459 O O . LYS A 1 428 ? -7.599 11.200 12.044 1.00 88.75 428 LYS A O 1
ATOM 3464 N N . LYS A 1 429 ? -7.857 11.551 9.841 1.00 86.19 429 LYS A N 1
ATOM 3465 C CA . LYS A 1 429 ? -8.888 10.514 9.661 1.00 86.19 429 LYS A CA 1
ATOM 3466 C C . LYS A 1 429 ? -8.397 9.143 10.088 1.00 86.19 429 LYS A C 1
ATOM 3468 O O . LYS A 1 429 ? -9.090 8.452 10.827 1.00 86.19 429 LYS A O 1
ATOM 3473 N N . GLN A 1 430 ? -7.214 8.746 9.625 1.00 88.75 430 GLN A N 1
ATOM 3474 C CA . GLN A 1 430 ? -6.622 7.457 9.976 1.00 88.75 430 GLN A CA 1
ATOM 3475 C C . GLN A 1 430 ? -6.429 7.324 11.491 1.00 88.75 430 GLN A C 1
ATOM 3477 O O . GLN A 1 430 ? -6.807 6.307 12.070 1.00 88.75 430 GLN A O 1
ATOM 3482 N N . LEU A 1 431 ? -5.897 8.364 12.137 1.00 93.12 431 LEU A N 1
ATOM 3483 C CA . LEU A 1 431 ? -5.699 8.393 13.583 1.00 93.12 431 LEU A CA 1
ATOM 3484 C C . LEU A 1 431 ? -7.025 8.318 14.349 1.00 93.12 431 LEU A C 1
ATOM 3486 O O . LEU A 1 431 ? -7.121 7.534 15.286 1.00 93.12 431 LEU A O 1
ATOM 3490 N N . LEU A 1 432 ? -8.064 9.043 13.927 1.00 93.69 432 LEU A N 1
ATOM 3491 C CA . LEU A 1 432 ? -9.388 8.977 14.557 1.00 93.69 432 LEU A CA 1
ATOM 3492 C C . LEU A 1 432 ? -10.042 7.602 14.397 1.00 93.69 432 LEU A C 1
ATOM 3494 O O . LEU A 1 432 ? -10.592 7.068 15.359 1.00 93.69 432 LEU A O 1
ATOM 3498 N N . VAL A 1 433 ? -9.924 6.979 13.220 1.00 92.25 433 VAL A N 1
ATOM 3499 C CA . VAL A 1 433 ? -10.374 5.593 13.023 1.00 92.25 433 VAL A CA 1
ATOM 3500 C C . VAL A 1 433 ? -9.657 4.660 13.997 1.00 92.25 433 VAL A C 1
ATOM 3502 O O . VAL A 1 433 ? -10.312 3.852 14.652 1.00 92.25 433 VAL A O 1
ATOM 3505 N N . TYR A 1 434 ? -8.336 4.780 14.142 1.00 94.81 434 TYR A N 1
ATOM 3506 C CA . TYR A 1 434 ? -7.580 3.961 15.090 1.00 94.81 434 TYR A CA 1
ATOM 3507 C C . TYR A 1 434 ? -7.913 4.266 16.553 1.00 94.81 434 TYR A C 1
ATOM 3509 O O . TYR A 1 434 ? -7.941 3.334 17.356 1.00 94.81 434 TYR A O 1
ATOM 3517 N N . LEU A 1 435 ? -8.213 5.523 16.896 1.00 97.12 435 LEU A N 1
ATOM 3518 C CA . LEU A 1 435 ? -8.611 5.926 18.245 1.00 97.12 435 LEU A CA 1
ATOM 3519 C C . LEU A 1 435 ? -9.894 5.208 18.658 1.00 97.12 435 LEU A C 1
ATOM 3521 O O . LEU A 1 435 ? -9.918 4.483 19.651 1.00 97.12 435 LEU A O 1
ATOM 3525 N N . PHE A 1 436 ? -10.948 5.357 17.858 1.00 96.12 436 PHE A N 1
ATOM 3526 C CA . PHE A 1 436 ? -12.237 4.740 18.158 1.00 96.12 436 PHE A CA 1
ATOM 3527 C C . PHE A 1 436 ? -12.205 3.225 18.004 1.00 96.12 436 PHE A C 1
ATOM 3529 O O . PHE A 1 436 ? -12.877 2.521 18.753 1.00 96.12 436 PHE A O 1
ATOM 3536 N N . TYR A 1 437 ? -11.365 2.704 17.111 1.00 93.00 437 TYR A N 1
ATOM 3537 C CA . TYR A 1 437 ? -11.090 1.277 17.057 1.00 93.00 437 TYR A CA 1
ATOM 3538 C C . TYR A 1 437 ? -10.489 0.758 18.377 1.00 93.00 437 TYR A C 1
ATOM 3540 O O . TYR A 1 437 ? -10.996 -0.220 18.931 1.00 93.00 437 TYR A O 1
ATOM 3548 N N . ALA A 1 438 ? -9.468 1.433 18.918 1.00 96.50 438 ALA A N 1
ATOM 3549 C CA . ALA A 1 438 ? -8.851 1.065 20.192 1.00 96.50 438 ALA A CA 1
ATOM 3550 C C . ALA A 1 438 ? -9.857 1.121 21.350 1.00 96.50 438 ALA A C 1
ATOM 3552 O O . ALA A 1 438 ? -9.965 0.159 22.109 1.00 96.50 438 ALA A O 1
ATOM 3553 N N . LEU A 1 439 ? -10.633 2.204 21.450 1.00 96.56 439 LEU A N 1
ATOM 3554 C CA . LEU A 1 439 ? -11.641 2.380 22.498 1.00 96.56 439 LEU A CA 1
ATOM 3555 C C . LEU A 1 439 ? -12.713 1.280 22.457 1.00 96.56 439 LEU A C 1
ATOM 3557 O O . LEU A 1 439 ? -12.961 0.615 23.466 1.00 96.56 439 LEU A O 1
ATOM 3561 N N . LEU A 1 440 ? -13.297 1.028 21.280 1.00 95.75 440 LEU A N 1
ATOM 3562 C CA . LEU A 1 440 ? -14.334 0.010 21.111 1.00 95.75 440 LEU A CA 1
ATOM 3563 C C . LEU A 1 440 ? -13.811 -1.393 21.432 1.00 95.75 440 LEU A C 1
ATOM 3565 O O . LEU A 1 440 ? -14.520 -2.174 22.067 1.00 95.75 440 LEU A O 1
ATOM 3569 N N . LEU A 1 441 ? -12.577 -1.726 21.042 1.00 95.38 441 LEU A N 1
ATOM 3570 C CA . LEU A 1 441 ? -11.975 -3.008 21.404 1.00 95.38 441 LEU A CA 1
ATOM 3571 C C . LEU A 1 441 ? -11.713 -3.141 22.900 1.00 95.38 441 LEU A C 1
ATOM 3573 O O . LEU A 1 441 ? -12.117 -4.149 23.487 1.00 95.38 441 LEU A O 1
ATOM 3577 N N . ARG A 1 442 ? -11.059 -2.147 23.516 1.00 95.50 442 ARG A N 1
ATOM 3578 C CA . ARG A 1 442 ? -10.740 -2.188 24.950 1.00 95.50 442 ARG A CA 1
ATOM 3579 C C . ARG A 1 442 ? -12.012 -2.403 25.778 1.00 95.50 442 ARG A C 1
ATOM 3581 O O . ARG A 1 442 ? -12.016 -3.181 26.728 1.00 95.50 442 ARG A O 1
ATOM 3588 N N . GLN A 1 443 ? -13.123 -1.784 25.372 1.00 93.31 443 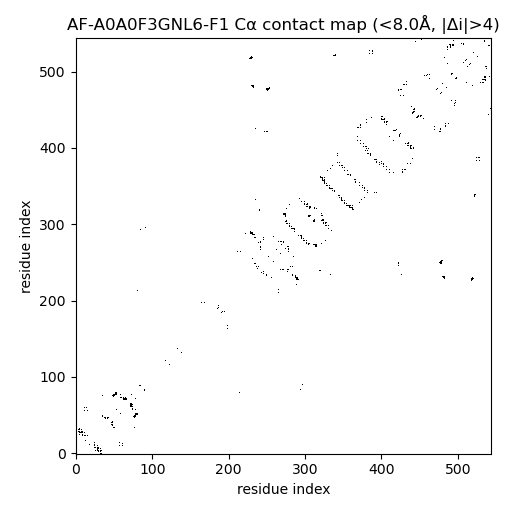GLN A N 1
ATOM 3589 C CA . GLN A 1 443 ? -14.409 -1.905 26.062 1.00 93.31 443 GLN A CA 1
ATOM 3590 C C . GLN A 1 443 ? -15.190 -3.178 25.726 1.00 93.31 443 GLN A C 1
ATOM 3592 O O . GLN A 1 443 ? -15.660 -3.870 26.628 1.00 93.31 443 GLN A O 1
ATOM 3597 N N . CYS A 1 444 ? -15.355 -3.493 24.441 1.00 92.94 444 CYS A N 1
ATOM 3598 C CA . CYS A 1 444 ? -16.274 -4.548 24.011 1.00 92.94 444 CYS A CA 1
ATOM 3599 C C . CYS A 1 444 ? -15.614 -5.930 23.927 1.00 92.94 444 CYS A C 1
ATOM 3601 O O . CYS A 1 444 ? -16.301 -6.945 24.062 1.00 92.94 444 CYS A O 1
ATOM 3603 N N . LYS A 1 445 ? -14.303 -5.986 23.654 1.00 91.69 445 LYS A N 1
ATOM 3604 C CA . LYS A 1 445 ? -13.552 -7.234 23.451 1.00 91.69 445 LYS A CA 1
ATOM 3605 C C . LYS A 1 445 ? -12.657 -7.565 24.636 1.00 91.69 445 LYS A C 1
ATOM 3607 O O . LYS A 1 445 ? -12.819 -8.645 25.197 1.00 91.69 445 LYS A O 1
ATOM 3612 N N . ASP A 1 446 ? -11.795 -6.638 25.046 1.00 89.69 446 ASP A N 1
ATOM 3613 C CA . ASP A 1 446 ? -10.884 -6.864 26.177 1.00 89.69 446 ASP A CA 1
ATOM 3614 C C . ASP A 1 446 ? -11.588 -6.683 27.534 1.00 89.69 446 ASP A C 1
ATOM 3616 O O . ASP A 1 446 ? -11.136 -7.237 28.534 1.00 89.69 446 ASP A O 1
ATOM 3620 N N . LYS A 1 447 ? -12.724 -5.964 27.561 1.00 89.75 447 LYS A N 1
ATOM 3621 C CA . LYS A 1 447 ? -13.505 -5.644 28.771 1.00 89.75 447 LYS A CA 1
ATOM 3622 C C . LYS A 1 447 ? -12.629 -5.054 29.878 1.00 89.75 447 LYS A C 1
ATOM 3624 O O . LYS A 1 447 ? -12.727 -5.448 31.041 1.00 89.75 447 LYS A O 1
ATOM 3629 N N . GLU A 1 448 ? -11.763 -4.124 29.493 1.00 92.25 448 GLU A N 1
ATOM 3630 C CA . GLU A 1 448 ? -10.778 -3.528 30.387 1.00 92.25 448 GLU A CA 1
ATOM 3631 C C . GLU A 1 448 ? -11.457 -2.895 31.621 1.00 92.25 448 GLU A C 1
ATOM 3633 O O . GLU A 1 448 ? -12.399 -2.111 31.470 1.00 92.25 448 GLU A O 1
ATOM 3638 N N . PRO A 1 449 ? -11.040 -3.230 32.854 1.00 88.38 449 PRO A N 1
ATOM 3639 C CA . PRO A 1 449 ? -11.644 -2.661 34.056 1.00 88.38 449 PRO A CA 1
ATOM 3640 C C . PRO A 1 449 ? -11.445 -1.142 34.143 1.00 88.38 449 PRO A C 1
ATOM 3642 O O . PRO A 1 449 ? -10.348 -0.644 33.922 1.00 88.38 449 PRO A O 1
ATOM 3645 N N . GLY A 1 450 ? -12.496 -0.397 34.504 1.00 85.06 450 GLY A N 1
ATOM 3646 C CA . GLY A 1 450 ? -12.407 1.048 34.779 1.00 85.06 450 GLY A CA 1
ATOM 3647 C C . GLY A 1 450 ? -12.303 1.964 33.552 1.00 85.06 450 GLY A C 1
ATOM 3648 O O . GLY A 1 450 ? -12.296 3.180 33.696 1.00 85.06 450 GLY A O 1
ATOM 3649 N N . ILE A 1 451 ? -12.294 1.413 32.338 1.00 92.25 451 ILE A N 1
ATOM 3650 C CA . ILE A 1 451 ? -12.173 2.199 31.101 1.00 92.25 451 ILE A CA 1
ATOM 3651 C C . ILE A 1 451 ? -13.412 3.047 30.764 1.00 92.25 451 ILE A C 1
ATOM 3653 O O . ILE A 1 451 ? -13.369 3.879 29.862 1.00 92.25 451 ILE A O 1
ATOM 3657 N N . LYS A 1 452 ? -14.567 2.813 31.399 1.00 89.25 452 LYS A N 1
ATOM 3658 C CA . LYS A 1 452 ? -15.830 3.435 30.970 1.00 89.25 452 LYS A CA 1
ATOM 3659 C C . LYS A 1 452 ? -15.747 4.962 31.029 1.00 89.25 452 LYS A C 1
ATOM 3661 O O . LYS A 1 452 ? -16.065 5.642 30.059 1.00 89.25 452 LYS A O 1
ATOM 3666 N N . GLU A 1 453 ? -15.288 5.514 32.129 1.00 89.94 453 GLU A N 1
ATOM 3667 C CA . GLU A 1 453 ? -15.238 6.953 32.344 1.00 89.94 453 GLU A CA 1
ATOM 3668 C C . GLU A 1 453 ? -14.152 7.593 31.464 1.00 89.94 453 GLU A C 1
ATOM 3670 O O . GLU A 1 453 ? -14.396 8.624 30.838 1.00 89.94 453 GLU A O 1
ATOM 3675 N N . GLU A 1 454 ? -13.000 6.927 31.328 1.00 93.38 454 GLU A N 1
ATOM 3676 C CA . GLU A 1 454 ? -11.899 7.334 30.443 1.00 93.38 454 GLU A CA 1
ATOM 3677 C C . GLU A 1 454 ? -12.352 7.412 28.977 1.00 93.38 454 GLU A C 1
ATOM 3679 O O . GLU A 1 454 ? -12.228 8.453 28.334 1.00 93.38 454 GLU A O 1
ATOM 3684 N N . ALA A 1 455 ? -12.918 6.325 28.448 1.00 92.75 455 ALA A N 1
ATOM 3685 C CA . ALA A 1 455 ? -13.335 6.249 27.053 1.00 92.75 455 ALA A CA 1
ATOM 3686 C C . ALA A 1 455 ? -14.472 7.216 26.731 1.00 92.75 455 ALA A C 1
ATOM 3688 O O . ALA A 1 455 ? -14.500 7.762 25.632 1.00 92.75 455 ALA A O 1
ATOM 3689 N N . LYS A 1 456 ? -15.390 7.447 27.682 1.00 90.81 456 LYS A N 1
ATOM 3690 C CA . LYS A 1 456 ? -16.460 8.431 27.506 1.00 90.81 456 LYS A CA 1
ATOM 3691 C C . LYS A 1 456 ? -15.880 9.829 27.331 1.00 90.81 456 LYS A C 1
ATOM 3693 O O . LYS A 1 456 ? -16.233 10.498 26.369 1.00 90.81 456 LYS A O 1
ATOM 3698 N N . LYS A 1 457 ? -14.954 10.228 28.208 1.00 92.75 457 LYS A N 1
ATOM 3699 C CA . LYS A 1 457 ? -14.288 11.531 28.124 1.00 92.75 457 LYS A CA 1
ATOM 3700 C C . LYS A 1 457 ? -13.552 11.695 26.792 1.00 92.75 457 LYS A C 1
ATOM 3702 O O . LYS A 1 457 ? -13.755 12.676 26.092 1.00 92.75 457 LYS A O 1
ATOM 3707 N N . ILE A 1 458 ? -12.765 10.695 26.394 1.00 95.31 458 ILE A N 1
ATOM 3708 C CA . ILE A 1 458 ? -12.042 10.728 25.113 1.00 95.31 458 ILE A CA 1
ATOM 3709 C C . ILE A 1 458 ? -13.018 10.808 23.933 1.00 95.31 458 ILE A C 1
ATOM 3711 O O . ILE A 1 458 ? -12.765 11.528 22.970 1.00 95.31 458 ILE A O 1
ATOM 3715 N N . ALA A 1 459 ? -14.139 10.088 23.988 1.00 94.00 459 ALA A N 1
ATOM 3716 C CA . ALA A 1 459 ? -15.161 10.165 22.954 1.00 94.00 459 ALA A CA 1
ATOM 3717 C C . ALA A 1 459 ? -15.823 11.551 22.900 1.00 94.00 459 ALA A C 1
ATOM 3719 O O . ALA A 1 459 ? -16.028 12.065 21.805 1.00 94.00 459 ALA A O 1
ATOM 3720 N N . GLU A 1 460 ? -16.118 12.167 24.047 1.00 92.56 460 GLU A N 1
ATOM 3721 C CA . GLU A 1 460 ? -16.644 13.536 24.135 1.00 92.56 460 GLU A CA 1
ATOM 3722 C C . GLU A 1 460 ? -15.667 14.566 23.543 1.00 92.56 460 GLU A C 1
ATOM 3724 O O . GLU A 1 460 ? -16.111 15.473 22.838 1.00 92.56 460 GLU A O 1
ATOM 3729 N N . ASP A 1 461 ? -14.360 14.379 23.745 1.00 93.69 461 ASP A N 1
ATOM 3730 C CA . ASP A 1 461 ? -13.317 15.268 23.221 1.00 93.69 461 ASP A CA 1
ATOM 3731 C C . ASP A 1 461 ? -13.112 15.102 21.698 1.00 93.69 461 ASP A C 1
ATOM 3733 O O . ASP A 1 461 ? -12.987 16.084 20.964 1.00 93.69 461 ASP A O 1
ATOM 3737 N N . TRP A 1 462 ? -13.099 13.861 21.188 1.00 95.38 462 TRP A N 1
ATOM 3738 C CA . TRP A 1 462 ? -12.649 13.567 19.816 1.00 95.38 462 TRP A CA 1
ATOM 3739 C C . TRP A 1 462 ? -13.757 13.238 18.804 1.00 95.38 462 TRP A C 1
ATOM 3741 O O . TRP A 1 462 ? -13.510 13.336 17.598 1.00 95.38 462 TRP A O 1
ATOM 3751 N N . LEU A 1 463 ? -14.979 12.880 19.226 1.00 92.38 463 LEU A N 1
ATOM 3752 C CA . LEU A 1 463 ? -16.100 12.688 18.286 1.00 92.38 463 LEU A CA 1
ATOM 3753 C C . LEU A 1 463 ? -16.484 13.978 17.547 1.00 92.38 463 LEU A C 1
ATOM 3755 O O . LEU A 1 463 ? -16.681 13.889 16.333 1.00 92.38 463 LEU A O 1
ATOM 3759 N N . PRO A 1 464 ? -16.518 15.169 18.185 1.00 91.12 464 PRO A N 1
ATOM 3760 C CA . PRO A 1 464 ? -16.752 16.423 17.467 1.00 91.12 464 PRO A CA 1
ATOM 3761 C C . PRO A 1 464 ? -15.690 16.698 16.395 1.00 91.12 464 PRO A C 1
ATOM 3763 O O . PRO A 1 464 ? -16.004 17.156 15.299 1.00 91.12 464 PRO A O 1
ATOM 3766 N N . VAL A 1 465 ? -14.425 16.363 16.671 1.00 90.31 465 VAL A N 1
ATOM 3767 C CA . VAL A 1 465 ? -13.333 16.490 15.692 1.00 90.31 465 VAL A CA 1
ATOM 3768 C C . VAL A 1 465 ? -13.552 15.530 14.518 1.00 90.31 465 VAL A C 1
ATOM 3770 O O . VAL A 1 465 ? -13.367 15.906 13.358 1.00 90.31 465 VAL A O 1
ATOM 3773 N N . PHE A 1 466 ? -14.012 14.306 14.798 1.00 89.75 466 PHE A N 1
ATOM 3774 C CA . PHE A 1 466 ? -14.358 13.331 13.764 1.00 89.75 466 PHE A CA 1
ATOM 3775 C C . PHE A 1 466 ? -15.553 13.791 12.908 1.00 89.75 466 PHE A C 1
ATOM 3777 O O . PHE A 1 466 ? -15.489 13.681 11.683 1.00 89.75 466 PHE A O 1
ATOM 3784 N N . ASP A 1 467 ? -16.586 14.386 13.521 1.00 85.88 467 ASP A N 1
ATOM 3785 C CA . ASP A 1 467 ? -17.721 15.017 12.827 1.00 85.88 467 ASP A CA 1
ATOM 3786 C C . ASP A 1 467 ? -17.238 16.098 11.846 1.00 85.88 467 ASP A C 1
ATOM 3788 O O . ASP A 1 467 ? -17.601 16.089 10.667 1.00 85.88 467 ASP A O 1
ATOM 3792 N N . VAL A 1 468 ? -16.393 17.024 12.317 1.00 84.81 468 VAL A N 1
ATOM 3793 C CA . VAL A 1 468 ? -15.859 18.125 11.498 1.00 84.81 468 VAL A CA 1
ATOM 3794 C C . VAL A 1 468 ? -15.069 17.588 10.311 1.00 84.81 468 VAL A C 1
ATOM 3796 O O . VAL A 1 468 ? -15.288 18.032 9.184 1.00 84.81 468 VAL A O 1
ATOM 3799 N N . ILE A 1 469 ? -14.193 16.609 10.540 1.00 80.75 469 ILE A N 1
ATOM 3800 C CA . ILE A 1 469 ? -13.345 16.035 9.491 1.00 80.75 469 ILE A CA 1
ATOM 3801 C C . ILE A 1 469 ? -14.156 15.283 8.437 1.00 80.75 469 ILE A C 1
ATOM 3803 O O . ILE A 1 469 ? -13.824 15.370 7.260 1.00 80.75 469 ILE A O 1
ATOM 3807 N N . LEU A 1 470 ? -15.207 14.553 8.820 1.00 77.31 470 LEU A N 1
ATOM 3808 C CA . LEU A 1 470 ? -16.074 13.867 7.853 1.00 77.31 470 LEU A CA 1
ATOM 3809 C C . LEU A 1 470 ? -16.954 14.846 7.065 1.00 77.31 470 LEU A C 1
ATOM 3811 O O . LEU A 1 470 ? -17.237 14.610 5.890 1.00 77.31 470 LEU A O 1
ATOM 3815 N N . ASN A 1 471 ? -17.347 15.964 7.677 1.00 70.81 471 ASN A N 1
ATOM 3816 C CA . ASN A 1 471 ? -18.103 17.014 6.997 1.00 70.81 471 ASN A CA 1
ATOM 3817 C C . ASN A 1 471 ? -17.223 17.839 6.042 1.00 70.81 471 ASN A C 1
ATOM 3819 O O . ASN A 1 471 ? -17.659 18.135 4.925 1.00 70.81 471 ASN A O 1
ATOM 3823 N N . SER A 1 472 ? -15.984 18.172 6.423 1.00 64.12 472 SER A N 1
ATOM 3824 C CA . SER A 1 472 ? -15.016 18.850 5.542 1.00 64.12 472 SER A CA 1
ATOM 3825 C C . SER A 1 472 ? -14.563 17.953 4.386 1.00 64.12 472 SER A C 1
ATOM 3827 O O . SER A 1 472 ? -14.338 18.427 3.270 1.00 64.12 472 SER A O 1
ATOM 3829 N N . ASP A 1 473 ? -14.563 16.635 4.605 1.00 54.44 473 ASP A N 1
ATOM 3830 C CA . ASP A 1 473 ? -14.292 15.625 3.583 1.00 54.44 473 ASP A CA 1
ATOM 3831 C C . ASP A 1 473 ? -15.217 15.714 2.361 1.00 54.44 473 ASP A C 1
ATOM 3833 O O . ASP A 1 473 ? -14.860 15.365 1.232 1.00 54.44 473 ASP A O 1
ATOM 3837 N N . SER A 1 474 ? -16.432 16.226 2.560 1.00 50.41 474 SER A N 1
ATOM 3838 C CA . SER A 1 474 ? -17.399 16.372 1.478 1.00 50.41 474 SER A CA 1
ATOM 3839 C C . SER A 1 474 ? -16.956 17.364 0.392 1.00 50.41 474 SER A C 1
ATOM 3841 O O . SER A 1 474 ? -17.494 17.276 -0.716 1.00 50.41 474 SER A O 1
ATOM 3843 N N . LYS A 1 475 ? -15.963 18.237 0.645 1.00 51.94 475 LYS A N 1
ATOM 3844 C CA . LYS A 1 475 ? -15.562 19.308 -0.284 1.00 51.94 475 LYS A CA 1
ATOM 3845 C C . LYS A 1 475 ? -14.180 19.146 -0.939 1.00 51.94 475 LYS A C 1
ATOM 3847 O O . LYS A 1 475 ? -14.081 19.513 -2.105 1.00 51.94 475 LYS A O 1
ATOM 3852 N N . GLU A 1 476 ? -13.152 18.572 -0.287 1.00 51.09 476 GLU A N 1
ATOM 3853 C CA . GLU A 1 476 ? -11.768 18.681 -0.824 1.00 51.09 476 GLU A CA 1
ATOM 3854 C C . GLU A 1 476 ? -10.840 17.442 -0.764 1.00 51.09 476 GLU A C 1
ATOM 3856 O O . GLU A 1 476 ? -9.930 17.365 -1.591 1.00 51.09 476 GLU A O 1
ATOM 3861 N N . CYS A 1 477 ? -11.011 16.458 0.138 1.00 52.06 477 CYS A N 1
ATOM 3862 C CA . CYS A 1 477 ? -9.968 15.430 0.383 1.00 52.06 477 CYS A CA 1
ATOM 3863 C C . CYS A 1 477 ? -10.485 14.017 0.723 1.00 52.06 477 CYS A C 1
ATOM 3865 O O . CYS A 1 477 ? -10.245 13.523 1.825 1.00 52.06 477 CYS A O 1
ATOM 3867 N N . ARG A 1 478 ? -11.127 13.323 -0.223 1.00 55.94 478 ARG A N 1
ATOM 3868 C CA . ARG A 1 478 ? -11.858 12.066 0.030 1.00 55.94 478 ARG A CA 1
ATOM 3869 C C . ARG A 1 478 ? -10.996 10.804 0.055 1.00 55.94 478 ARG A C 1
ATOM 3871 O O . ARG A 1 478 ? -11.128 9.959 -0.817 1.00 55.94 478 ARG A O 1
ATOM 3878 N N . THR A 1 479 ? -10.196 10.613 1.100 1.00 52.88 479 THR A N 1
ATOM 3879 C CA . THR A 1 479 ? -9.606 9.308 1.469 1.00 52.88 479 THR A CA 1
ATOM 3880 C C . THR A 1 479 ? -10.474 8.591 2.513 1.00 52.88 479 THR A C 1
ATOM 3882 O O . THR A 1 479 ? -10.113 8.460 3.683 1.00 52.88 479 THR A O 1
ATOM 3885 N N . VAL A 1 480 ? -11.658 8.121 2.112 1.00 52.97 480 VAL A N 1
ATOM 3886 C CA . VAL A 1 480 ? -12.536 7.334 2.997 1.00 52.97 480 VAL A CA 1
ATOM 3887 C C . VAL A 1 480 ? -12.103 5.868 2.934 1.00 52.97 480 VAL A C 1
ATOM 3889 O O . VAL A 1 480 ? -12.163 5.244 1.876 1.00 52.97 480 VAL A O 1
ATOM 3892 N N . THR A 1 481 ? -11.643 5.291 4.049 1.00 65.00 481 THR A N 1
ATOM 3893 C CA . THR A 1 481 ? -11.465 3.830 4.115 1.00 65.00 481 THR A CA 1
ATOM 3894 C C . THR A 1 481 ? -12.839 3.165 4.193 1.00 65.00 481 THR A C 1
ATOM 3896 O O . THR A 1 481 ? -13.763 3.740 4.771 1.00 65.00 481 THR A O 1
ATOM 3899 N N . CYS A 1 482 ? -12.981 1.927 3.709 1.00 65.31 482 CYS A N 1
ATOM 3900 C CA . CYS A 1 482 ? -14.212 1.145 3.891 1.00 65.31 482 CYS A CA 1
ATOM 3901 C C . CYS A 1 482 ? -14.657 0.997 5.364 1.00 65.31 482 CYS A C 1
ATOM 3903 O O . CYS A 1 482 ? -15.816 0.674 5.614 1.00 65.31 482 CYS A O 1
ATOM 3905 N N . PHE A 1 483 ? -13.772 1.271 6.332 1.00 78.25 483 PHE A N 1
ATOM 3906 C CA . PHE A 1 483 ? -14.058 1.243 7.767 1.00 78.25 483 PHE A CA 1
ATOM 3907 C C . PHE A 1 483 ? -14.271 2.623 8.398 1.00 78.25 483 PHE A C 1
ATOM 3909 O O . PHE A 1 483 ? -14.767 2.679 9.518 1.00 78.25 483 PHE A O 1
ATOM 3916 N N . THR A 1 484 ? -13.949 3.730 7.722 1.00 82.81 484 THR A N 1
ATOM 3917 C CA . THR A 1 484 ? -14.000 5.071 8.329 1.00 82.81 484 THR A CA 1
ATOM 3918 C C . THR A 1 484 ? -15.413 5.419 8.792 1.00 82.81 484 THR A C 1
ATOM 3920 O O . THR A 1 484 ? -15.618 5.735 9.961 1.00 82.81 484 THR A O 1
ATOM 3923 N N . GLU A 1 485 ? -16.393 5.316 7.893 1.00 80.94 485 GLU A N 1
ATOM 3924 C CA . GLU A 1 485 ? -17.790 5.607 8.216 1.00 80.94 485 GLU A CA 1
ATOM 3925 C C . GLU A 1 485 ? -18.402 4.570 9.185 1.00 80.94 485 GLU A C 1
ATOM 3927 O O . GLU A 1 485 ? -19.013 4.987 10.170 1.00 80.94 485 GLU A O 1
ATOM 3932 N N . PRO A 1 486 ? -18.200 3.245 9.012 1.00 84.81 486 PRO A N 1
ATOM 3933 C CA . PRO A 1 486 ? -18.647 2.259 9.998 1.00 84.81 486 PRO A CA 1
ATOM 3934 C C . PRO A 1 486 ? -18.089 2.470 11.411 1.00 84.81 486 PRO A C 1
ATOM 3936 O O . PRO A 1 486 ? -18.842 2.369 12.376 1.00 84.81 486 PRO A O 1
ATOM 3939 N N . VAL A 1 487 ? -16.792 2.773 11.554 1.00 90.44 487 VAL A N 1
ATOM 3940 C CA . VAL A 1 487 ? -16.171 3.030 12.867 1.00 90.44 487 VAL A CA 1
ATOM 3941 C C . VAL A 1 487 ? -16.749 4.290 13.494 1.00 90.44 487 VAL A C 1
ATOM 3943 O O . VAL A 1 487 ? -17.105 4.274 14.669 1.00 90.44 487 VAL A O 1
ATOM 3946 N N . TYR A 1 488 ? -16.890 5.355 12.708 1.00 89.69 488 TYR A N 1
ATOM 3947 C CA . TYR A 1 488 ? -17.510 6.595 13.155 1.00 89.69 488 TYR A CA 1
ATOM 3948 C C . TYR A 1 488 ? -18.943 6.376 13.664 1.00 89.69 488 TYR A C 1
ATOM 3950 O O . TYR A 1 488 ? -19.265 6.767 14.786 1.00 89.69 488 TYR A O 1
ATOM 3958 N N . LEU A 1 489 ? -19.795 5.702 12.884 1.00 86.88 489 LEU A N 1
ATOM 3959 C CA . LEU A 1 489 ? -21.182 5.437 13.275 1.00 86.88 489 LEU A CA 1
ATOM 3960 C C . LEU A 1 489 ? -21.269 4.528 14.503 1.00 86.88 489 LEU A C 1
ATOM 3962 O O . LEU A 1 489 ? -22.069 4.797 15.399 1.00 86.88 489 LEU A O 1
ATOM 3966 N N . ALA A 1 490 ? -20.432 3.488 14.568 1.00 90.19 490 ALA A N 1
ATOM 3967 C CA . ALA A 1 490 ? -20.353 2.613 15.732 1.00 90.19 490 ALA A CA 1
ATOM 3968 C C . ALA A 1 490 ? -19.950 3.397 16.986 1.00 90.19 490 ALA A C 1
ATOM 3970 O O . ALA A 1 490 ? -20.603 3.265 18.015 1.00 90.19 490 ALA A O 1
ATOM 3971 N N . ALA A 1 491 ? -18.934 4.260 16.899 1.00 92.25 491 ALA A N 1
ATOM 3972 C CA . ALA A 1 491 ? -18.502 5.094 18.016 1.00 92.25 491 ALA A CA 1
ATOM 3973 C C . ALA A 1 491 ? -19.587 6.092 18.445 1.00 92.25 491 ALA A C 1
ATOM 3975 O O . ALA A 1 491 ? -19.908 6.184 19.628 1.00 92.25 491 ALA A O 1
ATOM 3976 N N . LYS A 1 492 ? -20.207 6.794 17.491 1.00 88.19 492 LYS A N 1
ATOM 3977 C CA . LYS A 1 492 ? -21.277 7.761 17.765 1.00 88.19 492 LYS A CA 1
ATOM 3978 C C . LYS A 1 492 ? -22.464 7.116 18.479 1.00 88.19 492 LYS A C 1
ATOM 3980 O O . LYS A 1 492 ? -22.970 7.672 19.453 1.00 88.19 492 LYS A O 1
ATOM 3985 N N . HIS A 1 493 ? -22.870 5.931 18.016 1.00 86.38 493 HIS A N 1
ATOM 3986 C CA . HIS A 1 493 ? -23.937 5.151 18.634 1.00 86.38 493 HIS A CA 1
ATOM 3987 C C . HIS A 1 493 ? -23.529 4.645 20.024 1.00 86.38 493 HIS A C 1
ATOM 3989 O O . HIS A 1 493 ? -24.232 4.880 21.005 1.00 86.38 493 HIS A O 1
ATOM 3995 N N . TYR A 1 494 ? -22.356 4.016 20.133 1.00 89.69 494 TYR A N 1
ATOM 3996 C CA . TYR A 1 494 ? -21.894 3.391 21.369 1.00 89.69 494 TYR A CA 1
ATOM 3997 C C . TYR A 1 494 ? -21.635 4.399 22.494 1.00 89.69 494 TYR A C 1
ATOM 3999 O O . TYR A 1 494 ? -21.965 4.124 23.641 1.00 89.69 494 TYR A O 1
ATOM 4007 N N . TYR A 1 495 ? -21.104 5.585 22.198 1.00 89.56 495 TYR A N 1
ATOM 4008 C CA . TYR A 1 495 ? -20.861 6.632 23.202 1.00 89.56 495 TYR A CA 1
ATOM 4009 C C . TYR A 1 495 ? -22.032 7.611 23.362 1.00 89.56 495 TYR A C 1
ATOM 4011 O O . TYR A 1 495 ? -21.907 8.599 24.083 1.00 89.56 495 TYR A O 1
ATOM 4019 N N . LYS A 1 496 ? -23.175 7.341 22.711 1.00 78.81 496 LYS A N 1
ATOM 4020 C CA . LYS A 1 496 ? -24.395 8.167 22.750 1.00 78.81 496 LYS A CA 1
ATOM 4021 C C . LYS A 1 496 ? -24.158 9.649 22.446 1.00 78.81 496 LYS A C 1
ATOM 4023 O O . LYS A 1 496 ? -24.848 10.525 22.968 1.00 78.81 496 LYS A O 1
ATOM 4028 N N . HIS A 1 497 ? -23.215 9.942 21.558 1.00 64.81 497 HIS A N 1
ATOM 4029 C CA . HIS A 1 497 ? -22.961 11.301 21.095 1.00 64.81 497 HIS A CA 1
ATOM 4030 C C . HIS A 1 497 ? -23.963 11.654 19.987 1.00 64.81 497 HIS A C 1
ATOM 4032 O O . HIS A 1 497 ? -23.633 11.688 18.802 1.00 64.81 497 HIS A O 1
ATOM 4038 N N . VAL A 1 498 ? -25.234 11.835 20.351 1.00 53.66 498 VAL A N 1
ATOM 4039 C CA . VAL A 1 498 ? -26.302 12.206 19.413 1.00 53.66 498 VAL A CA 1
ATOM 4040 C C . VAL A 1 498 ? -26.820 13.603 19.781 1.00 53.66 498 VAL A C 1
ATOM 4042 O O . VAL A 1 498 ? -27.271 13.792 20.913 1.00 53.66 498 VAL A O 1
ATOM 4045 N N . PRO A 1 499 ? -26.777 14.598 18.867 1.00 44.78 499 PRO A N 1
ATOM 4046 C CA . PRO A 1 499 ? -27.588 15.803 19.013 1.00 44.78 499 PRO A CA 1
ATOM 4047 C C . PRO A 1 499 ? -29.065 15.404 18.929 1.00 44.78 499 PRO A C 1
ATOM 4049 O O . PRO A 1 499 ? -29.381 14.415 18.286 1.00 44.78 499 PRO A O 1
ATOM 4052 N N . LYS A 1 500 ? -29.952 16.164 19.574 1.00 41.94 500 LYS A N 1
ATOM 4053 C CA . LYS A 1 500 ? -31.381 15.902 19.869 1.00 41.94 500 LYS A CA 1
ATOM 4054 C C . LYS A 1 500 ? -32.316 15.377 18.741 1.00 41.94 500 LYS A C 1
ATOM 4056 O O . LYS A 1 500 ? -33.502 15.224 19.013 1.00 41.94 500 LYS A O 1
ATOM 4061 N N . ASP A 1 501 ? -31.837 15.036 17.545 1.00 38.88 501 ASP A N 1
ATOM 4062 C CA . ASP A 1 501 ? -32.638 14.585 16.404 1.00 38.88 501 ASP A CA 1
ATOM 4063 C C . ASP A 1 501 ? -32.477 13.079 16.077 1.00 38.88 501 ASP A C 1
ATOM 4065 O O . ASP A 1 501 ? -31.386 12.528 15.914 1.00 38.88 501 ASP A O 1
ATOM 4069 N N . ASN A 1 502 ? -33.630 12.414 15.964 1.00 39.31 502 ASN A N 1
ATOM 4070 C CA . ASN A 1 502 ? -33.902 10.974 15.819 1.00 39.31 502 ASN A CA 1
ATOM 4071 C C . ASN A 1 502 ? -33.329 10.275 14.554 1.00 39.31 502 ASN A C 1
ATOM 4073 O O . ASN A 1 502 ? -34.086 9.718 13.759 1.00 39.31 502 ASN A O 1
ATOM 4077 N N . ILE A 1 503 ? -32.009 10.226 14.348 1.00 43.44 503 ILE A N 1
ATOM 4078 C CA . ILE A 1 503 ? -31.422 9.504 13.186 1.00 43.44 503 ILE A CA 1
ATOM 4079 C C . ILE A 1 503 ? -30.865 8.105 13.555 1.00 43.44 503 ILE A C 1
ATOM 4081 O O . ILE A 1 503 ? -30.586 7.280 12.689 1.00 43.44 503 ILE A O 1
ATOM 4085 N N . CYS A 1 504 ? -30.765 7.756 14.840 1.00 43.44 504 CYS A N 1
ATOM 4086 C CA . CYS A 1 504 ? -29.895 6.663 15.307 1.00 43.44 504 CYS A CA 1
ATOM 4087 C C . CYS A 1 504 ? -30.459 5.220 15.252 1.00 43.44 504 CYS A C 1
ATOM 4089 O O . CYS A 1 504 ? -30.072 4.391 16.067 1.00 43.44 504 CYS A O 1
ATOM 4091 N N . GLY A 1 505 ? -31.359 4.893 14.317 1.00 47.00 505 GLY A N 1
ATOM 4092 C CA . GLY A 1 505 ? -31.964 3.547 14.235 1.00 47.00 505 GLY A CA 1
ATOM 4093 C C . GLY A 1 505 ? -31.783 2.797 12.913 1.00 47.00 505 GLY A C 1
ATOM 4094 O O . GLY A 1 505 ? -32.004 1.589 12.861 1.00 47.00 505 GLY A O 1
ATOM 4095 N N . LYS A 1 506 ? -31.404 3.479 11.825 1.00 49.31 506 LYS A N 1
ATOM 4096 C CA . LYS A 1 506 ? -31.259 2.848 10.507 1.00 49.31 506 LYS A CA 1
ATOM 4097 C C . LYS A 1 506 ? -29.806 2.900 10.064 1.00 49.31 506 LYS A C 1
ATOM 4099 O O . LYS A 1 506 ? -29.284 3.972 9.776 1.00 49.31 506 LYS A O 1
ATOM 4104 N N . ILE A 1 507 ? -29.173 1.728 9.988 1.00 55.06 507 ILE A N 1
ATOM 4105 C CA . ILE A 1 507 ? -27.911 1.549 9.265 1.00 55.06 507 ILE A CA 1
ATOM 4106 C C . ILE A 1 507 ? -28.147 2.083 7.841 1.00 55.06 507 ILE A C 1
ATOM 4108 O O . ILE A 1 507 ? -29.077 1.599 7.188 1.00 55.06 507 ILE A O 1
ATOM 4112 N N . PRO A 1 508 ? -27.386 3.084 7.358 1.00 56.94 508 PRO A N 1
ATOM 4113 C CA . PRO A 1 508 ? -27.541 3.576 5.994 1.00 56.94 508 PRO A CA 1
ATOM 4114 C C . PRO A 1 508 ? -27.499 2.406 5.005 1.00 56.94 508 PRO A C 1
ATOM 4116 O O . PRO A 1 508 ? -26.644 1.537 5.147 1.00 56.94 508 PRO A O 1
ATOM 4119 N N . GLU A 1 509 ? -28.367 2.374 3.988 1.00 55.06 509 GLU A N 1
ATOM 4120 C CA . GLU A 1 509 ? -28.436 1.252 3.023 1.00 55.06 509 GLU A CA 1
ATOM 4121 C C . GLU A 1 509 ? -27.083 0.956 2.341 1.00 55.06 509 GLU A C 1
ATOM 4123 O O . GLU A 1 509 ? -26.783 -0.180 1.970 1.00 55.06 509 GLU A O 1
ATOM 4128 N N . LYS A 1 510 ? -26.216 1.973 2.255 1.00 54.72 510 LYS A N 1
ATOM 4129 C CA . LYS A 1 510 ? -24.829 1.872 1.781 1.00 54.72 510 LYS A CA 1
ATOM 4130 C C . LYS A 1 510 ? -23.893 1.042 2.688 1.00 54.72 510 LYS A C 1
ATOM 4132 O O . LYS A 1 510 ? -22.823 0.654 2.235 1.00 54.72 510 LYS A O 1
ATOM 4137 N N . ILE A 1 511 ? -24.290 0.726 3.923 1.00 54.75 511 ILE A N 1
ATOM 4138 C CA . ILE A 1 511 ? -23.536 -0.025 4.949 1.00 54.75 511 ILE A CA 1
ATOM 4139 C C . ILE A 1 511 ? -24.246 -1.373 5.220 1.00 54.75 511 ILE A C 1
ATOM 4141 O O . ILE A 1 511 ? -24.620 -1.695 6.342 1.00 54.75 511 ILE A O 1
ATOM 4145 N N . ASN A 1 512 ? -24.494 -2.176 4.181 1.00 56.47 512 ASN A N 1
ATOM 4146 C CA . ASN A 1 512 ? -25.164 -3.484 4.300 1.00 56.47 512 ASN A CA 1
ATOM 4147 C C . ASN A 1 512 ? -24.167 -4.649 4.160 1.00 56.47 512 ASN A C 1
ATOM 4149 O O . ASN A 1 512 ? -23.366 -4.636 3.228 1.00 56.47 512 ASN A O 1
ATOM 4153 N N . ARG A 1 513 ? -24.261 -5.685 5.024 1.00 54.34 513 ARG A N 1
ATOM 4154 C CA . ARG A 1 513 ? -23.470 -6.946 4.986 1.00 54.34 513 ARG A CA 1
ATOM 4155 C C . ARG A 1 513 ? -23.358 -7.556 3.589 1.00 54.34 513 ARG A C 1
ATOM 4157 O O . ARG A 1 513 ? -22.304 -8.097 3.263 1.00 54.34 513 ARG A O 1
ATOM 4164 N N . ASP A 1 514 ? -24.399 -7.455 2.770 1.00 50.31 514 ASP A N 1
ATOM 4165 C CA . ASP A 1 514 ? -24.385 -8.002 1.409 1.00 50.31 514 ASP A CA 1
ATOM 4166 C C . ASP A 1 514 ? -23.634 -7.132 0.398 1.00 50.31 514 ASP A C 1
ATOM 4168 O O . ASP A 1 514 ? -22.968 -7.680 -0.475 1.00 50.31 514 ASP A O 1
ATOM 4172 N N . ASN A 1 515 ? -23.606 -5.809 0.593 1.00 48.31 515 ASN A N 1
ATOM 4173 C CA . ASN A 1 515 ? -22.709 -4.913 -0.145 1.00 48.31 515 ASN A CA 1
ATOM 4174 C C . ASN A 1 515 ? -21.245 -5.084 0.307 1.00 48.31 515 ASN A C 1
ATOM 4176 O O . ASN A 1 515 ? -20.356 -4.472 -0.276 1.00 48.31 515 ASN A O 1
ATOM 4180 N N . ILE A 1 516 ? -20.996 -5.888 1.357 1.00 47.81 516 ILE A N 1
ATOM 4181 C CA . ILE A 1 516 ? -19.688 -6.043 2.005 1.00 47.81 516 ILE A CA 1
ATOM 4182 C C . ILE A 1 516 ? -18.906 -7.283 1.594 1.00 47.81 516 ILE A C 1
ATOM 4184 O O . ILE A 1 516 ? -17.698 -7.348 1.820 1.00 47.81 516 ILE A O 1
ATOM 4188 N N . LYS A 1 517 ? -19.548 -8.227 0.902 1.00 44.47 517 LYS A N 1
ATOM 4189 C CA . LYS A 1 517 ? -18.869 -9.413 0.355 1.00 44.47 517 LYS A CA 1
ATOM 4190 C C . LYS A 1 517 ? -17.716 -9.062 -0.594 1.00 44.47 517 LYS A C 1
ATOM 4192 O O . LYS A 1 517 ? -16.767 -9.831 -0.693 1.00 44.47 517 LYS A O 1
ATOM 4197 N N . ASP A 1 518 ? -17.763 -7.865 -1.170 1.00 45.53 518 ASP A N 1
ATOM 4198 C CA . ASP A 1 518 ? -16.768 -7.311 -2.084 1.00 45.53 518 ASP A CA 1
ATOM 4199 C C . ASP A 1 518 ? -15.638 -6.527 -1.379 1.00 45.53 518 ASP A C 1
ATOM 4201 O O . ASP A 1 518 ? -14.766 -6.011 -2.072 1.00 45.53 518 ASP A O 1
ATOM 4205 N N . TYR A 1 519 ? -15.634 -6.409 -0.031 1.00 51.16 519 TYR A N 1
ATOM 4206 C CA . TYR A 1 519 ? -14.673 -5.586 0.738 1.00 51.16 519 TYR A CA 1
ATOM 4207 C C . TYR A 1 519 ? -13.603 -6.357 1.564 1.00 51.16 519 TYR A C 1
ATOM 4209 O O . TYR A 1 519 ? -12.847 -5.730 2.309 1.00 51.16 519 TYR A O 1
ATOM 4217 N N . TYR A 1 520 ? -13.486 -7.684 1.444 1.00 54.88 520 TYR A N 1
ATOM 4218 C CA . TYR A 1 520 ? -12.518 -8.466 2.234 1.00 54.88 520 TYR A CA 1
ATOM 4219 C C . TYR A 1 520 ? -11.140 -8.528 1.561 1.00 54.88 520 TYR A C 1
ATOM 4221 O O . TYR A 1 520 ? -10.996 -9.178 0.529 1.00 54.88 520 TYR A O 1
ATOM 4229 N N . VAL A 1 521 ? -10.137 -7.862 2.147 1.00 61.25 521 VAL A N 1
ATOM 4230 C CA . VAL A 1 521 ? -8.725 -8.020 1.738 1.00 61.25 521 VAL A CA 1
ATOM 4231 C C . VAL A 1 521 ? -7.948 -8.815 2.783 1.00 61.25 521 VAL A C 1
ATOM 4233 O O . VAL A 1 521 ? -7.153 -9.666 2.422 1.00 61.25 521 VAL A O 1
ATOM 4236 N N . MET A 1 522 ? -8.205 -8.569 4.071 1.00 75.81 522 MET A N 1
ATOM 4237 C CA . MET A 1 522 ? -7.524 -9.255 5.169 1.00 75.81 522 MET A CA 1
ATOM 4238 C C . MET A 1 522 ? -8.440 -10.270 5.863 1.00 75.81 522 MET A C 1
ATOM 4240 O O . MET A 1 522 ? -9.652 -10.029 5.961 1.00 75.81 522 MET A O 1
ATOM 4244 N N . PRO A 1 523 ? -7.888 -11.359 6.433 1.00 81.75 523 PRO A N 1
ATOM 4245 C CA . PRO A 1 523 ? -8.686 -12.445 7.013 1.00 81.75 523 PRO A CA 1
ATOM 4246 C C . PRO A 1 523 ? -9.653 -12.016 8.125 1.00 81.75 523 PRO A C 1
ATOM 4248 O O . PRO A 1 523 ? -10.727 -12.600 8.288 1.00 81.75 523 PRO A O 1
ATOM 4251 N N . TYR A 1 524 ? -9.322 -10.958 8.871 1.00 85.38 524 TYR A N 1
ATOM 4252 C CA . TYR A 1 524 ? -10.155 -10.452 9.963 1.00 85.38 524 TYR A CA 1
ATOM 4253 C C . TYR A 1 524 ? -11.263 -9.478 9.529 1.00 85.38 524 TYR A C 1
ATOM 4255 O O . TYR A 1 524 ? -12.155 -9.186 10.332 1.00 85.38 524 TYR A O 1
ATOM 4263 N N . ASP A 1 525 ? -11.239 -8.955 8.297 1.00 84.75 525 ASP A N 1
ATOM 4264 C CA . ASP A 1 525 ? -12.100 -7.838 7.872 1.00 84.75 525 ASP A CA 1
ATOM 4265 C C . ASP A 1 525 ? -13.583 -8.141 8.070 1.00 84.75 525 ASP A C 1
ATOM 4267 O O . ASP A 1 525 ? -14.345 -7.310 8.568 1.00 84.75 525 ASP A O 1
ATOM 4271 N N . LYS A 1 526 ? -13.995 -9.363 7.722 1.00 83.19 526 LYS A N 1
ATOM 4272 C CA . LYS A 1 526 ? -15.385 -9.809 7.844 1.00 83.19 526 LYS A CA 1
ATOM 4273 C C . LYS A 1 526 ? -15.873 -9.795 9.283 1.00 83.19 526 LYS A C 1
ATOM 4275 O O . LYS A 1 526 ? -16.977 -9.320 9.557 1.00 83.19 526 LYS A O 1
ATOM 4280 N N . ALA A 1 527 ? -15.062 -10.318 10.195 1.00 88.88 527 ALA A N 1
ATOM 4281 C CA . ALA A 1 527 ? -15.403 -10.393 11.606 1.00 88.88 527 ALA A CA 1
ATOM 4282 C C . ALA A 1 527 ? -15.369 -9.006 12.263 1.00 88.88 527 ALA A C 1
ATOM 4284 O O . ALA A 1 527 ? -16.271 -8.678 13.036 1.00 88.88 527 ALA A O 1
ATOM 4285 N N . PHE A 1 528 ? -14.389 -8.171 11.905 1.00 89.62 528 PHE A N 1
ATOM 4286 C CA . PHE A 1 528 ? -14.307 -6.798 12.391 1.00 89.62 528 PHE A CA 1
ATOM 4287 C C . PHE A 1 528 ? -15.495 -5.952 11.918 1.00 89.62 528 PHE A C 1
ATOM 4289 O O . PHE A 1 528 ? -16.143 -5.284 12.722 1.00 89.62 528 PHE A O 1
ATOM 4296 N N . TYR A 1 529 ? -15.858 -6.040 10.638 1.00 86.06 529 TYR A N 1
ATOM 4297 C CA . TYR A 1 529 ? -17.016 -5.318 10.119 1.00 86.06 529 TYR A CA 1
ATOM 4298 C C . TYR A 1 529 ? -18.320 -5.782 10.781 1.00 86.06 529 TYR A C 1
ATOM 4300 O O . TYR A 1 529 ? -19.155 -4.965 11.170 1.00 86.06 529 TYR A O 1
ATOM 4308 N N . ALA A 1 530 ? -18.501 -7.098 10.942 1.00 87.06 530 ALA A N 1
ATOM 4309 C CA . ALA A 1 530 ? -19.670 -7.645 11.627 1.00 87.06 530 ALA A CA 1
ATOM 4310 C C . ALA A 1 530 ? -19.796 -7.104 13.059 1.00 87.06 530 ALA A C 1
ATOM 4312 O O . ALA A 1 530 ? -20.902 -6.754 13.465 1.00 87.06 530 ALA A O 1
ATOM 4313 N N . PHE A 1 531 ? -18.671 -6.969 13.767 1.00 92.31 531 PHE A N 1
ATOM 4314 C CA . PHE A 1 531 ? -18.604 -6.366 15.095 1.00 92.31 531 PHE A CA 1
ATOM 4315 C C . PHE A 1 531 ? -19.062 -4.899 15.111 1.00 92.31 531 PHE A C 1
ATOM 4317 O O . PHE A 1 531 ? -19.879 -4.541 15.957 1.00 92.31 531 PHE A O 1
ATOM 4324 N N . LEU A 1 532 ? -18.617 -4.071 14.159 1.00 90.50 532 LEU A N 1
ATOM 4325 C CA . LEU A 1 532 ? -19.071 -2.675 14.052 1.00 90.50 532 LEU A CA 1
ATOM 4326 C C . LEU A 1 532 ? -20.581 -2.584 13.796 1.00 90.50 532 LEU A C 1
ATOM 4328 O O . LEU A 1 532 ? -21.273 -1.781 14.415 1.00 90.50 532 LEU A O 1
ATOM 4332 N N . LEU A 1 533 ? -21.114 -3.441 12.923 1.00 86.81 533 LEU A N 1
ATOM 4333 C CA . LEU A 1 533 ? -22.553 -3.495 12.658 1.00 86.81 533 LEU A CA 1
ATOM 4334 C C . LEU A 1 533 ? -23.366 -3.953 13.867 1.00 86.81 533 LEU A C 1
ATOM 4336 O O . LEU A 1 533 ? -24.469 -3.460 14.075 1.00 86.81 533 LEU A O 1
ATOM 4340 N N . ASP A 1 534 ? -22.847 -4.900 14.647 1.00 90.25 534 ASP A N 1
ATOM 4341 C CA . ASP A 1 534 ? -23.523 -5.363 15.856 1.00 90.25 534 ASP A CA 1
ATOM 4342 C C . ASP A 1 534 ? -23.556 -4.262 16.935 1.00 90.25 534 ASP A C 1
ATOM 4344 O O . ASP A 1 534 ? -24.526 -4.196 17.686 1.00 90.25 534 ASP A O 1
ATOM 4348 N N . ILE A 1 535 ? -22.568 -3.357 16.969 1.00 89.25 535 ILE A N 1
ATOM 4349 C CA . ILE A 1 535 ? -22.627 -2.127 17.778 1.00 89.25 535 ILE A CA 1
ATOM 4350 C C . ILE A 1 535 ? -23.709 -1.177 17.254 1.00 89.25 535 ILE A C 1
ATOM 4352 O O . ILE A 1 535 ? -24.560 -0.748 18.023 1.00 89.25 535 ILE A O 1
ATOM 4356 N N . ILE A 1 536 ? -23.707 -0.861 15.954 1.00 86.00 536 ILE A N 1
ATOM 4357 C CA . ILE A 1 536 ? -24.665 0.094 15.359 1.00 86.00 536 ILE A CA 1
ATOM 4358 C C . ILE A 1 536 ? -26.116 -0.400 15.500 1.00 86.00 536 ILE A C 1
ATOM 4360 O O . ILE A 1 536 ? -27.035 0.401 15.633 1.00 86.00 536 ILE A O 1
ATOM 4364 N N . ALA A 1 537 ? -26.328 -1.717 15.462 1.00 83.88 537 ALA A N 1
ATOM 4365 C CA . ALA A 1 537 ? -27.634 -2.351 15.632 1.00 83.88 537 ALA A CA 1
ATOM 4366 C C . ALA A 1 537 ? -28.022 -2.605 17.104 1.00 83.88 537 ALA A C 1
ATOM 4368 O O . ALA A 1 537 ? -28.961 -3.364 17.343 1.00 83.88 537 ALA A O 1
ATOM 4369 N N . ASP A 1 538 ? -27.277 -2.055 18.071 1.00 83.62 538 ASP A N 1
ATOM 4370 C CA . ASP A 1 538 ? -27.478 -2.218 19.522 1.00 83.62 538 ASP A CA 1
ATOM 4371 C C . ASP A 1 538 ? -27.507 -3.685 20.014 1.00 83.62 538 ASP A C 1
ATOM 4373 O O . ASP A 1 538 ? -28.072 -4.033 21.053 1.00 83.62 538 ASP A O 1
ATOM 4377 N N . LYS A 1 539 ? -26.867 -4.600 19.275 1.00 87.44 539 LYS A N 1
ATOM 4378 C CA . LYS A 1 539 ? -26.653 -5.983 19.741 1.00 87.44 539 LYS A CA 1
ATOM 4379 C C . LYS A 1 539 ? -25.518 -6.054 20.756 1.00 87.44 539 LYS A C 1
ATOM 4381 O O . LYS A 1 539 ? -25.517 -6.928 21.622 1.00 87.44 539 LYS A O 1
ATOM 4386 N N . ILE A 1 540 ? -24.553 -5.142 20.645 1.00 88.31 540 ILE A N 1
ATOM 4387 C CA . ILE A 1 540 ? -23.528 -4.890 21.657 1.00 88.31 540 ILE A CA 1
ATOM 4388 C C . ILE A 1 540 ? -23.930 -3.612 22.388 1.00 88.31 540 ILE A C 1
ATOM 4390 O O . ILE A 1 540 ? -23.723 -2.513 21.883 1.00 88.31 540 ILE A O 1
ATOM 4394 N N . LYS A 1 541 ? -24.527 -3.782 23.572 1.00 85.00 541 LYS A N 1
ATOM 4395 C CA . LYS A 1 541 ? -25.118 -2.681 24.335 1.00 85.00 541 LYS A CA 1
ATOM 4396 C C . LYS A 1 541 ? -24.065 -1.713 24.853 1.00 85.00 541 LYS A C 1
ATOM 4398 O O . LYS A 1 541 ? -23.085 -2.127 25.478 1.00 85.00 541 LYS A O 1
ATOM 4403 N N . SER A 1 542 ? -24.336 -0.427 24.663 1.00 85.06 542 SER A N 1
ATOM 4404 C CA . SER A 1 542 ? -23.590 0.644 25.316 1.00 85.06 542 SER A CA 1
ATOM 4405 C C . SER A 1 542 ? -23.776 0.601 26.843 1.00 85.06 542 SER A C 1
ATOM 4407 O O . SER A 1 542 ? -24.882 0.323 27.317 1.00 85.06 542 SER A O 1
ATOM 4409 N N . PRO A 1 543 ? -22.722 0.876 27.635 1.00 82.38 543 PRO A N 1
ATOM 4410 C CA . PRO A 1 543 ? -22.839 1.057 29.077 1.00 82.38 543 PRO A CA 1
ATOM 4411 C C . PRO A 1 543 ? -23.278 2.474 29.488 1.00 82.38 543 PRO A C 1
ATOM 4413 O O . PRO A 1 543 ? -23.456 2.696 30.687 1.00 82.38 543 PRO A O 1
ATOM 4416 N N . TYR A 1 544 ? -23.380 3.419 28.545 1.00 81.44 544 TYR A N 1
ATOM 4417 C CA . TYR A 1 544 ? -23.830 4.800 28.775 1.00 81.44 544 TYR A CA 1
ATOM 4418 C C . TYR A 1 544 ? -25.309 4.934 28.477 1.00 81.44 544 TYR A C 1
ATOM 4420 O O . TYR A 1 544 ? -25.874 3.989 27.890 1.00 81.44 544 TYR A O 1
#